Protein AF-0000000074027994 (afdb_homodimer)

Secondary structure (DSSP, 8-state):
-EEEEETTEEEEEEEEE-TTSBPSPEEETTEEEEEEEPTTHHHHHHHT-S--EEEETTTEEEEETTTTSEEEEE-SS-EEEEEEE--HHHHHHHHTT---EEEEEEEEEEEEEE--TTSPPEEEEEEEE--EEEEE-SS--EEEEEEEEEETTEEEEEEEEEEE---EEEE-SGGGTS---HHHHHHHHHHHHT-/-EEEEETTEEEEEEEEE-TTSBPSPEEETTEEEEEEEPTTHHHHHHHT-S--EEEETTTEEEEETTTTSEEEEE-SS-EEEEEEE--HHHHHHHHTT---EEEEEEEEEEEEEE--TTSPPEEEEEEEE--EEEEESSS--EEEEEEEEEETTEEEEEEEEEEE---EEEE-SSGGGS---HHHHHHHHHHHHT-

Sequence (390 aa):
MKAEIRADGLHIVGYVNVPGRESRPVITPRGKVIEVIEQRAFQRAIGKVDNIDLKVDHERKIASTKEGSLKVYEDEVGLRAEAAILDEEVIQGAKEGKLKGWSFNMMKVVDEIEERTGKLPLRRVKDFVMTEITLALRKMPVYSSTSIELRAEEEEEVEIRTSECDTAVIDLTEAKKDTINYSECENRILQLKERMKAEIRADGLHIVGYVNVPGRESRPVITPRGKVIEVIEQRAFQRAIGKVDNIDLKVDHERKIASTKEGSLKVYEDEVGLRAEAAILDEEVIQGAKEGKLKGWSFNMMKVVDEIEERTGKLPLRRVKDFVMTEITLALRKMPVYSSTSIELRAEEEEEVEIRTSECDTAVIDLTEAKKDTINYSECENRILQLKER

Radius of gyration: 27.21 Å; Cα contacts (8 Å, |Δi|>4): 923; chains: 2; bounding box: 67×86×91 Å

Nearest PDB structures (foldseek):
  5u2h-assembly2_B  TM=2.613E-01  e=2.684E+00  Ailuropoda melanoleuca
  8trk-assembly1_A  TM=2.960E-01  e=5.150E+00  Rattus
  8tr8-assembly1_A  TM=2.808E-01  e=4.878E+00  Rattus
  8trj-assembly1_A  TM=2.694E-01  e=6.757E+00  Rattus
  5u2h-assembly2_B  TM=2.617E-01  e=2.685E+00  Ailuropoda melanoleuca

InterPro domains:
  IPR054613 Prohead serine protease domain [PF04586] (8-158)

Solvent-accessible surface area (backbone atoms only — not comparable to full-atom values): 20120 Å² total; per-residue (Å²): 65,44,32,38,34,43,91,87,28,31,37,38,39,36,70,55,45,55,50,68,41,77,47,69,79,35,47,35,64,84,11,50,25,30,36,24,41,37,78,63,19,60,44,55,14,55,70,73,43,85,48,37,35,31,22,45,69,78,69,46,76,60,33,20,40,69,77,62,30,26,47,75,50,55,57,96,70,25,36,34,40,37,35,49,35,72,52,62,67,58,47,52,32,44,76,68,65,38,49,43,29,28,32,38,42,38,27,79,70,40,68,48,75,43,84,42,87,98,46,67,28,41,32,39,35,58,39,38,42,38,53,39,36,23,38,32,53,80,67,75,63,52,38,20,31,23,32,40,29,68,52,97,92,34,81,42,59,40,35,38,44,39,38,79,40,66,62,49,70,44,74,58,62,64,65,66,72,64,76,73,68,59,62,57,60,53,46,49,54,54,53,56,66,70,102,65,44,32,38,35,43,90,85,28,32,37,36,38,37,70,53,44,55,49,69,41,77,47,68,80,35,46,37,64,84,11,50,25,29,36,25,42,36,79,62,20,58,44,54,13,54,72,74,41,85,48,38,35,30,22,46,66,78,69,47,75,58,33,19,40,70,77,63,31,26,46,76,49,54,59,97,69,23,38,32,40,38,37,49,35,71,51,63,68,58,45,53,32,44,77,69,65,36,49,42,30,28,30,37,43,38,27,79,70,39,67,48,75,44,84,44,88,99,46,66,27,41,31,41,35,58,39,36,45,38,51,40,37,22,39,32,53,81,67,75,62,50,39,20,30,24,32,39,29,68,52,96,92,34,83,39,60,41,34,37,46,40,36,79,41,66,65,48,70,45,75,56,62,65,62,69,71,62,75,76,66,57,60,56,58,52,47,50,55,55,54,58,67,74,102

Foldseek 3Di:
DEWEQDPQAIKDKDAQDFAPDWDDWAQDPVGIAIEGEHPCQVVQQVVVDPKAFEAAPPPHTFDMVNVPQKDWDQDPGGIMIIGGGDDPVVRVLVVVQQWWGKKWKWWPWDWDWADDPPDGIYIYTRYTHTRYMYTYGPDDDPQKDWDWDQDPNDTIIMIMGIDTDGYDYHYPHPVPVPPPPCVVVVVVVVVVVVD/DEWEQDPQAIKDKDAQDFAPDWDDWAQDPVGIAIEGEHPCQVVQQVVVDPKAFEAAPPPHTFDMVNVPQKDWDQDPGGIMIIGGGDDPVVRVLVVVQQWWGKKWKWWPWDWDWADDPPDGIYIYTRYTHTRYMYTYGPDDDPQKDWDWDQDPNDTIIMIMGIDTDGYDYHYPHPVPVPPPCVVVVVVVVVVVVVD

Organism: NCBI:txid312168

Structure (mmCIF, N/CA/C/O backbone):
data_AF-0000000074027994-model_v1
#
loop_
_entity.id
_entity.type
_entity.pdbx_description
1 polymer 'Prohead serine protease domain-containing protein'
#
loop_
_atom_site.group_PDB
_atom_site.id
_atom_site.type_symbol
_atom_site.label_atom_id
_atom_site.label_alt_id
_atom_site.label_comp_id
_atom_site.label_asym_id
_atom_site.label_entity_id
_atom_site.label_seq_id
_atom_site.pdbx_PDB_ins_code
_atom_site.Cartn_x
_atom_site.Cartn_y
_atom_site.Cartn_z
_atom_site.occupancy
_atom_site.B_iso_or_equiv
_atom_site.auth_seq_id
_atom_site.auth_comp_id
_atom_site.auth_asym_id
_atom_site.auth_atom_id
_atom_site.pdbx_PDB_model_num
ATOM 1 N N . MET A 1 1 ? -8.375 -14.594 -16.297 1 90.88 1 MET A N 1
ATOM 2 C CA . MET A 1 1 ? -8.992 -15.531 -15.352 1 90.88 1 MET A CA 1
ATOM 3 C C . MET A 1 1 ? -10.445 -15.805 -15.727 1 90.88 1 MET A C 1
ATOM 5 O O . MET A 1 1 ? -11.062 -15.023 -16.453 1 90.88 1 MET A O 1
ATOM 9 N N . LYS A 1 2 ? -10.891 -17 -15.289 1 94.06 2 LYS A N 1
ATOM 10 C CA . LYS A 1 2 ? -12.266 -17.422 -15.516 1 94.06 2 LYS A CA 1
ATOM 11 C C . LYS A 1 2 ? -13.07 -17.375 -14.219 1 94.06 2 LYS A C 1
ATOM 13 O O . LYS A 1 2 ? -12.594 -17.828 -13.172 1 94.06 2 LYS A O 1
ATOM 18 N N . ALA A 1 3 ? -14.227 -16.797 -14.328 1 95.62 3 ALA A N 1
ATOM 19 C CA . ALA A 1 3 ? -15.133 -16.703 -13.18 1 95.62 3 ALA A CA 1
ATOM 20 C C . ALA A 1 3 ? -16.516 -17.234 -13.539 1 95.62 3 ALA A C 1
ATOM 22 O O . ALA A 1 3 ? -17.109 -16.812 -14.539 1 95.62 3 ALA A O 1
ATOM 23 N N . GLU A 1 4 ? -16.953 -18.125 -12.734 1 96 4 GLU A N 1
ATOM 24 C CA . GLU A 1 4 ? -18.281 -18.703 -12.914 1 96 4 GLU A CA 1
ATOM 25 C C . GLU A 1 4 ? -19.156 -18.469 -11.688 1 96 4 GLU A C 1
ATOM 27 O O . GLU A 1 4 ? -18.797 -18.859 -10.578 1 96 4 GLU A O 1
ATOM 32 N N . ILE A 1 5 ? -20.219 -17.859 -11.953 1 95.44 5 ILE A N 1
ATOM 33 C CA . ILE A 1 5 ? -21.188 -17.719 -10.875 1 95.44 5 ILE A CA 1
ATOM 34 C C . ILE A 1 5 ? -22.172 -18.891 -10.898 1 95.44 5 ILE A C 1
ATOM 36 O O . ILE A 1 5 ? -22.859 -19.109 -11.898 1 95.44 5 ILE A O 1
ATOM 40 N N . ARG A 1 6 ? -22.188 -19.562 -9.789 1 93.62 6 ARG A N 1
ATOM 41 C CA . ARG A 1 6 ? -23.047 -20.734 -9.633 1 93.62 6 ARG A CA 1
ATOM 42 C C . ARG A 1 6 ? -23.984 -20.562 -8.445 1 93.62 6 ARG A C 1
ATOM 44 O O . ARG A 1 6 ? -23.938 -19.547 -7.746 1 93.62 6 ARG A O 1
ATOM 51 N N . ALA A 1 7 ? -24.859 -21.562 -8.258 1 91.38 7 ALA A N 1
ATOM 52 C CA . ALA A 1 7 ? -25.797 -21.531 -7.129 1 91.38 7 ALA A CA 1
ATOM 53 C C . ALA A 1 7 ? -25.047 -21.531 -5.801 1 91.38 7 ALA A C 1
ATOM 55 O O . ALA A 1 7 ? -25.5 -20.938 -4.82 1 91.38 7 ALA A O 1
ATOM 56 N N . ASP A 1 8 ? -23.859 -22.094 -5.887 1 93.19 8 ASP A N 1
ATOM 57 C CA . ASP A 1 8 ? -23.141 -22.25 -4.629 1 93.19 8 ASP A CA 1
ATOM 58 C C . ASP A 1 8 ? -22.078 -21.156 -4.469 1 93.19 8 ASP A C 1
ATOM 60 O O . ASP A 1 8 ? -21.188 -21.266 -3.617 1 93.19 8 ASP A O 1
ATOM 64 N N . GLY A 1 9 ? -22.125 -20.188 -5.344 1 95.44 9 GLY A N 1
ATOM 65 C CA . GLY A 1 9 ? -21.219 -19.062 -5.18 1 95.44 9 GLY A CA 1
ATOM 66 C C . GLY A 1 9 ? -20.391 -18.781 -6.418 1 95.44 9 GLY A C 1
ATOM 67 O O . GLY A 1 9 ? -20.734 -19.219 -7.516 1 95.44 9 GLY A O 1
ATOM 68 N N . LEU A 1 10 ? -19.375 -18.047 -6.246 1 96.88 10 LEU A N 1
ATOM 69 C CA . LEU A 1 10 ? -18.469 -17.672 -7.332 1 96.88 10 LEU A CA 1
ATOM 70 C C . LEU A 1 10 ? -17.25 -18.578 -7.367 1 96.88 10 LEU A C 1
ATOM 72 O O . LEU A 1 10 ? -16.578 -18.766 -6.348 1 96.88 10 LEU A O 1
ATOM 76 N N . HIS A 1 11 ? -17.078 -19.203 -8.477 1 97.06 11 HIS A N 1
ATOM 77 C CA . HIS A 1 11 ? -15.875 -20 -8.695 1 97.06 11 HIS A CA 1
ATOM 78 C C . HIS A 1 11 ? -14.906 -19.297 -9.633 1 97.06 11 HIS A C 1
ATOM 80 O O . HIS A 1 11 ? -15.25 -18.984 -10.773 1 97.06 11 HIS A O 1
ATOM 86 N N . ILE A 1 12 ? -13.727 -19.094 -9.156 1 97 12 ILE A N 1
ATOM 87 C CA . ILE A 1 12 ? -12.742 -18.391 -9.961 1 97 12 ILE A CA 1
ATOM 88 C C . ILE A 1 12 ? -11.492 -19.25 -10.141 1 97 12 ILE A C 1
ATOM 90 O O . ILE A 1 12 ? -11.055 -19.922 -9.211 1 97 12 ILE A O 1
ATOM 94 N N . VAL A 1 13 ? -10.969 -19.25 -11.336 1 96.81 13 VAL A N 1
ATOM 95 C CA . VAL A 1 13 ? -9.734 -19.953 -11.656 1 96.81 13 VAL A CA 1
ATOM 96 C C . VAL A 1 13 ? -8.852 -19.094 -12.555 1 96.81 13 VAL A C 1
ATOM 98 O O . VAL A 1 13 ? -9.352 -18.422 -13.461 1 96.81 13 VAL A O 1
ATOM 101 N N . GLY A 1 14 ? -7.59 -19.125 -12.258 1 96 14 GLY A N 1
ATOM 102 C CA . GLY A 1 14 ? -6.68 -18.391 -13.117 1 96 14 GLY A CA 1
ATOM 103 C C . GLY A 1 14 ? -5.242 -18.422 -12.641 1 96 14 GLY A C 1
ATOM 104 O O . GLY A 1 14 ? -4.941 -19.016 -11.602 1 96 14 GLY A O 1
ATOM 105 N N . TYR A 1 15 ? -4.391 -17.891 -13.453 1 96.25 15 TYR A N 1
ATOM 106 C CA . TYR A 1 15 ? -2.984 -17.781 -13.094 1 96.25 15 TYR A CA 1
ATOM 107 C C . TYR A 1 15 ? -2.693 -16.453 -12.414 1 96.25 15 TYR A C 1
ATOM 109 O O . TYR A 1 15 ? -2.945 -15.391 -12.992 1 96.25 15 TYR A O 1
ATOM 117 N N . VAL A 1 16 ? -2.15 -16.516 -11.266 1 96.19 16 VAL A N 1
ATOM 118 C CA . VAL A 1 16 ? -1.828 -15.344 -10.461 1 96.19 16 VAL A CA 1
ATOM 119 C C . VAL A 1 16 ? -0.564 -14.68 -11.008 1 96.19 16 VAL A C 1
ATOM 121 O O . VAL A 1 16 ? -0.461 -13.453 -11.031 1 96.19 16 VAL A O 1
ATOM 124 N N . ASN A 1 17 ? 0.349 -15.531 -11.383 1 96.25 17 ASN A N 1
ATOM 125 C CA . ASN A 1 17 ? 1.633 -15.078 -11.914 1 96.25 17 ASN A CA 1
ATOM 126 C C . ASN A 1 17 ? 2.295 -16.156 -12.766 1 96.25 17 ASN A C 1
ATOM 128 O O . ASN A 1 17 ? 2.051 -17.359 -12.562 1 96.25 17 ASN A O 1
ATOM 132 N N . VAL A 1 18 ? 3.117 -15.719 -13.672 1 95.94 18 VAL A N 1
ATOM 133 C CA . VAL A 1 18 ? 3.902 -16.609 -14.508 1 95.94 18 VAL A CA 1
ATOM 134 C C . VAL A 1 18 ? 5.391 -16.406 -14.242 1 95.94 18 VAL A C 1
ATOM 136 O O . VAL A 1 18 ? 5.965 -15.398 -14.672 1 95.94 18 VAL A O 1
ATOM 139 N N . PRO A 1 19 ? 6.035 -17.328 -13.578 1 97.19 19 PRO A N 1
ATOM 140 C CA . PRO A 1 19 ? 7.469 -17.219 -13.305 1 97.19 19 PRO A CA 1
ATOM 141 C C . PRO A 1 19 ? 8.312 -17.25 -14.578 1 97.19 19 PRO A C 1
ATOM 143 O O . PRO A 1 19 ? 7.848 -17.719 -15.617 1 97.19 19 PRO A O 1
ATOM 146 N N . GLY A 1 20 ? 9.484 -16.75 -14.453 1 96.5 20 GLY A N 1
ATOM 147 C CA . GLY A 1 20 ? 10.422 -16.812 -15.555 1 96.5 20 GLY A CA 1
ATOM 148 C C . GLY A 1 20 ? 10.312 -15.617 -16.5 1 96.5 20 GLY A C 1
ATOM 149 O O . GLY A 1 20 ? 11.078 -15.5 -17.453 1 96.5 20 GLY A O 1
ATOM 150 N N . ARG A 1 21 ? 9.406 -14.797 -16.266 1 95.56 21 ARG A N 1
ATOM 151 C CA . ARG A 1 21 ? 9.219 -13.609 -17.094 1 95.56 21 ARG A CA 1
ATOM 152 C C . ARG A 1 21 ? 9.68 -12.352 -16.375 1 95.56 21 ARG A C 1
ATOM 154 O O . ARG A 1 21 ? 9.5 -12.227 -15.156 1 95.56 21 ARG A O 1
ATOM 161 N N . GLU A 1 22 ? 10.195 -11.414 -17.156 1 95.94 22 GLU A N 1
ATOM 162 C CA . GLU A 1 22 ? 10.586 -10.133 -16.562 1 95.94 22 GLU A CA 1
ATOM 163 C C . GLU A 1 22 ? 9.367 -9.305 -16.188 1 95.94 22 GLU A C 1
ATOM 165 O O . GLU A 1 22 ? 8.375 -9.266 -16.922 1 95.94 22 GLU A O 1
ATOM 170 N N . SER A 1 23 ? 9.461 -8.734 -15.078 1 94.19 23 SER A N 1
ATOM 171 C CA . SER A 1 23 ? 8.398 -7.848 -14.625 1 94.19 23 SER A CA 1
ATOM 172 C C . SER A 1 23 ? 8.578 -6.441 -15.188 1 94.19 23 SER A C 1
ATOM 174 O O . SER A 1 23 ? 9.602 -6.137 -15.805 1 94.19 23 SER A O 1
ATOM 176 N N . ARG A 1 24 ? 7.535 -5.668 -15.031 1 91.38 24 ARG A N 1
ATOM 177 C CA . ARG A 1 24 ? 7.762 -4.227 -15.047 1 91.38 24 ARG A CA 1
ATOM 178 C C . ARG A 1 24 ? 8.641 -3.795 -13.883 1 91.38 24 ARG A C 1
ATOM 180 O O . ARG A 1 24 ? 8.875 -4.574 -12.953 1 91.38 24 ARG A O 1
ATOM 187 N N . PRO A 1 25 ? 9.133 -2.562 -13.938 1 94.31 25 PRO A N 1
ATOM 188 C CA . PRO A 1 25 ? 9.922 -2.111 -12.789 1 94.31 25 PRO A CA 1
ATOM 189 C C . PRO A 1 25 ? 9.156 -2.219 -11.469 1 94.31 25 PRO A C 1
ATOM 191 O O . PRO A 1 25 ? 7.977 -1.867 -11.406 1 94.31 25 PRO A O 1
ATOM 194 N N . VAL A 1 26 ? 9.836 -2.723 -10.484 1 95.69 26 VAL A N 1
ATOM 195 C CA . VAL A 1 26 ? 9.258 -2.846 -9.156 1 95.69 26 VAL A CA 1
ATOM 196 C C . VAL A 1 26 ? 10.195 -2.234 -8.117 1 95.69 26 VAL A C 1
ATOM 198 O O . VAL A 1 26 ? 11.398 -2.121 -8.359 1 95.69 26 VAL A O 1
ATOM 201 N N . ILE A 1 27 ? 9.609 -1.875 -7.016 1 95.38 27 ILE A N 1
ATOM 202 C CA . ILE A 1 27 ? 10.406 -1.308 -5.938 1 95.38 27 ILE A CA 1
ATOM 203 C C . ILE A 1 27 ? 10.688 -2.379 -4.883 1 95.38 27 ILE A C 1
ATOM 205 O O . ILE A 1 27 ? 9.781 -3.096 -4.461 1 95.38 27 ILE A O 1
ATOM 209 N N . THR A 1 28 ? 11.977 -2.463 -4.5 1 96.81 28 THR A N 1
ATOM 210 C CA . THR A 1 28 ? 12.406 -3.416 -3.484 1 96.81 28 THR A CA 1
ATOM 211 C C . THR A 1 28 ? 13.242 -2.723 -2.412 1 96.81 28 THR A C 1
ATOM 213 O O . THR A 1 28 ? 13.609 -1.558 -2.562 1 96.81 28 THR A O 1
ATOM 216 N N . PRO A 1 29 ? 13.523 -3.432 -1.334 1 94.62 29 PRO A N 1
ATOM 217 C CA . PRO A 1 29 ? 14.398 -2.84 -0.317 1 94.62 29 PRO A CA 1
ATOM 218 C C . PRO A 1 29 ? 15.781 -2.496 -0.857 1 94.62 29 PRO A C 1
ATOM 220 O O . PRO A 1 29 ? 16.516 -1.722 -0.237 1 94.62 29 PRO A O 1
ATOM 223 N N . ARG A 1 30 ? 16.125 -3.016 -1.953 1 93.06 30 ARG A N 1
ATOM 224 C CA . ARG A 1 30 ? 17.438 -2.754 -2.531 1 93.06 30 ARG A CA 1
ATOM 225 C C . ARG A 1 30 ? 17.344 -1.807 -3.723 1 93.06 30 ARG A C 1
ATOM 227 O O . ARG A 1 30 ? 18.281 -1.681 -4.508 1 93.06 30 ARG A O 1
ATOM 234 N N . GLY A 1 31 ? 16.156 -1.209 -3.855 1 94.25 31 GLY A N 1
ATOM 235 C CA . GLY A 1 31 ? 15.961 -0.234 -4.918 1 94.25 31 GLY A CA 1
ATOM 236 C C . GLY A 1 31 ? 15.039 -0.727 -6.016 1 94.25 31 GLY A C 1
ATOM 237 O O . GLY A 1 31 ? 14.422 -1.786 -5.887 1 94.25 31 GLY A O 1
ATOM 238 N N . LYS A 1 32 ? 14.953 0.091 -7.086 1 95.75 32 LYS A N 1
ATOM 239 C CA . LYS A 1 32 ? 14.141 -0.232 -8.25 1 95.75 32 LYS A CA 1
ATOM 240 C C . LYS A 1 32 ? 14.836 -1.261 -9.141 1 95.75 32 LYS A C 1
ATOM 242 O O . LYS A 1 32 ? 16.016 -1.127 -9.445 1 95.75 32 LYS A O 1
ATOM 247 N N . VAL A 1 33 ? 14.047 -2.273 -9.609 1 97.38 33 VAL A N 1
ATOM 248 C CA . VAL A 1 33 ? 14.648 -3.359 -10.375 1 97.38 33 VAL A CA 1
ATOM 249 C C . VAL A 1 33 ? 13.633 -3.906 -11.375 1 97.38 33 VAL A C 1
ATOM 251 O O . VAL A 1 33 ? 12.445 -3.596 -11.297 1 97.38 33 VAL A O 1
ATOM 254 N N . ILE A 1 34 ? 14.18 -4.633 -12.328 1 97.38 34 ILE A N 1
ATOM 255 C CA . ILE A 1 34 ? 13.383 -5.602 -13.07 1 97.38 34 ILE A CA 1
ATOM 256 C C . ILE A 1 34 ? 13.453 -6.965 -12.391 1 97.38 34 ILE A C 1
ATOM 258 O O . ILE A 1 34 ? 14.523 -7.398 -11.961 1 97.38 34 ILE A O 1
ATOM 262 N N . GLU A 1 35 ? 12.367 -7.625 -12.281 1 97.81 35 GLU A N 1
ATOM 263 C CA . GLU A 1 35 ? 12.312 -8.836 -11.461 1 97.81 35 GLU A CA 1
ATOM 264 C C . GLU A 1 35 ? 11.883 -10.039 -12.289 1 97.81 35 GLU A C 1
ATOM 266 O O . GLU A 1 35 ? 11.031 -9.93 -13.172 1 97.81 35 GLU A O 1
ATOM 271 N N . VAL A 1 36 ? 12.484 -11.148 -11.984 1 98.25 36 VAL A N 1
ATOM 272 C CA . VAL A 1 36 ? 12.055 -12.453 -12.453 1 98.25 36 VAL A CA 1
ATOM 273 C C . VAL A 1 36 ? 11.867 -13.398 -11.266 1 98.25 36 VAL A C 1
ATOM 275 O O . VAL A 1 36 ? 12.797 -13.609 -10.484 1 98.25 36 VAL A O 1
ATOM 278 N N . ILE A 1 37 ? 10.695 -13.867 -11.078 1 98.25 37 ILE A N 1
ATOM 279 C CA . ILE A 1 37 ? 10.492 -14.938 -10.109 1 98.25 37 ILE A CA 1
ATOM 280 C C . ILE A 1 37 ? 10.883 -16.281 -10.734 1 98.25 37 ILE A C 1
ATOM 282 O O . ILE A 1 37 ? 10.367 -16.656 -11.789 1 98.25 37 ILE A O 1
ATOM 286 N N . GLU A 1 38 ? 11.703 -16.969 -10.109 1 98.25 38 GLU A N 1
ATOM 287 C CA . GLU A 1 38 ? 12.227 -18.203 -10.688 1 98.25 38 GLU A CA 1
ATOM 288 C C . GLU A 1 38 ? 11.172 -19.297 -10.68 1 98.25 38 GLU A C 1
ATOM 290 O O . GLU A 1 38 ? 10.289 -19.328 -9.812 1 98.25 38 GLU A O 1
ATOM 295 N N . GLN A 1 39 ? 11.391 -20.234 -11.633 1 97.12 39 GLN A N 1
ATOM 296 C CA . GLN A 1 39 ? 10.516 -21.406 -11.664 1 97.12 39 GLN A CA 1
ATOM 297 C C . GLN A 1 39 ? 10.57 -22.172 -10.352 1 97.12 39 GLN A C 1
ATOM 299 O O . GLN A 1 39 ? 11.641 -22.328 -9.758 1 97.12 39 GLN A O 1
ATOM 304 N N . ARG A 1 40 ? 9.406 -22.562 -9.867 1 97.62 40 ARG A N 1
ATOM 305 C CA . ARG A 1 40 ? 9.227 -23.406 -8.688 1 97.62 40 ARG A CA 1
ATOM 306 C C . ARG A 1 40 ? 9.375 -22.578 -7.406 1 97.62 40 ARG A C 1
ATOM 308 O O . ARG A 1 40 ? 9.258 -23.125 -6.301 1 97.62 40 ARG A O 1
ATOM 315 N N . ALA A 1 41 ? 9.656 -21.312 -7.543 1 98.5 41 ALA A N 1
ATOM 316 C CA . ALA A 1 41 ? 9.695 -20.453 -6.352 1 98.5 41 ALA A CA 1
ATOM 317 C C . ALA A 1 41 ? 8.344 -20.453 -5.641 1 98.5 41 ALA A C 1
ATOM 319 O O . ALA A 1 41 ? 8.289 -20.469 -4.406 1 98.5 41 ALA A O 1
ATOM 320 N N . PHE A 1 42 ? 7.312 -20.5 -6.375 1 98.62 42 PHE A N 1
ATOM 321 C CA . PHE A 1 42 ? 5.98 -20.5 -5.781 1 98.62 42 PHE A CA 1
ATOM 322 C C . PHE A 1 42 ? 5.695 -21.828 -5.082 1 98.62 42 PHE A C 1
ATOM 324 O O . PHE A 1 42 ? 5.066 -21.844 -4.023 1 98.62 42 PHE A O 1
ATOM 331 N N . GLN A 1 43 ? 6.105 -22.844 -5.742 1 98.31 43 GLN A N 1
ATOM 332 C CA . GLN A 1 43 ? 5.941 -24.141 -5.102 1 98.31 43 GLN A CA 1
ATOM 333 C C . GLN A 1 43 ? 6.613 -24.172 -3.732 1 98.31 43 GLN A C 1
ATOM 335 O O . GLN A 1 43 ? 6.027 -24.656 -2.758 1 98.31 43 GLN A O 1
ATOM 340 N N . ARG A 1 44 ? 7.836 -23.672 -3.672 1 98.44 44 ARG A N 1
ATOM 341 C CA . ARG A 1 44 ? 8.547 -23.594 -2.398 1 98.44 44 ARG A CA 1
ATOM 342 C C . ARG A 1 44 ? 7.805 -22.719 -1.403 1 98.44 44 ARG A C 1
ATOM 344 O O . ARG A 1 44 ? 7.68 -23.062 -0.228 1 98.44 44 ARG A O 1
ATOM 351 N N . ALA A 1 45 ? 7.293 -21.562 -1.854 1 98.62 45 ALA A N 1
ATOM 352 C CA . ALA A 1 45 ? 6.566 -20.625 -0.987 1 98.62 45 ALA A CA 1
ATOM 353 C C . ALA A 1 45 ? 5.32 -21.297 -0.401 1 98.62 45 ALA A C 1
ATOM 355 O O . ALA A 1 45 ? 5.035 -21.141 0.789 1 98.62 45 ALA A O 1
ATOM 356 N N . ILE A 1 46 ? 4.645 -22.016 -1.224 1 98.31 46 ILE A N 1
ATOM 357 C CA . ILE A 1 46 ? 3.422 -22.703 -0.809 1 98.31 46 ILE A CA 1
ATOM 358 C C . ILE A 1 46 ? 3.746 -23.734 0.27 1 98.31 46 ILE A C 1
ATOM 360 O O . ILE A 1 46 ? 2.996 -23.891 1.237 1 98.31 46 ILE A O 1
ATOM 364 N N . GLY A 1 47 ? 4.828 -24.375 0.097 1 97.75 47 GLY A N 1
ATOM 365 C CA . GLY A 1 47 ? 5.219 -25.422 1.014 1 97.75 47 GLY A CA 1
ATOM 366 C C . GLY A 1 47 ? 5.688 -24.906 2.359 1 97.75 47 GLY A C 1
ATOM 367 O O . GLY A 1 47 ? 5.773 -25.672 3.328 1 97.75 47 GLY A O 1
ATOM 368 N N . LYS A 1 48 ? 5.883 -23.641 2.537 1 97.81 48 LYS A N 1
ATOM 369 C CA . LYS A 1 48 ? 6.492 -23.062 3.736 1 97.81 48 LYS A CA 1
ATOM 370 C C . LYS A 1 48 ? 5.426 -22.641 4.746 1 97.81 48 LYS A C 1
ATOM 372 O O . LYS A 1 48 ? 5.742 -22.312 5.891 1 97.81 48 LYS A O 1
ATOM 377 N N . VAL A 1 49 ? 4.215 -22.609 4.289 1 97.81 49 VAL A N 1
ATOM 378 C CA . VAL A 1 49 ? 3.188 -22.078 5.172 1 97.81 49 VAL A CA 1
ATOM 379 C C . VAL A 1 49 ? 2.049 -23.078 5.32 1 97.81 49 VAL A C 1
ATOM 381 O O . VAL A 1 49 ? 1.833 -23.922 4.441 1 97.81 49 VAL A O 1
ATOM 384 N N . ASP A 1 50 ? 1.327 -22.891 6.355 1 97.25 50 ASP A N 1
ATOM 385 C CA . ASP A 1 50 ? 0.199 -23.781 6.621 1 97.25 50 ASP A CA 1
ATOM 386 C C . ASP A 1 50 ? -1.068 -23.281 5.934 1 97.25 50 ASP A C 1
ATOM 388 O O . ASP A 1 50 ? -2.021 -24.047 5.746 1 97.25 50 ASP A O 1
ATOM 392 N N . ASN A 1 51 ? -1.002 -22.094 5.645 1 98.44 51 ASN A N 1
ATOM 393 C CA . ASN A 1 51 ? -2.215 -21.484 5.102 1 98.44 51 ASN A CA 1
ATOM 394 C C . ASN A 1 51 ? -1.892 -20.297 4.188 1 98.44 51 ASN A C 1
ATOM 396 O O . ASN A 1 51 ? -0.97 -19.531 4.465 1 98.44 51 ASN A O 1
ATOM 400 N N . ILE A 1 52 ? -2.602 -20.219 3.164 1 98.62 52 ILE A N 1
ATOM 401 C CA . ILE A 1 52 ? -2.652 -19.031 2.312 1 98.62 52 ILE A CA 1
ATOM 402 C C . ILE A 1 52 ? -4.078 -18.484 2.264 1 98.62 52 ILE A C 1
ATOM 404 O O . ILE A 1 52 ? -5.02 -19.234 1.946 1 98.62 52 ILE A O 1
ATOM 408 N N . ASP A 1 53 ? -4.188 -17.234 2.549 1 98.38 53 ASP A N 1
ATOM 409 C CA . ASP A 1 53 ? -5.496 -16.594 2.5 1 98.38 53 ASP A CA 1
ATOM 410 C C . ASP A 1 53 ? -5.75 -15.961 1.13 1 98.38 53 ASP A C 1
ATOM 412 O O . ASP A 1 53 ? -4.832 -15.414 0.515 1 98.38 53 ASP A O 1
ATOM 416 N N . LEU A 1 54 ? -6.965 -16.078 0.709 1 98.19 54 LEU A N 1
ATOM 417 C CA . LEU A 1 54 ? -7.445 -15.242 -0.385 1 98.19 54 LEU A CA 1
ATOM 418 C C . LEU A 1 54 ? -8.18 -14.016 0.151 1 98.19 54 LEU A C 1
ATOM 420 O O . LEU A 1 54 ? -9.172 -14.148 0.869 1 98.19 54 LEU A O 1
ATOM 424 N N . LYS A 1 55 ? -7.66 -12.914 -0.204 1 95.88 55 LYS A N 1
ATOM 425 C CA . LYS A 1 55 ? -8.281 -11.664 0.238 1 95.88 55 LYS A CA 1
ATOM 426 C C . LYS A 1 55 ? -8.844 -10.883 -0.944 1 95.88 55 LYS A C 1
ATOM 428 O O . LYS A 1 55 ? -8.617 -11.242 -2.102 1 95.88 55 LYS A O 1
ATOM 433 N N . VAL A 1 56 ? -9.641 -9.875 -0.639 1 93.12 56 VAL A N 1
ATOM 434 C CA . VAL A 1 56 ? -10.07 -8.898 -1.629 1 93.12 56 VAL A CA 1
ATOM 435 C C . VAL A 1 56 ? -9.477 -7.527 -1.292 1 93.12 56 VAL A C 1
ATOM 437 O O . VAL A 1 56 ? -9.586 -7.062 -0.156 1 93.12 56 VAL A O 1
ATOM 440 N N . ASP A 1 57 ? -8.758 -6.98 -2.18 1 88.06 57 ASP A N 1
ATOM 441 C CA . ASP A 1 57 ? -8.125 -5.668 -2.074 1 88.06 57 ASP A CA 1
ATOM 442 C C . ASP A 1 57 ? -7.168 -5.613 -0.885 1 88.06 57 ASP A C 1
ATOM 444 O O . ASP A 1 57 ? -7.055 -4.586 -0.216 1 88.06 57 ASP A O 1
ATOM 448 N N . HIS A 1 58 ? -6.613 -6.711 -0.533 1 86.69 58 HIS A N 1
ATOM 449 C CA . HIS A 1 58 ? -5.625 -6.879 0.529 1 86.69 58 HIS A CA 1
ATOM 450 C C . HIS A 1 58 ? -6.234 -6.586 1.896 1 86.69 58 HIS A C 1
ATOM 452 O O . HIS A 1 58 ? -5.523 -6.203 2.826 1 86.69 58 HIS A O 1
ATOM 458 N N . GLU A 1 59 ? -7.469 -6.762 2.055 1 83.69 59 GLU A N 1
ATOM 459 C CA . GLU A 1 59 ? -8.117 -6.359 3.299 1 83.69 59 GLU A CA 1
ATOM 460 C C . GLU A 1 59 ? -8.898 -7.52 3.91 1 83.69 59 GLU A C 1
ATOM 462 O O . GLU A 1 59 ? -8.562 -7.996 4.996 1 83.69 59 GLU A O 1
ATOM 467 N N . ARG A 1 60 ? -9.797 -7.996 3.252 1 90.06 60 ARG A N 1
ATOM 468 C CA . ARG A 1 60 ? -10.742 -8.945 3.84 1 90.06 60 ARG A CA 1
ATOM 469 C C . ARG A 1 60 ? -10.5 -10.352 3.311 1 90.06 60 ARG A C 1
ATOM 471 O O . ARG A 1 60 ? -10.492 -10.578 2.096 1 90.06 60 ARG A O 1
ATOM 478 N N . LYS A 1 61 ? -10.375 -11.266 4.215 1 96.38 61 LYS A N 1
ATOM 479 C CA . LYS A 1 61 ? -10.242 -12.672 3.83 1 96.38 61 LYS A CA 1
ATOM 480 C C . LYS A 1 61 ? -11.562 -13.227 3.312 1 96.38 61 LYS A C 1
ATOM 482 O O . LYS A 1 61 ? -12.602 -13.055 3.945 1 96.38 61 LYS A O 1
ATOM 487 N N . ILE A 1 62 ? -11.492 -13.977 2.234 1 97.56 62 ILE A N 1
ATOM 488 C CA . ILE A 1 62 ? -12.734 -14.469 1.653 1 97.56 62 ILE A CA 1
ATOM 489 C C . ILE A 1 62 ? -12.625 -15.961 1.377 1 97.56 62 ILE A C 1
ATOM 491 O O . ILE A 1 62 ? -13.625 -16.641 1.141 1 97.56 62 ILE A O 1
ATOM 495 N N . ALA A 1 63 ? -11.516 -16.531 1.374 1 97.94 63 ALA A N 1
ATOM 496 C CA . ALA A 1 63 ? -11.219 -17.953 1.212 1 97.94 63 ALA A CA 1
ATOM 497 C C . ALA A 1 63 ? -9.836 -18.281 1.752 1 97.94 63 ALA A C 1
ATOM 499 O O . ALA A 1 63 ? -9.094 -17.391 2.178 1 97.94 63 ALA A O 1
ATOM 500 N N . SER A 1 64 ? -9.539 -19.562 1.831 1 98.5 64 SER A N 1
ATOM 501 C CA . SER A 1 64 ? -8.211 -19.953 2.295 1 98.5 64 SER A CA 1
ATOM 502 C C . SER A 1 64 ? -7.895 -21.406 1.9 1 98.5 64 SER A C 1
ATOM 504 O O . SER A 1 64 ? -8.797 -22.172 1.577 1 98.5 64 SER A O 1
ATOM 506 N N . THR A 1 65 ? -6.633 -21.719 1.883 1 98.5 65 THR A N 1
ATOM 507 C CA . THR A 1 65 ? -6.223 -23.094 1.604 1 98.5 65 THR A CA 1
ATOM 508 C C . THR A 1 65 ? -6.57 -24 2.773 1 98.5 65 THR A C 1
ATOM 510 O O . THR A 1 65 ? -6.969 -25.156 2.57 1 98.5 65 THR A O 1
ATOM 513 N N . LYS A 1 66 ? -6.488 -23.516 3.918 1 97.69 66 LYS A N 1
ATOM 514 C CA . LYS A 1 66 ? -6.773 -24.312 5.113 1 97.69 66 LYS A CA 1
ATOM 515 C C . LYS A 1 66 ? -8.242 -24.719 5.164 1 97.69 66 LYS A C 1
ATOM 517 O O . LYS A 1 66 ? -8.562 -25.844 5.547 1 97.69 66 LYS A O 1
ATOM 522 N N . GLU A 1 67 ? -9.016 -23.844 4.789 1 96.5 67 GLU A N 1
ATOM 523 C CA . GLU A 1 67 ? -10.453 -24.109 4.816 1 96.5 67 GLU A CA 1
ATOM 524 C C . GLU A 1 67 ? -10.891 -24.891 3.58 1 96.5 67 GLU A C 1
ATOM 526 O O . GLU A 1 67 ? -12.055 -25.297 3.471 1 96.5 67 GLU A O 1
ATOM 531 N N . GLY A 1 68 ? -10.055 -25.016 2.609 1 97.12 68 GLY A N 1
ATOM 532 C CA . GLY A 1 68 ? -10.336 -25.812 1.422 1 97.12 68 GLY A CA 1
ATOM 533 C C . GLY A 1 68 ? -11.016 -25.016 0.322 1 97.12 68 GLY A C 1
ATOM 534 O O . GLY A 1 68 ? -11.234 -25.531 -0.779 1 97.12 68 GLY A O 1
ATOM 535 N N . SER A 1 69 ? -11.336 -23.781 0.562 1 98.06 69 SER A N 1
ATOM 536 C CA . SER A 1 69 ? -12.047 -22.938 -0.4 1 98.06 69 SER A CA 1
ATOM 537 C C . SER A 1 69 ? -11.078 -22.281 -1.384 1 98.06 69 SER A C 1
ATOM 539 O O . SER A 1 69 ? -11.5 -21.609 -2.328 1 98.06 69 SER A O 1
ATOM 541 N N . LEU A 1 70 ? -9.789 -22.562 -1.189 1 98.56 70 LEU A N 1
ATOM 542 C CA . LEU A 1 70 ? -8.742 -22.078 -2.082 1 98.56 70 LEU A CA 1
ATOM 543 C C . LEU A 1 70 ? -7.723 -23.172 -2.371 1 98.56 70 LEU A C 1
ATOM 545 O O . LEU A 1 70 ? -7.234 -23.828 -1.448 1 98.56 70 LEU A O 1
ATOM 549 N N . LYS A 1 71 ? -7.516 -23.422 -3.59 1 98.56 71 LYS A N 1
ATOM 550 C CA . LYS A 1 71 ? -6.438 -24.297 -4.051 1 98.56 71 LYS A CA 1
ATOM 551 C C . LYS A 1 71 ? -5.367 -23.5 -4.797 1 98.56 71 LYS A C 1
ATOM 553 O O . LYS A 1 71 ? -5.684 -22.703 -5.684 1 98.56 71 LYS A O 1
ATOM 558 N N . VAL A 1 72 ? -4.129 -23.703 -4.398 1 98.56 72 VAL A N 1
ATOM 559 C CA . VAL A 1 72 ? -3.012 -22.969 -4.988 1 98.56 72 VAL A CA 1
ATOM 560 C C . VAL A 1 72 ? -1.874 -23.938 -5.309 1 98.56 72 VAL A C 1
ATOM 562 O O . VAL A 1 72 ? -1.504 -24.781 -4.473 1 98.56 72 VAL A O 1
ATOM 565 N N . TYR A 1 73 ? -1.378 -23.844 -6.484 1 98.19 73 TYR A N 1
ATOM 566 C CA . TYR A 1 73 ? -0.229 -24.656 -6.859 1 98.19 73 TYR A CA 1
ATOM 567 C C . TYR A 1 73 ? 0.523 -24.047 -8.031 1 98.19 73 TYR A C 1
ATOM 569 O O . TYR A 1 73 ? -0.016 -23.188 -8.742 1 98.19 73 TYR A O 1
ATOM 577 N N . GLU A 1 74 ? 1.718 -24.406 -8.148 1 98.31 74 GLU A N 1
ATOM 578 C CA . GLU A 1 74 ? 2.506 -24.016 -9.32 1 98.31 74 GLU A CA 1
ATOM 579 C C . GLU A 1 74 ? 2.586 -25.156 -10.328 1 98.31 74 GLU A C 1
ATOM 581 O O . GLU A 1 74 ? 3.045 -26.25 -10 1 98.31 74 GLU A O 1
ATOM 586 N N . ASP A 1 75 ? 2.156 -24.891 -11.523 1 97.5 75 ASP A N 1
ATOM 587 C CA . ASP A 1 75 ? 2.318 -25.875 -12.594 1 97.5 75 ASP A CA 1
ATOM 588 C C . ASP A 1 75 ? 3.326 -25.391 -13.633 1 97.5 75 ASP A C 1
ATOM 590 O O . ASP A 1 75 ? 4.172 -24.547 -13.344 1 97.5 75 ASP A O 1
ATOM 594 N N . GLU A 1 76 ? 3.324 -25.953 -14.812 1 96.56 76 GLU A N 1
ATOM 595 C CA . GLU A 1 76 ? 4.328 -25.656 -15.828 1 96.56 76 GLU A CA 1
ATOM 596 C C . GLU A 1 76 ? 4.184 -24.219 -16.344 1 96.56 76 GLU A C 1
ATOM 598 O O . GLU A 1 76 ? 5.141 -23.641 -16.859 1 96.56 76 GLU A O 1
ATOM 603 N N . VAL A 1 77 ? 2.988 -23.703 -16.219 1 96.12 77 VAL A N 1
ATOM 604 C CA . VAL A 1 77 ? 2.727 -22.359 -16.703 1 96.12 77 VAL A CA 1
ATOM 605 C C . VAL A 1 77 ? 3.066 -21.344 -15.625 1 96.12 77 VAL A C 1
ATOM 607 O O . VAL A 1 77 ? 3.732 -20.344 -15.891 1 96.12 77 VAL A O 1
ATOM 610 N N . GLY A 1 78 ? 2.607 -21.625 -14.328 1 97.62 78 GLY A N 1
ATOM 611 C CA . GLY A 1 78 ? 2.867 -20.672 -13.258 1 97.62 78 GLY A CA 1
ATOM 612 C C . GLY A 1 78 ? 2.059 -20.953 -12.008 1 97.62 78 GLY A C 1
ATOM 613 O O . GLY A 1 78 ? 1.712 -22.094 -11.727 1 97.62 78 GLY A O 1
ATOM 614 N N . LEU A 1 79 ? 1.882 -19.891 -11.227 1 98.06 79 LEU A N 1
ATOM 615 C CA . LEU A 1 79 ? 1.084 -19.969 -10.008 1 98.06 79 LEU A CA 1
ATOM 616 C C . LEU A 1 79 ? -0.406 -19.938 -10.336 1 98.06 79 LEU A C 1
ATOM 618 O O . LEU A 1 79 ? -0.933 -18.906 -10.75 1 98.06 79 LEU A O 1
ATOM 622 N N . ARG A 1 80 ? -1.03 -21.016 -10.133 1 97.62 80 ARG A N 1
ATOM 623 C CA . ARG A 1 80 ? -2.453 -21.156 -10.422 1 97.62 80 ARG A CA 1
ATOM 624 C C . ARG A 1 80 ? -3.277 -21.125 -9.133 1 97.62 80 ARG A C 1
ATOM 626 O O . ARG A 1 80 ? -2.879 -21.703 -8.125 1 97.62 80 ARG A O 1
ATOM 633 N N . ALA A 1 81 ? -4.414 -20.453 -9.188 1 98.19 81 ALA A N 1
ATOM 634 C CA . ALA A 1 81 ? -5.336 -20.422 -8.055 1 98.19 81 ALA A CA 1
ATOM 635 C C . ALA A 1 81 ? -6.754 -20.766 -8.492 1 98.19 81 ALA A C 1
ATOM 637 O O . ALA A 1 81 ? -7.199 -20.375 -9.562 1 98.19 81 ALA A O 1
ATOM 638 N N . GLU A 1 82 ? -7.34 -21.547 -7.699 1 98 82 GLU A N 1
ATOM 639 C CA . GLU A 1 82 ? -8.75 -21.891 -7.816 1 98 82 GLU A CA 1
ATOM 640 C C . GLU A 1 82 ? -9.5 -21.641 -6.512 1 98 82 GLU A C 1
ATOM 642 O O . GLU A 1 82 ? -9.094 -22.125 -5.453 1 98 82 GLU A O 1
ATOM 647 N N . ALA A 1 83 ? -10.602 -20.906 -6.605 1 98.19 83 ALA A N 1
ATOM 648 C CA . ALA A 1 83 ? -11.266 -20.547 -5.355 1 98.19 83 ALA A CA 1
ATOM 649 C C . ALA A 1 83 ? -12.781 -20.625 -5.496 1 98.19 83 ALA A C 1
ATOM 651 O O . ALA A 1 83 ? -13.328 -20.344 -6.562 1 98.19 83 ALA A O 1
ATOM 652 N N . ALA A 1 84 ? -13.383 -20.984 -4.449 1 97.94 84 ALA A N 1
ATOM 653 C CA . ALA A 1 84 ? -14.828 -20.875 -4.254 1 97.94 84 ALA A CA 1
ATOM 654 C C . ALA A 1 84 ? -15.164 -19.75 -3.268 1 97.94 84 ALA A C 1
ATOM 656 O O . ALA A 1 84 ? -14.781 -19.812 -2.098 1 97.94 84 ALA A O 1
ATOM 657 N N . ILE A 1 85 ? -15.93 -18.828 -3.74 1 97.38 85 ILE A N 1
ATOM 658 C CA . ILE A 1 85 ? -16.141 -17.609 -2.961 1 97.38 85 ILE A CA 1
ATOM 659 C C . ILE A 1 85 ? -17.625 -17.438 -2.67 1 97.38 85 ILE A C 1
ATOM 661 O O . ILE A 1 85 ? -18.453 -17.516 -3.576 1 97.38 85 ILE A O 1
ATOM 665 N N . LEU A 1 86 ? -17.891 -17.094 -1.419 1 96.81 86 LEU A N 1
ATOM 666 C CA . LEU A 1 86 ? -19.281 -16.875 -1.003 1 96.81 86 LEU A CA 1
ATOM 667 C C . LEU A 1 86 ? -19.516 -15.414 -0.657 1 96.81 86 LEU A C 1
ATOM 669 O O . LEU A 1 86 ? -20.656 -15.016 -0.39 1 96.81 86 LEU A O 1
ATOM 673 N N . ASP A 1 87 ? -18.578 -14.672 -0.714 1 96.06 87 ASP A N 1
ATOM 674 C CA . ASP A 1 87 ? -18.672 -13.266 -0.349 1 96.06 87 ASP A CA 1
ATOM 675 C C . ASP A 1 87 ? -19.547 -12.5 -1.342 1 96.06 87 ASP A C 1
ATOM 677 O O . ASP A 1 87 ? -19.203 -12.367 -2.516 1 96.06 87 ASP A O 1
ATOM 681 N N . GLU A 1 88 ? -20.5 -11.859 -0.897 1 94.94 88 GLU A N 1
ATOM 682 C CA . GLU A 1 88 ? -21.516 -11.242 -1.751 1 94.94 88 GLU A CA 1
ATOM 683 C C . GLU A 1 88 ? -20.938 -10.039 -2.494 1 94.94 88 GLU A C 1
ATOM 685 O O . GLU A 1 88 ? -21.312 -9.773 -3.641 1 94.94 88 GLU A O 1
ATOM 690 N N . GLU A 1 89 ? -20.156 -9.359 -1.915 1 93.62 89 GLU A N 1
ATOM 691 C CA . GLU A 1 89 ? -19.562 -8.188 -2.566 1 93.62 89 GLU A CA 1
ATOM 692 C C . GLU A 1 89 ? -18.719 -8.602 -3.766 1 93.62 89 GLU A C 1
ATOM 694 O O . GLU A 1 89 ? -18.766 -7.961 -4.82 1 93.62 89 GLU A O 1
ATOM 699 N N . VAL A 1 90 ? -17.969 -9.617 -3.574 1 95 90 VAL A N 1
ATOM 700 C CA . VAL A 1 90 ? -17.094 -10.086 -4.645 1 95 90 VAL A CA 1
ATOM 701 C C . VAL A 1 90 ? -17.938 -10.672 -5.781 1 95 90 VAL A C 1
ATOM 703 O O . VAL A 1 90 ? -17.656 -10.438 -6.957 1 95 90 VAL A O 1
ATOM 706 N N . ILE A 1 91 ? -18.922 -11.398 -5.41 1 95.56 91 ILE A N 1
ATOM 707 C CA . ILE A 1 91 ? -19.828 -11.969 -6.41 1 95.56 91 ILE A CA 1
ATOM 708 C C . ILE A 1 91 ? -20.469 -10.852 -7.223 1 95.56 91 ILE A C 1
ATOM 710 O O . ILE A 1 91 ? -20.484 -10.898 -8.453 1 95.56 91 ILE A O 1
ATOM 714 N N . GLN A 1 92 ? -20.969 -9.836 -6.547 1 94.75 92 GLN A N 1
ATOM 715 C CA . GLN A 1 92 ? -21.562 -8.695 -7.234 1 94.75 92 GLN A CA 1
ATOM 716 C C . GLN A 1 92 ? -20.547 -7.973 -8.109 1 94.75 92 GLN A C 1
ATOM 718 O O . GLN A 1 92 ? -20.859 -7.559 -9.227 1 94.75 92 GLN A O 1
ATOM 723 N N . GLY A 1 93 ? -19.406 -7.848 -7.586 1 92.94 93 GLY A N 1
ATOM 724 C CA . GLY A 1 93 ? -18.344 -7.238 -8.367 1 92.94 93 GLY A CA 1
ATOM 725 C C . GLY A 1 93 ? -18.016 -8.008 -9.633 1 92.94 93 GLY A C 1
ATOM 726 O O . GLY A 1 93 ? -17.781 -7.414 -10.688 1 92.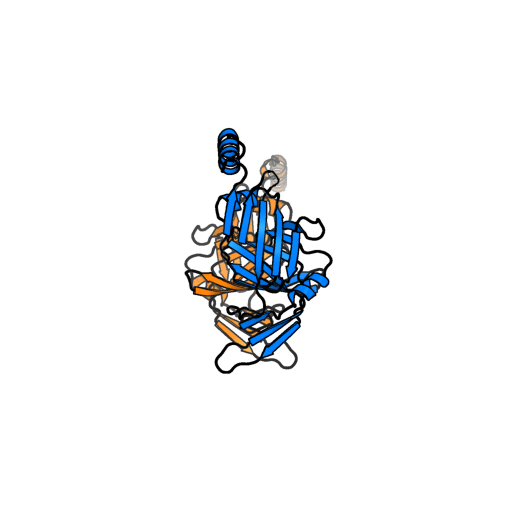94 93 GLY A O 1
ATOM 727 N N . ALA A 1 94 ? -17.969 -9.281 -9.484 1 92.75 94 ALA A N 1
ATOM 728 C CA . ALA A 1 94 ? -17.734 -10.125 -10.656 1 92.75 94 ALA A CA 1
ATOM 729 C C . ALA A 1 94 ? -18.828 -9.93 -11.695 1 92.75 94 ALA A C 1
ATOM 731 O O . ALA A 1 94 ? -18.547 -9.781 -12.891 1 92.75 94 ALA A O 1
ATOM 732 N N . LYS A 1 95 ? -20.047 -9.883 -11.234 1 91.94 95 LYS A N 1
ATOM 733 C CA . LYS A 1 95 ? -21.172 -9.68 -12.133 1 91.94 95 LYS A CA 1
ATOM 734 C C . LYS A 1 95 ? -21.047 -8.359 -12.883 1 91.94 95 LYS A C 1
ATOM 736 O O . LYS A 1 95 ? -21.438 -8.258 -14.055 1 91.94 95 LYS A O 1
ATOM 741 N N . GLU A 1 96 ? -20.453 -7.457 -12.266 1 92.38 96 GLU A N 1
ATOM 742 C CA . GLU A 1 96 ? -20.359 -6.109 -12.82 1 92.38 96 GLU A CA 1
ATOM 743 C C . GLU A 1 96 ? -19.062 -5.934 -13.602 1 92.38 96 GLU A C 1
ATOM 745 O O . GLU A 1 96 ? -18.766 -4.84 -14.086 1 92.38 96 GLU A O 1
ATOM 750 N N . GLY A 1 97 ? -18.297 -6.93 -13.633 1 89 97 GLY A N 1
ATOM 751 C CA . GLY A 1 97 ? -17.062 -6.871 -14.383 1 89 97 GLY A CA 1
ATOM 752 C C . GLY A 1 97 ? -15.984 -6.055 -13.688 1 89 97 GLY A C 1
ATOM 753 O O . GLY A 1 97 ? -15.133 -5.449 -14.352 1 89 97 GLY A O 1
ATOM 754 N N . LYS A 1 98 ? -15.961 -6.062 -12.367 1 89.88 98 LYS A N 1
ATOM 755 C CA . LYS A 1 98 ? -15.062 -5.191 -11.617 1 89.88 98 LYS A CA 1
ATOM 756 C C . LYS A 1 98 ? -13.797 -5.938 -11.195 1 89.88 98 LYS A C 1
ATOM 758 O O . LYS A 1 98 ? -12.875 -5.336 -10.641 1 89.88 98 LYS A O 1
ATOM 763 N N . LEU A 1 99 ? -13.742 -7.164 -11.398 1 89.69 99 LEU A N 1
ATOM 764 C CA . LEU A 1 99 ? -12.539 -7.906 -11.055 1 89.69 99 LEU A CA 1
ATOM 765 C C . LEU A 1 99 ? -11.383 -7.539 -11.984 1 89.69 99 LEU A C 1
ATOM 767 O O . LEU A 1 99 ? -11.477 -7.738 -13.195 1 89.69 99 LEU A O 1
ATOM 771 N N . LYS A 1 100 ? -10.266 -7.117 -11.406 1 86.19 100 LYS A N 1
ATOM 772 C CA . LYS A 1 100 ? -9.219 -6.52 -12.234 1 86.19 100 LYS A CA 1
ATOM 773 C C . LYS A 1 100 ? -7.988 -7.422 -12.305 1 86.19 100 LYS A C 1
ATOM 775 O O . LYS A 1 100 ? -7.137 -7.254 -13.18 1 86.19 100 LYS A O 1
ATOM 780 N N . GLY A 1 101 ? -7.863 -8.336 -11.32 1 90.19 101 GLY A N 1
ATOM 781 C CA . GLY A 1 101 ? -6.691 -9.195 -11.344 1 90.19 101 GLY A CA 1
ATOM 782 C C . GLY A 1 101 ? -6.355 -9.789 -9.992 1 90.19 101 GLY A C 1
ATOM 783 O O . GLY A 1 101 ? -7.219 -9.867 -9.109 1 90.19 101 GLY A O 1
ATOM 784 N N . TRP A 1 102 ? -5.039 -10.289 -10 1 91.75 102 TRP A N 1
ATOM 785 C CA . TRP A 1 102 ? -4.547 -10.977 -8.805 1 91.75 102 TRP A CA 1
ATOM 786 C C . TRP A 1 102 ? -3.344 -10.242 -8.219 1 91.75 102 TRP A C 1
ATOM 788 O O . TRP A 1 102 ? -2.684 -9.469 -8.914 1 91.75 102 TRP A O 1
ATOM 798 N N . SER A 1 103 ? -3.16 -10.5 -6.98 1 94.25 103 SER A N 1
ATOM 799 C CA . SER A 1 103 ? -1.963 -10.031 -6.293 1 94.25 103 SER A CA 1
ATOM 800 C C . SER A 1 103 ? -1.485 -11.047 -5.262 1 94.25 103 SER A C 1
ATOM 802 O O . SER A 1 103 ? -2.234 -11.945 -4.875 1 94.25 103 SER A O 1
ATOM 804 N N . PHE A 1 104 ? -0.24 -10.914 -4.918 1 96.62 104 PHE A N 1
ATOM 805 C CA . PHE A 1 104 ? 0.319 -11.758 -3.863 1 96.62 104 PHE A CA 1
ATOM 806 C C . PHE A 1 104 ? 1.396 -11.008 -3.088 1 96.62 104 PHE A C 1
ATOM 808 O O . PHE A 1 104 ? 1.946 -10.016 -3.578 1 96.62 104 PHE A O 1
ATOM 815 N N . ASN A 1 105 ? 1.628 -11.5 -1.937 1 96.94 105 ASN A N 1
ATOM 816 C CA . ASN A 1 105 ? 2.662 -10.867 -1.129 1 96.94 105 ASN A CA 1
ATOM 817 C C . ASN A 1 105 ? 3.918 -11.727 -1.044 1 96.94 105 ASN A C 1
ATOM 819 O O . ASN A 1 105 ? 3.859 -12.938 -1.258 1 96.94 105 ASN A O 1
ATOM 823 N N . MET A 1 106 ? 4.984 -11.141 -0.82 1 98.12 106 MET A N 1
ATOM 824 C CA . MET A 1 106 ? 6.266 -11.797 -0.565 1 98.12 106 MET A CA 1
ATOM 825 C C . MET A 1 106 ? 6.918 -11.234 0.697 1 98.12 106 MET A C 1
ATOM 827 O O . MET A 1 106 ? 7.023 -10.023 0.861 1 98.12 106 MET A O 1
ATOM 831 N N . MET A 1 107 ? 7.32 -12.148 1.556 1 97.12 107 MET A N 1
ATOM 832 C CA . MET A 1 107 ? 8.094 -11.812 2.746 1 97.12 107 MET A CA 1
ATOM 833 C C . MET A 1 107 ? 9.359 -12.664 2.828 1 97.12 107 MET A C 1
ATOM 835 O O . MET A 1 107 ? 9.422 -13.758 2.258 1 97.12 107 MET A O 1
ATOM 839 N N . LYS A 1 108 ? 10.398 -12.156 3.545 1 97.06 108 LYS A N 1
ATOM 840 C CA . LYS A 1 108 ? 11.648 -12.883 3.727 1 97.06 108 LYS A CA 1
ATOM 841 C C . LYS A 1 108 ? 12.203 -13.375 2.391 1 97.06 108 LYS A C 1
ATOM 843 O O . LYS A 1 108 ? 12.539 -14.547 2.246 1 97.06 108 LYS A O 1
ATOM 848 N N . VAL A 1 109 ? 12.352 -12.492 1.483 1 98.12 109 VAL A N 1
ATOM 849 C CA . VAL A 1 109 ? 12.695 -12.82 0.105 1 98.12 109 VAL A CA 1
ATOM 850 C C . VAL A 1 109 ? 14.18 -13.18 0.014 1 98.12 109 VAL A C 1
ATOM 852 O O . VAL A 1 109 ? 15.023 -12.492 0.592 1 98.12 109 VAL A O 1
ATOM 855 N N . VAL A 1 110 ? 14.453 -14.258 -0.642 1 98.31 110 VAL A N 1
ATOM 856 C CA . VAL A 1 110 ? 15.805 -14.633 -1.043 1 98.31 110 VAL A CA 1
ATOM 857 C C . VAL A 1 110 ? 15.992 -14.375 -2.535 1 98.31 110 VAL A C 1
ATOM 859 O O . VAL A 1 110 ? 15.273 -14.922 -3.367 1 98.31 110 VAL A O 1
ATOM 862 N N . ASP A 1 111 ? 16.922 -13.508 -2.805 1 98.06 111 ASP A N 1
ATOM 863 C CA . ASP A 1 111 ? 17.078 -13.109 -4.199 1 98.06 111 ASP A CA 1
ATOM 864 C C . ASP A 1 111 ? 18.547 -12.883 -4.543 1 98.06 111 ASP A C 1
ATOM 866 O O . ASP A 1 111 ? 19.422 -13.031 -3.682 1 98.06 111 ASP A O 1
ATOM 870 N N . GLU A 1 112 ? 18.781 -12.742 -5.805 1 97.75 112 GLU A N 1
ATOM 871 C CA . GLU A 1 112 ? 20.047 -12.305 -6.387 1 97.75 112 GLU A CA 1
ATOM 872 C C . GLU A 1 112 ? 19.844 -11.133 -7.344 1 97.75 112 GLU A C 1
ATOM 874 O O . GLU A 1 112 ? 18.891 -11.133 -8.133 1 97.75 112 GLU A O 1
ATOM 879 N N . ILE A 1 113 ? 20.719 -10.172 -7.223 1 96.88 113 ILE A N 1
ATOM 880 C CA . ILE A 1 113 ? 20.594 -9.016 -8.102 1 96.88 113 ILE A CA 1
ATOM 881 C C . ILE A 1 113 ? 21.828 -8.914 -8.992 1 96.88 113 ILE A C 1
ATOM 883 O O . ILE A 1 113 ? 22.953 -8.992 -8.508 1 96.88 113 ILE A O 1
ATOM 887 N N . GLU A 1 114 ? 21.562 -8.789 -10.234 1 97.06 114 GLU A N 1
ATOM 888 C CA . GLU A 1 114 ? 22.594 -8.57 -11.234 1 97.06 114 GLU A CA 1
ATOM 889 C C . GLU A 1 114 ? 22.578 -7.129 -11.742 1 97.06 114 GLU A C 1
ATOM 891 O O . GLU A 1 114 ? 21.594 -6.688 -12.328 1 97.06 114 GLU A O 1
ATOM 896 N N . GLU A 1 115 ? 23.672 -6.516 -11.539 1 95.81 115 GLU A N 1
ATOM 897 C CA . GLU A 1 115 ? 23.781 -5.152 -12.055 1 95.81 115 GLU A CA 1
ATOM 898 C C . GLU A 1 115 ? 23.906 -5.145 -13.57 1 95.81 115 GLU A C 1
ATOM 900 O O . GLU A 1 115 ? 24.578 -5.988 -14.148 1 95.81 115 GLU A O 1
ATOM 905 N N . ARG A 1 116 ? 23.203 -4.176 -14.18 1 95.19 116 ARG A N 1
ATOM 906 C CA . ARG A 1 116 ? 23.25 -4.008 -15.625 1 95.19 116 ARG A CA 1
ATOM 907 C C . ARG A 1 116 ? 23.641 -2.582 -16 1 95.19 116 ARG A C 1
ATOM 909 O O . ARG A 1 116 ? 23.156 -1.621 -15.398 1 95.19 116 ARG A O 1
ATOM 916 N N . THR A 1 117 ? 24.438 -2.426 -16.922 1 93.12 117 THR A N 1
ATOM 917 C CA . THR A 1 117 ? 24.875 -1.099 -17.344 1 93.12 117 THR A CA 1
ATOM 918 C C . THR A 1 117 ? 23.766 -0.376 -18.094 1 93.12 117 THR A C 1
ATOM 920 O O . THR A 1 117 ? 23.25 -0.884 -19.094 1 93.12 117 THR A O 1
ATOM 923 N N . GLY A 1 118 ? 23.438 0.791 -17.672 1 92.81 118 GLY A N 1
ATOM 924 C CA . GLY A 1 118 ? 22.469 1.65 -18.344 1 92.81 118 GLY A CA 1
ATOM 925 C C . GLY A 1 118 ? 21.031 1.16 -18.188 1 92.81 118 GLY A C 1
ATOM 926 O O . GLY A 1 118 ? 20.125 1.672 -18.859 1 92.81 118 GLY A O 1
ATOM 927 N N . LYS A 1 119 ? 20.859 0.054 -17.516 1 94.69 119 LYS A N 1
ATOM 928 C CA . LYS A 1 119 ? 19.531 -0.513 -17.297 1 94.69 119 LYS A CA 1
ATOM 929 C C . LYS A 1 119 ? 19.297 -0.792 -15.82 1 94.69 119 LYS A 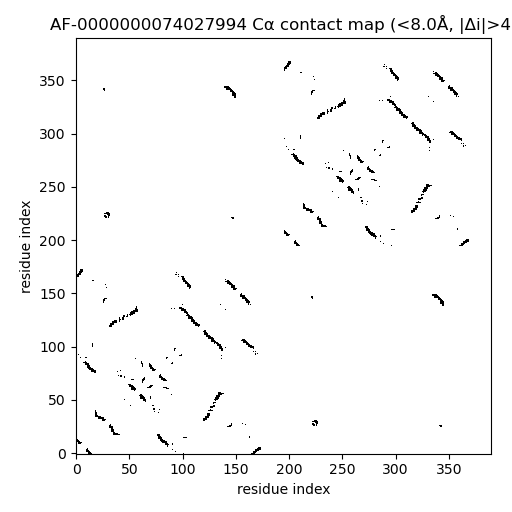C 1
ATOM 931 O O . LYS A 1 119 ? 20.234 -0.815 -15.023 1 94.69 119 LYS A O 1
ATOM 936 N N . LEU A 1 120 ? 18.094 -0.893 -15.484 1 96.38 120 LEU A N 1
ATOM 937 C CA . LEU A 1 120 ? 17.797 -1.338 -14.125 1 96.38 120 LEU A CA 1
ATOM 938 C C . LEU A 1 120 ? 18.391 -2.715 -13.859 1 96.38 120 LEU A C 1
ATOM 940 O O . LEU A 1 120 ? 18.391 -3.578 -14.742 1 96.38 120 LEU A O 1
ATOM 944 N N . PRO A 1 121 ? 18.859 -2.898 -12.68 1 97.5 121 PRO A N 1
ATOM 945 C CA . PRO A 1 121 ? 19.359 -4.238 -12.344 1 97.5 121 PRO A CA 1
ATOM 946 C C . PRO A 1 121 ? 18.281 -5.312 -12.484 1 97.5 121 PRO A C 1
ATOM 948 O O . PRO A 1 121 ? 17.078 -5.008 -12.445 1 97.5 121 PRO A O 1
ATOM 951 N N . LEU A 1 122 ? 18.75 -6.508 -12.695 1 98.19 122 LEU A N 1
ATOM 952 C CA . LEU A 1 122 ? 17.859 -7.66 -12.758 1 98.19 122 LEU A CA 1
ATOM 953 C C . LEU A 1 122 ? 17.875 -8.438 -11.445 1 98.19 122 LEU A C 1
ATOM 955 O O . LEU A 1 122 ? 18.938 -8.852 -10.977 1 98.19 122 LEU A O 1
ATOM 959 N N . ARG A 1 123 ? 16.734 -8.523 -10.836 1 98.25 123 ARG A N 1
ATOM 960 C CA . ARG A 1 123 ? 16.562 -9.281 -9.602 1 98.25 123 ARG A CA 1
ATOM 961 C C . ARG A 1 123 ? 15.953 -10.656 -9.883 1 98.25 123 ARG A C 1
ATOM 963 O O . ARG A 1 123 ? 14.898 -10.758 -10.516 1 98.25 123 ARG A O 1
ATOM 970 N N . ARG A 1 124 ? 16.547 -11.672 -9.453 1 98.62 124 ARG A N 1
ATOM 971 C CA . ARG A 1 124 ? 16 -13.023 -9.516 1 98.62 124 ARG A CA 1
ATOM 972 C C . ARG A 1 124 ? 15.539 -13.484 -8.141 1 98.62 124 ARG A C 1
ATOM 974 O O . ARG A 1 124 ? 16.344 -13.625 -7.219 1 98.62 124 ARG A O 1
ATOM 981 N N . VAL A 1 125 ? 14.273 -13.695 -7.996 1 98.62 125 VAL A N 1
ATOM 982 C CA . VAL A 1 125 ? 13.695 -14.133 -6.734 1 98.62 125 VAL A CA 1
ATOM 983 C C . VAL A 1 125 ? 13.688 -15.664 -6.672 1 98.62 125 VAL A C 1
ATOM 985 O O . VAL A 1 125 ? 13.039 -16.312 -7.496 1 98.62 125 VAL A O 1
ATOM 988 N N . LYS A 1 126 ? 14.266 -16.203 -5.652 1 98.44 126 LYS A N 1
ATOM 989 C CA . LYS A 1 126 ? 14.461 -17.641 -5.57 1 98.44 126 LYS A CA 1
ATOM 990 C C . LYS A 1 126 ? 13.523 -18.266 -4.543 1 98.44 126 LYS A C 1
ATOM 992 O O . LYS A 1 126 ? 13.164 -19.438 -4.66 1 98.44 126 LYS A O 1
ATOM 997 N N . ASP A 1 127 ? 13.312 -17.5 -3.525 1 98.38 127 ASP A N 1
ATOM 998 C CA . ASP A 1 127 ? 12.531 -18 -2.402 1 98.38 127 ASP A CA 1
ATOM 999 C C . ASP A 1 127 ? 11.852 -16.859 -1.648 1 98.38 127 ASP A C 1
ATOM 1001 O O . ASP A 1 127 ? 12.32 -15.719 -1.685 1 98.38 127 ASP A O 1
ATOM 1005 N N . PHE A 1 128 ? 10.719 -17.219 -1.012 1 98.62 128 PHE A N 1
ATOM 1006 C CA . PHE A 1 128 ? 10 -16.25 -0.192 1 98.62 128 PHE A CA 1
ATOM 1007 C C . PHE A 1 128 ? 8.875 -16.922 0.584 1 98.62 128 PHE A C 1
ATOM 1009 O O . PHE A 1 128 ? 8.594 -18.109 0.377 1 98.62 128 PHE A O 1
ATOM 1016 N N . VAL A 1 129 ? 8.328 -16.203 1.475 1 98.5 129 VAL A N 1
ATOM 1017 C CA . VAL A 1 129 ? 7.133 -16.625 2.201 1 98.5 129 VAL A CA 1
ATOM 1018 C C . VAL A 1 129 ? 5.906 -15.914 1.636 1 98.5 129 VAL A C 1
ATOM 1020 O O . VAL A 1 129 ? 5.93 -14.695 1.435 1 98.5 129 VAL A O 1
ATOM 1023 N N . MET A 1 130 ? 4.93 -16.656 1.332 1 98.5 130 MET A N 1
ATOM 1024 C CA . MET A 1 130 ? 3.68 -16.125 0.796 1 98.5 130 MET A CA 1
ATOM 1025 C C . MET A 1 130 ? 2.494 -16.562 1.653 1 98.5 130 MET A C 1
ATOM 1027 O O . MET A 1 130 ? 2.238 -17.75 1.812 1 98.5 130 MET A O 1
ATOM 1031 N N . THR A 1 131 ? 1.769 -15.594 2.125 1 97.81 131 THR A N 1
ATOM 1032 C CA . THR A 1 131 ? 0.667 -15.93 3.021 1 97.81 131 THR A CA 1
ATOM 1033 C C . THR A 1 131 ? -0.661 -15.43 2.453 1 97.81 131 THR A C 1
ATOM 1035 O O . THR A 1 131 ? -1.723 -15.703 3.016 1 97.81 131 THR A O 1
ATOM 1038 N N . GLU A 1 132 ? -0.503 -14.75 1.322 1 97.38 132 GLU A N 1
ATOM 1039 C CA . GLU A 1 132 ? -1.715 -14.117 0.814 1 97.38 132 GLU A CA 1
ATOM 1040 C C . GLU A 1 132 ? -1.716 -14.07 -0.711 1 97.38 132 GLU A C 1
ATOM 1042 O O . GLU A 1 132 ? -0.688 -13.781 -1.329 1 97.38 132 GLU A O 1
ATOM 1047 N N . ILE A 1 133 ? -2.836 -14.383 -1.279 1 97.62 133 ILE A N 1
ATOM 1048 C CA . ILE A 1 133 ? -3.256 -14.008 -2.623 1 97.62 133 ILE A CA 1
ATOM 1049 C C . ILE A 1 133 ? -4.488 -13.109 -2.547 1 97.62 133 ILE A C 1
ATOM 1051 O O . ILE A 1 133 ? -5.344 -13.289 -1.676 1 97.62 133 ILE A O 1
ATOM 1055 N N . THR A 1 134 ? -4.527 -12.164 -3.406 1 95.44 134 THR A N 1
ATOM 1056 C CA . THR A 1 134 ? -5.648 -11.234 -3.309 1 95.44 134 THR A CA 1
ATOM 1057 C C . THR A 1 134 ? -6.266 -10.984 -4.684 1 95.44 134 THR A C 1
ATOM 1059 O O . THR A 1 134 ? -5.551 -10.891 -5.684 1 95.44 134 THR A O 1
ATOM 1062 N N . LEU A 1 135 ? -7.609 -10.914 -4.703 1 93.44 135 LEU A N 1
ATOM 1063 C CA . LEU A 1 135 ? -8.328 -10.422 -5.867 1 93.44 135 LEU A CA 1
ATOM 1064 C C . LEU A 1 135 ? -8.461 -8.898 -5.82 1 93.44 135 LEU A C 1
ATOM 1066 O O . LEU A 1 135 ? -8.828 -8.336 -4.789 1 93.44 135 LEU A O 1
ATOM 1070 N N . ALA A 1 136 ? -8.102 -8.328 -6.879 1 89.69 136 ALA A N 1
ATOM 1071 C CA . ALA A 1 136 ? -8.266 -6.879 -6.98 1 89.69 136 ALA A CA 1
ATOM 1072 C C . ALA A 1 136 ? -9.648 -6.516 -7.508 1 89.69 136 ALA A C 1
ATOM 1074 O O . ALA A 1 136 ? -10.016 -6.891 -8.625 1 89.69 136 ALA A O 1
ATOM 1075 N N . LEU A 1 137 ? -10.445 -5.738 -6.781 1 86.38 137 LEU A N 1
ATOM 1076 C CA . LEU A 1 137 ? -11.805 -5.371 -7.141 1 86.38 137 LEU A CA 1
ATOM 1077 C C . LEU A 1 137 ? -11.93 -3.869 -7.359 1 86.38 137 LEU A C 1
ATOM 1079 O O . LEU A 1 137 ? -12.539 -3.426 -8.336 1 86.38 137 LEU A O 1
ATOM 1083 N N . ARG A 1 138 ? -11.602 -2.941 -6.496 1 67.31 138 ARG A N 1
ATOM 1084 C CA . ARG A 1 138 ? -11.867 -1.507 -6.539 1 67.31 138 ARG A CA 1
ATOM 1085 C C . ARG A 1 138 ? -10.602 -0.729 -6.898 1 67.31 138 ARG A C 1
ATOM 1087 O O . ARG A 1 138 ? -10.68 0.333 -7.52 1 67.31 138 ARG A O 1
ATOM 1094 N N . LYS A 1 139 ? -9.617 -1.059 -6.355 1 61.03 139 LYS A N 1
ATOM 1095 C CA . LYS A 1 139 ? -8.453 -0.18 -6.277 1 61.03 139 LYS A CA 1
ATOM 1096 C C . LYS A 1 139 ? -7.633 -0.236 -7.562 1 61.03 139 LYS A C 1
ATOM 1098 O O . LYS A 1 139 ? -7.512 -1.295 -8.18 1 61.03 139 LYS A O 1
ATOM 1103 N N . MET A 1 140 ? -7.523 1.005 -8.164 1 59.47 140 MET A N 1
ATOM 1104 C CA . MET A 1 140 ? -6.59 1.117 -9.281 1 59.47 140 MET A CA 1
ATOM 1105 C C . MET A 1 140 ? -5.289 0.377 -8.984 1 59.47 140 MET A C 1
ATOM 1107 O O . MET A 1 140 ? -4.797 0.412 -7.855 1 59.47 140 MET A O 1
ATOM 1111 N N . PRO A 1 141 ? -4.84 -0.281 -10.016 1 63.16 141 PRO A N 1
ATOM 1112 C CA . PRO A 1 141 ? -3.844 -1.322 -9.75 1 63.16 141 PRO A CA 1
ATOM 1113 C C . PRO A 1 141 ? -2.496 -0.752 -9.312 1 63.16 141 PRO A C 1
ATOM 1115 O O . PRO A 1 141 ? -2.006 0.212 -9.906 1 63.16 141 PRO A O 1
ATOM 1118 N N . VAL A 1 142 ? -2.211 -0.623 -8.055 1 73.69 142 VAL A N 1
ATOM 1119 C CA . VAL A 1 142 ? -0.836 -0.631 -7.566 1 73.69 142 VAL A CA 1
ATOM 1120 C C . VAL A 1 142 ? -0.109 -1.868 -8.086 1 73.69 142 VAL A C 1
ATOM 1122 O O . VAL A 1 142 ? -0.467 -2.998 -7.746 1 73.69 142 VAL A O 1
ATOM 1125 N N . TYR A 1 143 ? 0.82 -1.591 -8.992 1 82.81 143 TYR A N 1
ATOM 1126 C CA . TYR A 1 143 ? 1.523 -2.711 -9.602 1 82.81 143 TYR A CA 1
ATOM 1127 C C . TYR A 1 143 ? 2.42 -3.414 -8.594 1 82.81 143 TYR A C 1
ATOM 1129 O O . TYR A 1 143 ? 2.473 -4.645 -8.547 1 82.81 143 TYR A O 1
ATOM 1137 N N . SER A 1 144 ? 3.061 -2.539 -7.988 1 91.31 144 SER A N 1
ATOM 1138 C CA . SER A 1 144 ? 3.941 -3.096 -6.969 1 91.31 144 SER A CA 1
ATOM 1139 C C . SER A 1 144 ? 4.051 -2.162 -5.766 1 91.31 144 SER A C 1
ATOM 1141 O O . SER A 1 144 ? 3.92 -0.943 -5.906 1 91.31 144 SER A O 1
ATOM 1143 N N . SER A 1 145 ? 4.277 -2.799 -4.707 1 94.19 145 SER A N 1
ATOM 1144 C CA . SER A 1 145 ? 4.508 -2.031 -3.488 1 94.19 145 SER A CA 1
ATOM 1145 C C . SER A 1 145 ? 5.441 -2.77 -2.537 1 94.19 145 SER A C 1
ATOM 1147 O O . SER A 1 145 ? 5.406 -3.998 -2.451 1 94.19 145 SER A O 1
ATOM 1149 N N . THR A 1 146 ? 6.238 -2.027 -1.887 1 96.62 146 THR A N 1
ATOM 1150 C CA . THR A 1 146 ? 7.074 -2.533 -0.802 1 96.62 146 THR A CA 1
ATOM 1151 C C . THR A 1 146 ? 6.867 -1.712 0.468 1 96.62 146 THR A C 1
ATOM 1153 O O . THR A 1 146 ? 6.879 -0.48 0.425 1 96.62 146 THR A O 1
ATOM 1156 N N . SER A 1 147 ? 6.66 -2.428 1.56 1 93.94 147 SER A N 1
ATOM 1157 C CA . SER A 1 147 ? 6.348 -1.738 2.807 1 93.94 147 SER A CA 1
ATOM 1158 C C . SER A 1 147 ? 7.148 -2.312 3.971 1 93.94 147 SER A C 1
ATOM 1160 O O . SER A 1 147 ? 7.672 -3.426 3.883 1 93.94 147 SER A O 1
ATOM 1162 N N . ILE A 1 148 ? 7.332 -1.499 4.969 1 92.69 148 ILE A N 1
ATOM 1163 C CA . ILE A 1 148 ? 7.789 -1.948 6.281 1 92.69 148 ILE A CA 1
ATOM 1164 C C . ILE A 1 148 ? 6.625 -1.935 7.266 1 92.69 148 ILE A C 1
ATOM 1166 O O . ILE A 1 148 ? 6.027 -0.884 7.52 1 92.69 148 ILE A O 1
ATOM 1170 N N . GLU A 1 149 ? 6.348 -3.084 7.742 1 86 149 GLU A N 1
ATOM 1171 C CA . GLU A 1 149 ? 5.215 -3.262 8.648 1 86 149 GLU A CA 1
ATOM 1172 C C . GLU A 1 149 ? 5.672 -3.76 10.016 1 86 149 GLU A C 1
ATOM 1174 O O . GLU A 1 149 ? 6.672 -4.477 10.117 1 86 149 GLU A O 1
ATOM 1179 N N . LEU A 1 150 ? 4.977 -3.211 11.047 1 76.94 150 LEU A N 1
ATOM 1180 C CA . LEU A 1 150 ? 5.254 -3.719 12.391 1 76.94 150 LEU A CA 1
ATOM 1181 C C . LEU A 1 150 ? 4.41 -4.953 12.688 1 76.94 150 LEU A C 1
ATOM 1183 O O . LEU A 1 150 ? 3.18 -4.902 12.625 1 76.94 150 LEU A O 1
ATOM 1187 N N . ARG A 1 151 ? 4.98 -6.043 12.734 1 64.06 151 ARG A N 1
ATOM 1188 C CA . ARG A 1 151 ? 4.316 -7.285 13.109 1 64.06 151 ARG A CA 1
ATOM 1189 C C . ARG A 1 151 ? 4.98 -7.918 14.328 1 64.06 151 ARG A C 1
ATOM 1191 O O . ARG A 1 151 ? 6.168 -8.258 14.289 1 64.06 151 ARG A O 1
ATOM 1198 N N . ALA A 1 152 ? 4.219 -8.211 15.312 1 63.5 152 ALA A N 1
ATOM 1199 C CA . ALA A 1 152 ? 4.703 -8.82 16.547 1 63.5 152 ALA A CA 1
ATOM 1200 C C . ALA A 1 152 ? 5.953 -8.109 17.062 1 63.5 152 ALA A C 1
ATOM 1202 O O . ALA A 1 152 ? 6.953 -8.758 17.391 1 63.5 152 ALA A O 1
ATOM 1203 N N . GLU A 1 153 ? 6.004 -6.746 16.953 1 68 153 GLU A N 1
ATOM 1204 C CA . GLU A 1 153 ? 7.047 -5.898 17.516 1 68 153 GLU A CA 1
ATOM 1205 C C . GLU A 1 153 ? 8.32 -5.941 16.672 1 68 153 GLU A C 1
ATOM 1207 O O . GLU A 1 153 ? 9.391 -5.539 17.125 1 68 153 GLU A O 1
ATOM 1212 N N . GLU A 1 154 ? 8.18 -6.637 15.594 1 80.19 154 GLU A N 1
ATOM 1213 C CA . GLU A 1 154 ? 9.32 -6.645 14.672 1 80.19 154 GLU A CA 1
ATOM 1214 C C . GLU A 1 154 ? 8.953 -5.996 13.344 1 80.19 154 GLU A C 1
ATOM 1216 O O . GLU A 1 154 ? 7.809 -6.082 12.898 1 80.19 154 GLU A O 1
ATOM 1221 N N . GLU A 1 155 ? 9.914 -5.379 12.82 1 85.88 155 GLU A N 1
ATOM 1222 C CA . GLU A 1 155 ? 9.727 -4.812 11.484 1 85.88 155 GLU A CA 1
ATOM 1223 C C . GLU A 1 155 ? 9.883 -5.879 10.406 1 85.88 155 GLU A C 1
ATOM 1225 O O . GLU A 1 155 ? 10.836 -6.66 10.43 1 85.88 155 GLU A O 1
ATOM 1230 N N . GLU A 1 156 ? 8.891 -5.957 9.602 1 91.06 156 GLU A N 1
ATOM 1231 C CA . GLU A 1 156 ? 8.914 -6.914 8.5 1 91.06 156 GLU A CA 1
ATOM 1232 C C . GLU A 1 156 ? 8.742 -6.219 7.156 1 91.06 156 GLU A C 1
ATOM 1234 O O . GLU A 1 156 ? 7.879 -5.344 7.012 1 91.06 156 GLU A O 1
ATOM 1239 N N . GLU A 1 157 ? 9.594 -6.602 6.262 1 94.69 157 GLU A N 1
ATOM 1240 C CA . GLU A 1 157 ? 9.445 -6.105 4.898 1 94.69 157 GLU A CA 1
ATOM 1241 C C . GLU A 1 157 ? 8.445 -6.945 4.109 1 94.69 157 GLU A C 1
ATOM 1243 O O . GLU A 1 157 ? 8.555 -8.172 4.066 1 94.69 157 GLU A O 1
ATOM 1248 N N . VAL A 1 158 ? 7.508 -6.258 3.496 1 95.25 158 VAL A N 1
ATOM 1249 C CA . VAL A 1 158 ? 6.488 -6.945 2.711 1 95.25 158 VAL A CA 1
ATOM 1250 C C . VAL A 1 158 ? 6.449 -6.371 1.297 1 95.25 158 VAL A C 1
ATOM 1252 O O . VAL A 1 158 ? 6.359 -5.156 1.116 1 95.25 158 VAL A O 1
ATOM 1255 N N . GLU A 1 159 ? 6.52 -7.262 0.315 1 97 159 GLU A N 1
ATOM 1256 C CA . GLU A 1 159 ? 6.426 -6.867 -1.087 1 97 159 GLU A CA 1
ATOM 1257 C C . GLU A 1 159 ? 5.156 -7.414 -1.73 1 97 159 GLU A C 1
ATOM 1259 O O . GLU A 1 159 ? 4.793 -8.57 -1.516 1 97 159 GLU A O 1
ATOM 1264 N N . ILE A 1 160 ? 4.535 -6.59 -2.465 1 95.19 160 ILE A N 1
ATOM 1265 C CA . ILE A 1 160 ? 3.307 -6.988 -3.143 1 95.19 160 ILE A CA 1
ATOM 1266 C C . ILE A 1 160 ? 3.475 -6.828 -4.652 1 95.19 160 ILE A C 1
ATOM 1268 O O . ILE A 1 160 ? 4.031 -5.828 -5.117 1 95.19 160 ILE A O 1
ATOM 1272 N N . ARG A 1 161 ? 2.943 -7.801 -5.379 1 95 161 ARG A N 1
ATOM 1273 C CA . ARG A 1 161 ? 2.904 -7.758 -6.836 1 95 161 ARG A CA 1
ATOM 1274 C C . ARG A 1 161 ? 1.482 -7.945 -7.355 1 95 161 ARG A C 1
ATOM 1276 O O . ARG A 1 161 ? 0.791 -8.883 -6.949 1 95 161 ARG A O 1
ATOM 1283 N N . THR A 1 162 ? 1.155 -7.074 -8.211 1 90.62 162 THR A N 1
ATOM 1284 C CA . THR A 1 162 ? -0.184 -7.148 -8.781 1 90.62 162 THR A CA 1
ATOM 1285 C C . THR A 1 162 ? -0.117 -7.328 -10.297 1 90.62 162 THR A C 1
ATOM 1287 O O . THR A 1 162 ? 0.686 -6.676 -10.969 1 90.62 162 THR A O 1
ATOM 1290 N N . SER A 1 163 ? -0.899 -8.211 -10.75 1 86.38 163 SER A N 1
ATOM 1291 C CA . SER A 1 163 ? -1.028 -8.438 -12.188 1 86.38 163 SER A CA 1
ATOM 1292 C C . SER A 1 163 ? -2.465 -8.219 -12.648 1 86.38 163 SER A C 1
ATOM 1294 O O . SER A 1 163 ? -3.404 -8.734 -12.039 1 86.38 163 SER A O 1
ATOM 1296 N N . GLU A 1 164 ? -2.471 -7.461 -13.633 1 84.31 164 GLU A N 1
ATOM 1297 C CA . GLU A 1 164 ? -3.785 -7.281 -14.25 1 84.31 164 GLU A CA 1
ATOM 1298 C C . GLU A 1 164 ? -4.117 -8.43 -15.195 1 84.31 164 GLU A C 1
ATOM 1300 O O . GLU A 1 164 ? -3.232 -8.961 -15.867 1 84.31 164 GLU A O 1
ATOM 1305 N N . CYS A 1 165 ? -5.371 -8.797 -15.062 1 83.5 165 CYS A N 1
ATOM 1306 C CA . CYS A 1 165 ? -5.793 -9.836 -15.992 1 83.5 165 CYS A CA 1
ATOM 1307 C C . CYS A 1 165 ? -7.234 -9.625 -16.438 1 83.5 165 CYS A C 1
ATOM 1309 O O . CYS A 1 165 ? -8.016 -8.984 -15.727 1 83.5 165 CYS A O 1
ATOM 1311 N N . ASP A 1 166 ? -7.484 -10.031 -17.625 1 83.94 166 ASP A N 1
ATOM 1312 C CA . ASP A 1 166 ? -8.867 -10.023 -18.094 1 83.94 166 ASP A CA 1
ATOM 1313 C C . ASP A 1 166 ? -9.68 -11.133 -17.438 1 83.94 166 ASP A C 1
ATOM 1315 O O . ASP A 1 166 ? -9.18 -12.242 -17.234 1 83.94 166 ASP A O 1
ATOM 1319 N N . THR A 1 167 ? -10.891 -10.703 -17.062 1 87.12 167 THR A N 1
ATOM 1320 C CA . THR A 1 167 ? -11.75 -11.688 -16.422 1 87.12 167 THR A CA 1
ATOM 1321 C C . THR A 1 167 ? -12.953 -12.016 -17.297 1 87.12 167 THR A C 1
ATOM 1323 O O . THR A 1 167 ? -13.703 -11.125 -17.688 1 87.12 167 THR A O 1
ATOM 1326 N N . ALA A 1 168 ? -13.109 -13.25 -17.594 1 90.38 168 ALA A N 1
ATOM 1327 C CA . ALA A 1 168 ? -14.312 -13.75 -18.234 1 90.38 168 ALA A CA 1
ATOM 1328 C C . ALA A 1 168 ? -15.32 -14.266 -17.219 1 90.38 168 ALA A C 1
ATOM 1330 O O . ALA A 1 168 ? -15.039 -15.227 -16.5 1 90.38 168 ALA A O 1
ATOM 1331 N N . VAL A 1 169 ? -16.469 -13.578 -17.141 1 91 169 VAL A N 1
ATOM 1332 C CA . VAL A 1 169 ? -17.453 -13.953 -16.141 1 91 169 VAL A CA 1
ATOM 1333 C C . VAL A 1 169 ? -18.641 -14.641 -16.812 1 91 169 VAL A C 1
ATOM 1335 O O . VAL A 1 169 ? -19.203 -14.117 -17.781 1 91 169 VAL A O 1
ATOM 1338 N N . ILE A 1 170 ? -18.984 -15.789 -16.344 1 91.44 170 ILE A N 1
ATOM 1339 C CA . ILE A 1 170 ? -20.156 -16.531 -16.812 1 91.44 170 ILE A CA 1
ATOM 1340 C C . ILE A 1 170 ? -21.141 -16.719 -15.656 1 91.44 170 ILE A C 1
ATOM 1342 O O . ILE A 1 170 ? -20.781 -17.203 -14.594 1 91.44 170 ILE A O 1
ATOM 1346 N N . ASP A 1 171 ? -22.406 -16.234 -15.789 1 90.69 171 ASP A N 1
ATOM 1347 C CA . ASP A 1 171 ? -23.438 -16.406 -14.766 1 90.69 171 ASP A CA 1
ATOM 1348 C C . ASP A 1 171 ? -24.297 -17.641 -15.062 1 90.69 171 ASP A C 1
ATOM 1350 O O . ASP A 1 171 ? -25.125 -17.609 -15.977 1 90.69 171 ASP A O 1
ATOM 1354 N N . LEU A 1 172 ? -24.141 -18.609 -14.406 1 88.12 172 LEU A N 1
ATOM 1355 C CA . LEU A 1 172 ? -24.812 -19.891 -14.641 1 88.12 172 LEU A CA 1
ATOM 1356 C C . LEU A 1 172 ? -26.062 -20.016 -13.766 1 88.12 172 LEU A C 1
ATOM 1358 O O . LEU A 1 172 ? -26.703 -21.062 -13.734 1 88.12 172 LEU A O 1
ATOM 1362 N N . THR A 1 173 ? -26.453 -18.953 -13.078 1 77.88 173 THR A N 1
ATOM 1363 C CA . THR A 1 173 ? -27.625 -19.031 -12.203 1 77.88 173 THR A CA 1
ATOM 1364 C C . THR A 1 173 ? -28.906 -18.969 -13.023 1 77.88 173 THR A C 1
ATOM 1366 O O . THR A 1 173 ? -29.953 -19.453 -12.586 1 77.88 173 THR A O 1
ATOM 1369 N N . GLU A 1 174 ? -29.156 -18.25 -14.148 1 59.75 174 GLU A N 1
ATOM 1370 C CA . GLU A 1 174 ? -30.406 -18.188 -14.906 1 59.75 174 GLU A CA 1
ATOM 1371 C C . GLU A 1 174 ? -30.609 -19.453 -15.734 1 59.75 174 GLU A C 1
ATOM 1373 O O . GLU A 1 174 ? -31.734 -19.75 -16.141 1 59.75 174 GLU A O 1
ATOM 1378 N N . ALA A 1 175 ? -29.719 -20.281 -16.266 1 47.34 175 ALA A N 1
ATOM 1379 C CA . ALA A 1 175 ? -30.094 -21.391 -17.141 1 47.34 175 ALA A CA 1
ATOM 1380 C C . ALA A 1 175 ? -31.109 -22.297 -16.469 1 47.34 175 ALA A C 1
ATOM 1382 O O . ALA A 1 175 ? -31.703 -23.172 -17.109 1 47.34 175 ALA A O 1
ATOM 1383 N N . LYS A 1 176 ? -31.281 -22.281 -15.164 1 41.66 176 LYS A N 1
ATOM 1384 C CA . LYS A 1 176 ? -32.312 -23.266 -14.812 1 41.66 176 LYS A CA 1
ATOM 1385 C C . LYS A 1 176 ? -33.688 -22.797 -15.266 1 41.66 176 LYS A C 1
ATOM 1387 O O . LYS A 1 176 ? -34.688 -23.516 -15.094 1 41.66 176 LYS A O 1
ATOM 1392 N N . LYS A 1 177 ? -33.969 -21.609 -15.305 1 39.34 177 LYS A N 1
ATOM 1393 C CA . LYS A 1 177 ? -35.438 -21.594 -15.5 1 39.34 177 LYS A CA 1
ATOM 1394 C C . LYS A 1 177 ? -35.812 -22.141 -16.875 1 39.34 177 LYS A C 1
ATOM 1396 O O . LYS A 1 177 ? -37 -22.281 -17.188 1 39.34 177 LYS A O 1
ATOM 1401 N N . ASP A 1 178 ? -35.031 -21.859 -17.875 1 36.12 178 ASP A N 1
ATOM 1402 C CA . ASP A 1 178 ? -35.531 -22.375 -19.141 1 36.12 178 ASP A CA 1
ATOM 1403 C C . ASP A 1 178 ? -35.438 -23.906 -19.203 1 36.12 178 ASP A C 1
ATOM 1405 O O . ASP A 1 178 ? -34.375 -24.469 -18.938 1 36.12 178 ASP A O 1
ATOM 1409 N N . THR A 1 179 ? -36.531 -24.688 -18.875 1 37.25 179 THR A N 1
ATOM 1410 C CA . THR A 1 179 ? -36.938 -26.062 -19.188 1 37.25 179 THR A CA 1
ATOM 1411 C C . THR A 1 179 ? -36.406 -26.484 -20.547 1 37.25 179 THR A C 1
ATOM 1413 O O . THR A 1 179 ? -36.812 -25.938 -21.578 1 37.25 179 THR A O 1
ATOM 1416 N N . ILE A 1 180 ? -35.219 -26.672 -20.641 1 34.25 180 ILE A N 1
ATOM 1417 C CA . ILE A 1 180 ? -34.625 -27.438 -21.734 1 34.25 180 ILE A CA 1
ATOM 1418 C C . ILE A 1 180 ? -35.531 -28.609 -22.078 1 34.25 180 ILE A C 1
ATOM 1420 O O . ILE A 1 180 ? -35.844 -29.453 -21.219 1 34.25 180 ILE A O 1
ATOM 1424 N N . ASN A 1 181 ? -36.562 -28.328 -22.859 1 38.28 181 ASN A N 1
ATOM 1425 C CA . ASN A 1 181 ? -37.344 -29.328 -23.594 1 38.28 181 ASN A CA 1
ATOM 1426 C C . ASN A 1 181 ? -36.438 -30.375 -24.234 1 38.28 181 ASN A C 1
ATOM 1428 O O . ASN A 1 181 ? -35.75 -30.109 -25.234 1 38.28 181 ASN A O 1
ATOM 1432 N N . TYR A 1 182 ? -35.844 -31.203 -23.5 1 35.28 182 TYR A N 1
ATOM 1433 C CA . TYR A 1 182 ? -35.062 -32.406 -23.828 1 35.28 182 TYR A CA 1
ATOM 1434 C C . TYR A 1 182 ? -35.719 -33.156 -24.969 1 35.28 182 TYR A C 1
ATOM 1436 O O . TYR A 1 182 ? -35.219 -34.219 -25.359 1 35.28 182 TYR A O 1
ATOM 1444 N N . SER A 1 183 ? -36.906 -32.719 -25.281 1 40.53 183 SER A N 1
ATOM 1445 C CA . SER A 1 183 ? -37.625 -33.406 -26.344 1 40.53 183 SER A CA 1
ATOM 1446 C C . SER A 1 183 ? -36.844 -33.344 -27.656 1 40.53 183 SER A C 1
ATOM 1448 O O . SER A 1 183 ? -36.844 -34.344 -28.406 1 40.53 183 SER A O 1
ATOM 1450 N N . GLU A 1 184 ? -36.281 -32.188 -27.875 1 39.69 184 GLU A N 1
ATOM 1451 C CA . GLU A 1 184 ? -35.75 -32.094 -29.234 1 39.69 184 GLU A CA 1
ATOM 1452 C C . GLU A 1 184 ? -34.438 -32.875 -29.359 1 39.69 184 GLU A C 1
ATOM 1454 O O . GLU A 1 184 ? -34.188 -33.5 -30.391 1 39.69 184 GLU A O 1
ATOM 1459 N N . CYS A 1 185 ? -33.562 -32.75 -28.328 1 33.94 185 CYS A N 1
ATOM 1460 C CA . CYS A 1 185 ? -32.281 -33.438 -28.484 1 33.94 185 CYS A CA 1
ATOM 1461 C C . CYS A 1 185 ? -32.469 -34.938 -28.375 1 33.94 185 CYS A C 1
ATOM 1463 O O . CYS A 1 185 ? -31.719 -35.719 -29.016 1 33.94 185 CYS A O 1
ATOM 1465 N N . GLU A 1 186 ? -33.406 -35.375 -27.547 1 37.88 186 GLU A N 1
ATOM 1466 C CA . GLU A 1 186 ? -33.812 -36.781 -27.625 1 37.88 186 GLU A CA 1
ATOM 1467 C C . GLU A 1 186 ? -34.188 -37.125 -29.062 1 37.88 186 GLU A C 1
ATOM 1469 O O . GLU A 1 186 ? -33.875 -38.219 -29.531 1 37.88 186 GLU A O 1
ATOM 1474 N N . ASN A 1 187 ? -34.844 -36.219 -29.688 1 41.19 187 ASN A N 1
ATOM 1475 C CA . ASN A 1 187 ? -35.281 -36.469 -31.062 1 41.19 187 ASN A CA 1
ATOM 1476 C C . ASN A 1 187 ? -34.094 -36.594 -32 1 41.19 187 ASN A C 1
ATOM 1478 O O . ASN A 1 187 ? -34.062 -37.438 -32.875 1 41.19 187 ASN A O 1
ATOM 1482 N N . ARG A 1 188 ? -33.125 -35.719 -31.734 1 38.78 188 ARG A N 1
ATOM 1483 C CA . ARG A 1 188 ? -32 -35.75 -32.688 1 38.78 188 ARG A CA 1
ATOM 1484 C C . ARG A 1 188 ? -31.156 -37 -32.531 1 38.78 188 ARG A C 1
ATOM 1486 O O . ARG A 1 188 ? -30.719 -37.594 -33.5 1 38.78 188 ARG A O 1
ATOM 1493 N N . ILE A 1 189 ? -30.906 -37.375 -31.297 1 36.53 189 ILE A N 1
ATOM 1494 C CA . ILE A 1 189 ? -30.172 -38.625 -31.062 1 36.53 189 ILE A CA 1
ATOM 1495 C C . ILE A 1 189 ? -30.953 -39.812 -31.625 1 36.53 189 ILE A C 1
ATOM 1497 O O . ILE A 1 189 ? -30.359 -40.719 -32.219 1 36.53 189 ILE A O 1
ATOM 1501 N N . LEU A 1 190 ? -32.25 -39.719 -31.438 1 42.19 190 LEU A N 1
ATOM 1502 C CA . LEU A 1 190 ? -33.094 -40.75 -32.062 1 42.19 190 LEU A CA 1
ATOM 1503 C C . LEU A 1 190 ? -32.906 -40.781 -33.562 1 42.19 190 LEU A C 1
ATOM 1505 O O . LEU A 1 190 ? -32.844 -41.875 -34.156 1 42.19 190 LEU A O 1
ATOM 1509 N N . GLN A 1 191 ? -32.75 -39.625 -34.094 1 46.22 191 GLN A N 1
ATOM 1510 C CA . GLN A 1 191 ? -32.625 -39.594 -35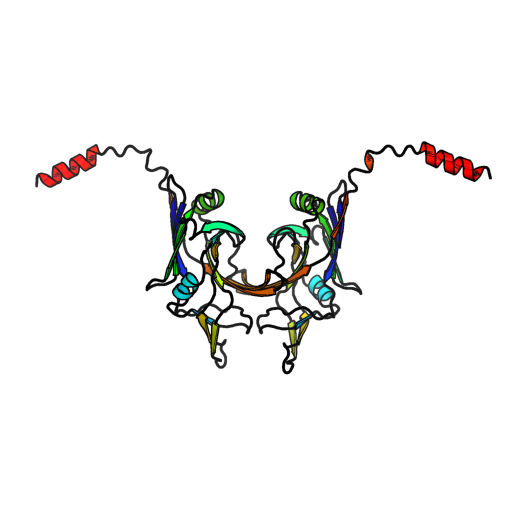.562 1 46.22 191 GLN A CA 1
ATOM 1511 C C . GLN A 1 191 ? -31.266 -40.156 -36 1 46.22 191 GLN A C 1
ATOM 1513 O O . GLN A 1 191 ? -31.156 -40.75 -37.062 1 46.22 191 GLN A O 1
ATOM 1518 N N . LEU A 1 192 ? -30.234 -39.812 -35.156 1 43.75 192 LEU A N 1
ATOM 1519 C CA . LEU A 1 192 ? -28.906 -40.188 -35.625 1 43.75 192 LEU A CA 1
ATOM 1520 C C . LEU A 1 192 ? -28.688 -41.688 -35.469 1 43.75 192 LEU A C 1
ATOM 1522 O O . LEU A 1 192 ? -27.828 -42.281 -36.125 1 43.75 192 LEU A O 1
ATOM 1526 N N . LYS A 1 193 ? -29.281 -42.344 -34.531 1 43.22 193 LYS A N 1
ATOM 1527 C CA . LYS A 1 193 ? -29.219 -43.781 -34.406 1 43.22 193 LYS A CA 1
ATOM 1528 C C . LYS A 1 193 ? -29.844 -44.438 -35.625 1 43.22 193 LYS A C 1
ATOM 1530 O O . LYS A 1 193 ? -29.609 -45.625 -35.906 1 43.22 193 LYS A O 1
ATOM 1535 N N . GLU A 1 194 ? -30.797 -43.875 -36.156 1 42.28 194 GLU A N 1
ATOM 1536 C CA . GLU A 1 194 ? -31.453 -44.531 -37.281 1 42.28 194 GLU A CA 1
ATOM 1537 C C . GLU A 1 194 ? -30.578 -44.531 -38.531 1 42.28 194 GLU A C 1
ATOM 1539 O O . GLU A 1 194 ? -30.844 -45.219 -39.5 1 42.28 194 GLU A O 1
ATOM 1544 N N . ARG A 1 195 ? -29.547 -43.719 -38.531 1 33.94 195 ARG A N 1
ATOM 1545 C CA . ARG A 1 195 ? -28.766 -43.938 -39.75 1 33.94 195 ARG A CA 1
ATOM 1546 C C . ARG A 1 195 ? -27.672 -44.969 -39.5 1 33.94 195 ARG A C 1
ATOM 1548 O O . ARG A 1 195 ? -27.031 -44.969 -38.469 1 33.94 195 ARG A O 1
ATOM 1555 N N . MET B 1 1 ? -2.125 13.797 18.891 1 91.12 1 MET B N 1
ATOM 1556 C CA . MET B 1 1 ? -3.145 14.656 18.297 1 91.12 1 MET B CA 1
ATOM 1557 C C . MET B 1 1 ? -4.34 14.812 19.234 1 91.12 1 MET B C 1
ATOM 1559 O O . MET B 1 1 ? -4.543 13.992 20.125 1 91.12 1 MET B O 1
ATOM 1563 N N . LYS B 1 2 ? -5 15.945 19.031 1 94.12 2 LYS B N 1
ATOM 1564 C CA . LYS B 1 2 ? -6.199 16.266 19.812 1 94.12 2 LYS B CA 1
ATOM 1565 C C . LYS B 1 2 ? -7.453 16.141 18.953 1 94.12 2 LYS B C 1
ATOM 1567 O O . LYS B 1 2 ? -7.48 16.609 17.812 1 94.12 2 LYS B O 1
ATOM 1572 N N . ALA B 1 3 ? -8.422 15.469 19.5 1 95.62 3 ALA B N 1
ATOM 1573 C CA . ALA B 1 3 ? -9.703 15.281 18.812 1 95.62 3 ALA B CA 1
ATOM 1574 C C . ALA B 1 3 ? -10.867 15.695 19.719 1 95.62 3 ALA B C 1
ATOM 1576 O O . ALA B 1 3 ? -10.969 15.242 20.859 1 95.62 3 ALA B O 1
ATOM 1577 N N . GLU B 1 4 ? -11.664 16.547 19.188 1 96.06 4 GLU B N 1
ATOM 1578 C CA . GLU B 1 4 ? -12.852 17 19.891 1 96.06 4 GLU B CA 1
ATOM 1579 C C . GLU B 1 4 ? -14.125 16.672 19.125 1 96.06 4 GLU B C 1
ATOM 1581 O O . GLU B 1 4 ? -14.273 17.094 17.969 1 96.06 4 GLU B O 1
ATOM 1586 N N . ILE B 1 5 ? -14.922 16.016 19.781 1 95.44 5 ILE B N 1
ATOM 1587 C CA . ILE B 1 5 ? -16.234 15.758 19.188 1 95.44 5 ILE B CA 1
ATOM 1588 C C . ILE B 1 5 ? -17.219 16.844 19.609 1 95.44 5 ILE B C 1
ATOM 1590 O O . ILE B 1 5 ? -17.469 17.016 20.812 1 95.44 5 ILE B O 1
ATOM 1594 N N . ARG B 1 6 ? -17.734 17.5 18.625 1 93.69 6 ARG B N 1
ATOM 1595 C CA . ARG B 1 6 ? -18.672 18.594 18.844 1 93.69 6 ARG B CA 1
ATOM 1596 C C . ARG B 1 6 ? -20 18.328 18.141 1 93.69 6 ARG B C 1
ATOM 1598 O O . ARG B 1 6 ? -20.156 17.297 17.469 1 93.69 6 ARG B O 1
ATOM 1605 N N . ALA B 1 7 ? -20.938 19.234 18.344 1 91.5 7 ALA B N 1
ATOM 1606 C CA . ALA B 1 7 ? -22.234 19.109 17.688 1 91.5 7 ALA B CA 1
ATOM 1607 C C . ALA B 1 7 ? -22.094 19.156 16.172 1 91.5 7 ALA B C 1
ATOM 1609 O O . ALA B 1 7 ? -22.859 18.516 15.453 1 91.5 7 ALA B O 1
ATOM 1610 N N . ASP B 1 8 ? -21.016 19.812 15.789 1 93.12 8 ASP B N 1
ATOM 1611 C CA . ASP B 1 8 ? -20.875 20.016 14.352 1 93.12 8 ASP B CA 1
ATOM 1612 C C . ASP B 1 8 ? -19.891 19.016 13.758 1 93.12 8 ASP B C 1
ATOM 1614 O O . ASP B 1 8 ? -19.438 19.188 12.625 1 93.12 8 ASP B O 1
ATOM 1618 N N . GLY B 1 9 ? -19.516 18.047 14.57 1 95.56 9 GLY B N 1
ATOM 1619 C CA . GLY B 1 9 ? -18.641 17 14.023 1 95.56 9 GLY B CA 1
ATOM 1620 C C . GLY B 1 9 ? -17.375 16.812 14.82 1 95.56 9 GLY B C 1
ATOM 1621 O O . GLY B 1 9 ? -17.281 17.234 15.977 1 95.56 9 GLY B O 1
ATOM 1622 N N . LEU B 1 10 ? -16.453 16.172 14.234 1 96.94 10 LEU B N 1
ATOM 1623 C CA . LEU B 1 10 ? -15.164 15.883 14.859 1 96.94 10 LEU B CA 1
ATOM 1624 C C . LEU B 1 10 ? -14.109 16.891 14.414 1 96.94 10 LEU B C 1
ATOM 1626 O O . LEU B 1 10 ? -13.922 17.109 13.211 1 96.94 10 LEU B O 1
ATOM 1630 N N . HIS B 1 11 ? -13.562 17.547 15.359 1 97.12 11 HIS B N 1
ATOM 1631 C CA . HIS B 1 11 ? -12.445 18.438 15.094 1 97.12 11 HIS B CA 1
ATOM 1632 C C . HIS B 1 11 ? -11.125 17.828 15.547 1 97.12 11 HIS B C 1
ATOM 1634 O O . HIS B 1 11 ? -10.953 17.5 16.719 1 97.12 11 HIS B O 1
ATOM 1640 N N . ILE B 1 12 ? -10.219 17.734 14.633 1 97.06 12 ILE B N 1
ATOM 1641 C CA . ILE B 1 12 ? -8.945 17.109 14.961 1 97.06 12 ILE B CA 1
ATOM 1642 C C . ILE B 1 12 ? -7.805 18.078 14.641 1 97.06 12 ILE B C 1
ATOM 1644 O O . ILE B 1 12 ? -7.836 18.766 13.617 1 97.06 12 ILE B O 1
ATOM 1648 N N . VAL B 1 13 ? -6.844 18.125 15.516 1 96.88 13 VAL B N 1
ATOM 1649 C CA . VAL B 1 13 ? -5.645 18.922 15.32 1 96.88 13 VAL B CA 1
ATOM 1650 C C . VAL B 1 13 ? -4.414 18.141 15.766 1 96.88 13 VAL B C 1
ATOM 1652 O O . VAL B 1 13 ? -4.445 17.453 16.781 1 96.88 13 VAL B O 1
ATOM 1655 N N . GLY B 1 14 ? -3.381 18.281 14.977 1 96.12 14 GLY B N 1
ATOM 1656 C CA . GLY B 1 14 ? -2.146 17.625 15.375 1 96.12 14 GLY B CA 1
ATOM 1657 C C . GLY B 1 14 ? -1.033 17.766 14.359 1 96.12 14 GLY B C 1
ATOM 1658 O O . GLY B 1 14 ? -1.228 18.375 13.305 1 96.12 14 GLY B O 1
ATOM 1659 N N . TYR B 1 15 ? 0.106 17.328 14.758 1 96.25 15 TYR B N 1
ATOM 1660 C CA . TYR B 1 15 ? 1.252 17.344 13.852 1 96.25 15 TYR B CA 1
ATOM 1661 C C . TYR B 1 15 ? 1.353 16.016 13.094 1 96.25 15 TYR B C 1
ATOM 1663 O O . TYR B 1 15 ? 1.443 14.953 13.703 1 96.25 15 TYR B O 1
ATOM 1671 N N . VAL B 1 16 ? 1.374 16.109 11.812 1 96.25 16 VAL B N 1
ATOM 1672 C CA . VAL B 1 16 ? 1.443 14.953 10.93 1 96.25 16 VAL B CA 1
ATOM 1673 C C . VAL B 1 16 ? 2.869 14.406 10.906 1 96.25 16 VAL B C 1
ATOM 1675 O O . VAL B 1 16 ? 3.074 13.195 10.859 1 96.25 16 VAL B O 1
ATOM 1678 N N . ASN B 1 17 ? 3.789 15.328 10.898 1 96.25 17 ASN B N 1
ATOM 1679 C CA . ASN B 1 17 ? 5.211 14.992 10.859 1 96.25 17 ASN B CA 1
ATOM 1680 C C . ASN B 1 17 ? 6.07 16.141 11.391 1 96.25 17 ASN B C 1
ATOM 1682 O O . ASN B 1 17 ? 5.668 17.297 11.328 1 96.25 17 ASN B O 1
ATOM 1686 N N . VAL B 1 18 ? 7.219 15.781 11.883 1 96 18 VAL B N 1
ATOM 1687 C CA . VAL B 1 18 ? 8.203 16.75 12.344 1 96 18 VAL B CA 1
ATOM 1688 C C . VAL B 1 18 ? 9.469 16.656 11.492 1 96 18 VAL B C 1
ATOM 1690 O O . VAL B 1 18 ? 10.242 15.711 11.641 1 96 18 VAL B O 1
ATOM 1693 N N . PRO B 1 19 ? 9.719 17.625 10.641 1 97.19 19 PRO B N 1
ATOM 1694 C CA . PRO B 1 19 ? 10.93 17.609 9.812 1 97.19 19 PRO B CA 1
ATOM 1695 C C . PRO B 1 19 ? 12.211 17.734 10.633 1 97.19 19 PRO B C 1
ATOM 1697 O O . PRO B 1 19 ? 12.172 18.172 11.789 1 97.19 19 PRO B O 1
ATOM 1700 N N . GLY B 1 20 ? 13.258 17.344 10.039 1 96.5 20 GLY B N 1
ATOM 1701 C CA . GLY B 1 20 ? 14.555 17.5 10.672 1 96.5 20 GLY B CA 1
ATOM 1702 C C . GLY B 1 20 ? 14.93 16.312 11.555 1 96.5 20 GLY B C 1
ATOM 1703 O O . GLY B 1 20 ? 16.031 16.281 12.109 1 96.5 20 GLY B O 1
ATOM 1704 N N . ARG B 1 21 ? 14.07 15.414 11.688 1 95.62 21 ARG B N 1
ATOM 1705 C CA . ARG B 1 21 ? 14.336 14.234 12.508 1 95.62 21 ARG B CA 1
ATOM 1706 C C . ARG B 1 21 ? 14.562 13 11.633 1 95.62 21 ARG B C 1
ATOM 1708 O O . ARG B 1 21 ? 13.914 12.844 10.594 1 95.62 21 ARG B O 1
ATOM 1715 N N . GLU B 1 22 ? 15.422 12.117 12.133 1 96 22 GLU B N 1
ATOM 1716 C CA . GLU B 1 22 ? 15.648 10.875 11.414 1 96 22 GLU B CA 1
ATOM 1717 C C . GLU B 1 22 ? 14.445 9.938 11.539 1 96 22 GLU B C 1
ATOM 1719 O O . GLU B 1 22 ? 13.852 9.82 12.617 1 96 22 GLU B O 1
ATOM 1724 N N . SER B 1 23 ? 14.141 9.359 10.477 1 94.19 23 SER B N 1
ATOM 1725 C CA . SER B 1 23 ? 13.062 8.375 10.469 1 94.19 23 SER B CA 1
ATOM 1726 C C . SER B 1 23 ? 13.57 7 10.883 1 94.19 23 SER B C 1
ATOM 1728 O O . SER B 1 23 ? 14.773 6.793 11.031 1 94.19 23 SER B O 1
ATOM 1730 N N . ARG B 1 24 ? 12.625 6.16 11.148 1 91.44 24 ARG B N 1
ATOM 1731 C CA . ARG B 1 24 ? 12.953 4.742 11.055 1 91.44 24 ARG B CA 1
ATOM 1732 C C . ARG B 1 24 ? 13.32 4.363 9.625 1 91.44 24 ARG B C 1
ATOM 1734 O O . ARG B 1 24 ? 13.094 5.141 8.695 1 91.44 24 ARG B O 1
ATOM 1741 N N . PRO B 1 25 ? 13.875 3.158 9.453 1 94.38 25 PRO B N 1
ATOM 1742 C CA . PRO B 1 25 ? 14.164 2.75 8.078 1 94.38 25 PRO B CA 1
ATOM 1743 C C . PRO B 1 25 ? 12.93 2.773 7.184 1 94.38 25 PRO B C 1
ATOM 1745 O O . PRO B 1 25 ? 11.852 2.33 7.598 1 94.38 25 PRO B O 1
ATOM 1748 N N . VAL B 1 26 ? 13.102 3.32 6.02 1 95.81 26 VAL B N 1
ATOM 1749 C CA . VAL B 1 26 ? 12.023 3.371 5.035 1 95.81 26 VAL B CA 1
ATOM 1750 C C . VAL B 1 26 ? 12.516 2.822 3.699 1 95.81 26 VAL B C 1
ATOM 1752 O O . VAL B 1 26 ? 13.719 2.82 3.426 1 95.81 26 VAL B O 1
ATOM 1755 N N . ILE B 1 27 ? 11.562 2.395 2.92 1 95.44 27 ILE B N 1
ATOM 1756 C CA . ILE B 1 27 ? 11.906 1.875 1.6 1 95.44 27 ILE B CA 1
ATOM 1757 C C . ILE B 1 27 ? 11.641 2.943 0.542 1 95.44 27 ILE B C 1
ATOM 1759 O O . ILE B 1 27 ? 10.578 3.57 0.535 1 95.44 27 ILE B O 1
ATOM 1763 N N . THR B 1 28 ? 12.641 3.131 -0.324 1 96.81 28 THR B N 1
ATOM 1764 C CA . THR B 1 28 ? 12.539 4.098 -1.411 1 96.81 28 THR B CA 1
ATOM 1765 C C . THR B 1 28 ? 12.922 3.457 -2.742 1 96.81 28 THR B C 1
ATOM 1767 O O . THR B 1 28 ? 13.414 2.328 -2.775 1 96.81 28 THR B O 1
ATOM 1770 N N . PRO B 1 29 ? 12.688 4.164 -3.832 1 94.62 29 PRO B N 1
ATOM 1771 C CA . PRO B 1 29 ? 13.109 3.631 -5.125 1 94.62 29 PRO B CA 1
ATOM 1772 C C . PRO B 1 29 ? 14.625 3.406 -5.203 1 94.62 29 PRO B C 1
ATOM 1774 O O . PRO B 1 29 ? 15.102 2.68 -6.078 1 94.62 29 PRO B O 1
ATOM 1777 N N . ARG B 1 30 ? 15.352 3.979 -4.328 1 93.12 30 ARG B N 1
ATOM 1778 C CA . ARG B 1 30 ? 16.797 3.834 -4.34 1 93.12 30 ARG B CA 1
ATOM 1779 C C . ARG B 1 30 ? 17.266 2.898 -3.225 1 93.12 30 ARG B C 1
ATOM 1781 O O . ARG B 1 30 ? 18.453 2.861 -2.895 1 93.12 30 ARG B O 1
ATOM 1788 N N . GLY B 1 31 ? 16.297 2.205 -2.641 1 94.38 31 GLY B N 1
ATOM 1789 C CA . GLY B 1 31 ? 16.625 1.237 -1.606 1 94.38 31 GLY B CA 1
ATOM 1790 C C . GLY B 1 31 ? 16.188 1.673 -0.221 1 94.38 31 GLY B C 1
ATOM 1791 O O . GLY B 1 31 ? 15.492 2.678 -0.071 1 94.38 31 GLY B O 1
ATOM 1792 N N . LYS B 1 32 ? 16.609 0.873 0.78 1 95.81 32 LYS B N 1
ATOM 1793 C CA . LYS B 1 32 ? 16.312 1.15 2.182 1 95.81 32 LYS B CA 1
ATOM 1794 C C . LYS B 1 32 ? 17.219 2.246 2.73 1 95.81 32 LYS B C 1
ATOM 1796 O O . LYS B 1 32 ? 18.438 2.215 2.525 1 95.81 32 LYS B O 1
ATOM 1801 N N . VAL B 1 33 ? 16.609 3.203 3.504 1 97.31 33 VAL B N 1
ATOM 1802 C CA . VAL B 1 33 ? 17.391 4.348 3.982 1 97.31 33 VAL B CA 1
ATOM 1803 C C . VAL B 1 33 ? 16.828 4.824 5.32 1 97.31 33 VAL B C 1
ATOM 1805 O O . VAL B 1 33 ? 15.734 4.418 5.723 1 97.31 33 VAL B O 1
ATOM 1808 N N . ILE B 1 34 ? 17.641 5.613 5.973 1 97.38 34 ILE B N 1
ATOM 1809 C CA . ILE B 1 34 ? 17.141 6.527 6.996 1 97.38 34 ILE B CA 1
ATOM 1810 C C . ILE B 1 34 ? 16.812 7.883 6.367 1 97.38 34 ILE B C 1
ATOM 1812 O O . ILE B 1 34 ? 17.594 8.391 5.547 1 97.38 34 ILE B O 1
ATOM 1816 N N . GLU B 1 35 ? 15.727 8.445 6.734 1 97.88 35 GLU B N 1
ATOM 1817 C CA . GLU B 1 35 ? 15.258 9.633 6.027 1 97.88 35 GLU B CA 1
ATOM 1818 C C . GLU B 1 35 ? 15.109 10.82 6.977 1 97.88 35 GLU B C 1
ATOM 1820 O O . GLU B 1 35 ? 14.695 10.648 8.125 1 97.88 35 GLU B O 1
ATOM 1825 N N . VAL B 1 36 ? 15.438 11.969 6.469 1 98.25 36 VAL B N 1
ATOM 1826 C CA . VAL B 1 36 ? 15.133 13.25 7.102 1 98.25 36 VAL B CA 1
ATOM 1827 C C . VAL B 1 36 ? 14.406 14.156 6.105 1 98.25 36 VAL B C 1
ATOM 1829 O O . VAL B 1 36 ? 14.914 14.422 5.016 1 98.25 36 VAL B O 1
ATOM 1832 N N . ILE B 1 37 ? 13.219 14.523 6.406 1 98.31 37 ILE B N 1
ATOM 1833 C CA . ILE B 1 37 ? 12.555 15.562 5.625 1 98.31 37 ILE B CA 1
ATOM 1834 C C . ILE B 1 37 ? 13.055 16.938 6.059 1 98.31 37 ILE B C 1
ATOM 1836 O O . ILE B 1 37 ? 12.984 17.281 7.238 1 98.31 37 ILE B O 1
ATOM 1840 N N . GLU B 1 38 ? 13.492 17.672 5.184 1 98.25 38 GLU B N 1
ATOM 1841 C CA . GLU B 1 38 ? 14.102 18.953 5.52 1 98.25 38 GLU B CA 1
ATOM 1842 C C . GLU B 1 38 ? 13.055 19.969 5.953 1 98.25 38 GLU B C 1
ATOM 1844 O O . GLU B 1 38 ? 11.898 19.906 5.52 1 98.25 38 GLU B O 1
ATOM 1849 N N . GLN B 1 39 ? 13.562 20.922 6.754 1 97.12 39 GLN B N 1
ATOM 1850 C CA . GLN B 1 39 ? 12.695 22.016 7.16 1 97.12 39 GLN B CA 1
ATOM 1851 C C . GLN B 1 39 ? 12.148 22.766 5.949 1 97.12 39 GLN B C 1
ATOM 1853 O O . GLN B 1 39 ? 12.875 23 4.977 1 97.12 39 GLN B O 1
ATOM 1858 N N . ARG B 1 40 ? 10.867 23.062 5.969 1 97.62 40 ARG B N 1
ATOM 1859 C CA . ARG B 1 40 ? 10.156 23.859 4.977 1 97.62 40 ARG B CA 1
ATOM 1860 C C . ARG B 1 40 ? 9.828 23.047 3.738 1 97.62 40 ARG B C 1
ATOM 1862 O O . ARG B 1 40 ? 9.234 23.547 2.787 1 97.62 40 ARG B O 1
ATOM 1869 N N . ALA B 1 41 ? 10.25 21.781 3.719 1 98.5 41 ALA B N 1
ATOM 1870 C CA . ALA B 1 41 ? 9.867 20.922 2.602 1 98.5 41 ALA B CA 1
ATOM 1871 C C . ALA B 1 41 ? 8.352 20.797 2.498 1 98.5 41 ALA B C 1
ATOM 1873 O O . ALA B 1 41 ? 7.797 20.797 1.396 1 98.5 41 ALA B O 1
ATOM 1874 N N . PHE B 1 42 ? 7.699 20.766 3.6 1 98.62 42 PHE B N 1
ATOM 1875 C CA . PHE B 1 42 ? 6.246 20.641 3.602 1 98.62 42 PHE B CA 1
ATOM 1876 C C . PHE B 1 42 ? 5.598 21.938 3.104 1 98.62 42 PHE B C 1
ATOM 1878 O O . PHE B 1 42 ? 4.594 21.891 2.391 1 98.62 42 PHE B O 1
ATOM 1885 N N . GLN B 1 43 ? 6.16 23.016 3.551 1 98.31 43 GLN B N 1
ATOM 1886 C CA . GLN B 1 43 ? 5.645 24.281 3.057 1 98.31 43 GLN B CA 1
ATOM 1887 C C . GLN B 1 43 ? 5.699 24.344 1.533 1 98.31 43 GLN B C 1
ATOM 1889 O O . GLN B 1 43 ? 4.734 24.766 0.889 1 98.31 43 GLN B O 1
ATOM 1894 N N . ARG B 1 44 ? 6.832 23.938 0.966 1 98.5 44 ARG B N 1
ATOM 1895 C CA . ARG B 1 44 ? 6.973 23.906 -0.486 1 98.5 44 ARG B CA 1
ATOM 1896 C C . ARG B 1 44 ? 5.965 22.938 -1.114 1 98.5 44 ARG B C 1
ATOM 1898 O O . ARG B 1 44 ? 5.344 23.266 -2.131 1 98.5 44 ARG B O 1
ATOM 1905 N N . ALA B 1 45 ? 5.766 21.766 -0.516 1 98.62 45 ALA B N 1
ATOM 1906 C CA . ALA B 1 45 ? 4.832 20.766 -1.031 1 98.62 45 ALA B CA 1
ATOM 1907 C C . ALA B 1 45 ? 3.406 21.312 -1.054 1 98.62 45 ALA B C 1
ATOM 1909 O O . ALA B 1 45 ? 2.676 21.125 -2.029 1 98.62 45 ALA B O 1
ATOM 1910 N N . ILE B 1 46 ? 3.059 22 -0.013 1 98.31 46 ILE B N 1
ATOM 1911 C CA . ILE B 1 46 ? 1.723 22.562 0.113 1 98.31 46 ILE B CA 1
ATOM 1912 C C . ILE B 1 46 ? 1.5 23.594 -0.987 1 98.31 46 ILE B C 1
ATOM 1914 O O . ILE B 1 46 ? 0.413 23.672 -1.565 1 98.31 46 ILE B O 1
ATOM 1918 N N . GLY B 1 47 ? 2.51 24.344 -1.254 1 97.75 47 GLY B N 1
ATOM 1919 C CA . GLY B 1 47 ? 2.406 25.406 -2.23 1 97.75 47 GLY B CA 1
ATOM 1920 C C . GLY B 1 47 ? 2.332 24.906 -3.66 1 97.75 47 GLY B C 1
ATOM 1921 O O . GLY B 1 47 ? 1.961 25.656 -4.566 1 97.75 47 GLY B O 1
ATOM 1922 N N . LYS B 1 48 ? 2.543 23.641 -3.926 1 97.88 48 LYS B N 1
ATOM 1923 C CA . LYS B 1 48 ? 2.66 23.109 -5.277 1 97.88 48 LYS B CA 1
ATOM 1924 C C . LYS B 1 48 ? 1.317 22.578 -5.777 1 97.88 48 LYS B C 1
ATOM 1926 O O . LYS B 1 48 ? 1.172 22.266 -6.961 1 97.88 48 LYS B O 1
ATOM 1931 N N . VAL B 1 49 ? 0.402 22.469 -4.867 1 97.81 49 VAL B N 1
ATOM 1932 C CA . VAL B 1 49 ? -0.846 21.828 -5.273 1 97.81 49 VAL B CA 1
ATOM 1933 C C . VAL B 1 49 ? -2.025 22.734 -4.934 1 97.81 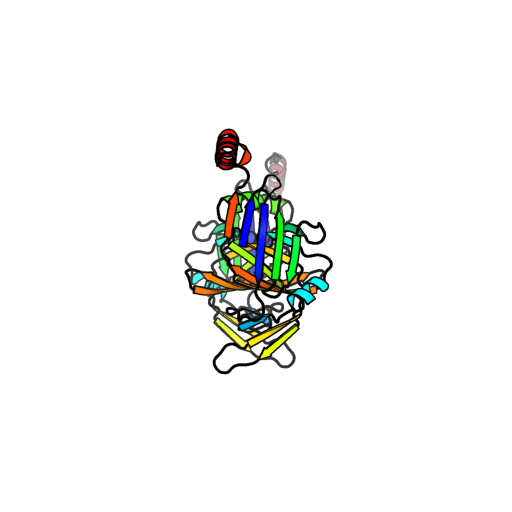49 VAL B C 1
ATOM 1935 O O . VAL B 1 49 ? -1.935 23.578 -4.031 1 97.81 49 VAL B O 1
ATOM 1938 N N . ASP B 1 50 ? -3.094 22.469 -5.594 1 97.31 50 ASP B N 1
ATOM 1939 C CA . ASP B 1 50 ? -4.301 23.266 -5.367 1 97.31 50 ASP B CA 1
ATOM 1940 C C . ASP B 1 50 ? -5.137 22.672 -4.234 1 97.31 50 ASP B C 1
ATOM 1942 O O . ASP B 1 50 ? -5.988 23.359 -3.662 1 97.31 50 ASP B O 1
ATOM 1946 N N . ASN B 1 51 ? -4.852 21.484 -4.012 1 98.44 51 ASN B N 1
ATOM 1947 C CA . ASN B 1 51 ? -5.688 20.797 -3.033 1 98.44 51 ASN B CA 1
ATOM 1948 C C . ASN B 1 51 ? -4.93 19.656 -2.35 1 98.44 51 ASN B C 1
ATOM 1950 O O . ASN B 1 51 ? -4.141 18.953 -2.99 1 98.44 51 ASN B O 1
ATOM 1954 N N . ILE B 1 52 ? -5.156 19.531 -1.115 1 98.62 52 ILE B N 1
ATOM 1955 C CA . ILE B 1 52 ? -4.766 18.359 -0.339 1 98.62 52 ILE B CA 1
ATOM 1956 C C . ILE B 1 52 ? -6 17.703 0.272 1 98.62 52 ILE B C 1
ATOM 1958 O O . ILE B 1 52 ? -6.785 18.375 0.957 1 98.62 52 ILE B O 1
ATOM 1962 N N . ASP B 1 53 ? -6.121 16.438 0.019 1 98.38 53 ASP B N 1
ATOM 1963 C CA . ASP B 1 53 ? -7.242 15.695 0.582 1 98.38 53 ASP B CA 1
ATOM 1964 C C . ASP B 1 53 ? -6.867 15.078 1.926 1 98.38 53 ASP B C 1
ATOM 1966 O O . ASP B 1 53 ? -5.742 14.609 2.107 1 98.38 53 ASP B O 1
ATOM 1970 N N . LEU B 1 54 ? -7.809 15.102 2.801 1 98.25 54 LEU B N 1
ATOM 1971 C CA . LEU B 1 54 ? -7.738 14.25 3.979 1 98.25 54 LEU B CA 1
ATOM 1972 C C . LEU B 1 54 ? -8.523 12.961 3.762 1 98.25 54 LEU B C 1
ATOM 1974 O O . LEU B 1 54 ? -9.734 13 3.502 1 98.25 54 LEU B O 1
ATOM 1978 N N . LYS B 1 55 ? -7.828 11.906 3.867 1 96 55 LYS B N 1
ATOM 1979 C CA . LYS B 1 55 ? -8.469 10.609 3.689 1 96 55 LYS B CA 1
ATOM 1980 C C . LYS B 1 55 ? -8.445 9.805 4.988 1 96 55 LYS B C 1
ATOM 1982 O O . LYS B 1 55 ? -7.801 10.203 5.957 1 96 55 LYS B O 1
ATOM 1987 N N . VAL B 1 56 ? -9.219 8.734 5.016 1 93.25 56 VAL B N 1
ATOM 1988 C CA . VAL B 1 56 ? -9.133 7.73 6.074 1 93.25 56 VAL B CA 1
ATOM 1989 C C . VAL B 1 56 ? -8.617 6.414 5.496 1 93.25 56 VAL B C 1
ATOM 1991 O O . VAL B 1 56 ? -9.133 5.926 4.488 1 93.25 56 VAL B O 1
ATOM 1994 N N . ASP B 1 57 ? -7.551 5.945 5.996 1 88.19 57 ASP B N 1
ATOM 1995 C CA . ASP B 1 57 ? -6.91 4.691 5.617 1 88.19 57 ASP B CA 1
ATOM 1996 C C . ASP B 1 57 ? -6.512 4.703 4.141 1 88.19 57 ASP B C 1
ATOM 1998 O O . ASP B 1 57 ? -6.602 3.678 3.461 1 88.19 57 ASP B O 1
ATOM 2002 N N . HIS B 1 58 ? -6.242 5.82 3.627 1 87 58 HIS B N 1
ATOM 2003 C CA . HIS B 1 58 ? -5.785 6.055 2.26 1 87 58 HIS B CA 1
ATOM 2004 C C . HIS B 1 58 ? -6.867 5.691 1.249 1 87 58 HIS B C 1
ATOM 2006 O O . HIS B 1 58 ? -6.566 5.363 0.101 1 87 58 HIS B O 1
ATOM 2012 N N . GLU B 1 59 ? -8.062 5.754 1.603 1 83.81 59 GLU B N 1
ATOM 2013 C CA . GLU B 1 59 ? -9.125 5.273 0.722 1 83.81 59 GLU B CA 1
ATOM 2014 C C . GLU B 1 59 ? -10.188 6.352 0.494 1 83.81 59 GLU B C 1
ATOM 2016 O O . GLU B 1 59 ? -10.383 6.801 -0.635 1 83.81 59 GLU B O 1
ATOM 2021 N N . ARG B 1 60 ? -10.75 6.805 1.479 1 90.38 60 ARG B N 1
ATOM 2022 C CA . ARG B 1 60 ? -11.93 7.656 1.338 1 90.38 60 ARG B CA 1
ATOM 2023 C C . ARG B 1 60 ? -11.617 9.094 1.751 1 90.38 60 ARG B C 1
ATOM 2025 O O . ARG B 1 60 ? -11.141 9.336 2.865 1 90.38 60 ARG B O 1
ATOM 2032 N N . LYS B 1 61 ? -11.945 9.984 0.896 1 96.44 61 LYS B N 1
ATOM 2033 C CA . LYS B 1 61 ? -11.789 11.398 1.219 1 96.44 61 LYS B CA 1
ATOM 2034 C C . LYS B 1 61 ? -12.828 11.852 2.236 1 96.44 61 LYS B C 1
ATOM 2036 O O . LYS B 1 61 ? -14.023 11.586 2.072 1 96.44 61 LYS B O 1
ATOM 2041 N N . ILE B 1 62 ? -12.391 12.633 3.209 1 97.62 62 ILE B N 1
ATOM 2042 C CA . ILE B 1 62 ? -13.336 13.023 4.25 1 97.62 62 ILE B CA 1
ATOM 2043 C C . ILE B 1 62 ? -13.234 14.531 4.488 1 97.62 62 ILE B C 1
ATOM 2045 O O . ILE B 1 62 ? -14.109 15.117 5.125 1 97.62 62 ILE B O 1
ATOM 2049 N N . ALA B 1 63 ? -12.266 15.164 4.051 1 98 63 ALA B N 1
ATOM 2050 C CA . ALA B 1 63 ? -12.047 16.609 4.109 1 98 63 ALA B CA 1
ATOM 2051 C C . ALA B 1 63 ? -11.031 17.062 3.066 1 98 63 ALA B C 1
ATOM 2053 O O . ALA B 1 63 ? -10.445 16.219 2.361 1 98 63 ALA B O 1
ATOM 2054 N N . SER B 1 64 ? -10.883 18.344 2.9 1 98.5 64 SER B N 1
ATOM 2055 C CA . SER B 1 64 ? -9.891 18.844 1.951 1 98.5 64 SER B CA 1
ATOM 2056 C C . SER B 1 64 ? -9.562 20.297 2.215 1 98.5 64 SER B C 1
ATOM 2058 O O . SER B 1 64 ? -10.312 21 2.889 1 98.5 64 SER B O 1
ATOM 2060 N N . THR B 1 65 ? -8.438 20.719 1.705 1 98.5 65 THR B N 1
ATOM 2061 C CA . THR B 1 65 ? -8.055 22.125 1.822 1 98.5 65 THR B CA 1
ATOM 2062 C C . THR B 1 65 ? -8.922 23 0.91 1 98.5 65 THR B C 1
ATOM 2064 O O . THR B 1 65 ? -9.289 24.109 1.276 1 98.5 65 THR B O 1
ATOM 2067 N N . LYS B 1 66 ? -9.266 22.5 -0.179 1 97.69 66 LYS B N 1
ATOM 2068 C CA . LYS B 1 66 ? -10.07 23.25 -1.144 1 97.69 66 LYS B CA 1
ATOM 2069 C C . LYS B 1 66 ? -11.461 23.547 -0.588 1 97.69 66 LYS B C 1
ATOM 2071 O O . LYS B 1 66 ? -11.992 24.641 -0.788 1 97.69 66 LYS B O 1
ATOM 2076 N N . GLU B 1 67 ? -11.945 22.609 0.059 1 96.56 67 GLU B N 1
ATOM 2077 C CA . GLU B 1 67 ? -13.289 22.766 0.617 1 96.56 67 GLU B CA 1
ATOM 2078 C C . GLU B 1 67 ? -13.25 23.531 1.941 1 96.56 67 GLU B C 1
ATOM 2080 O O . GLU B 1 67 ? -14.289 23.844 2.516 1 96.56 67 GLU B O 1
ATOM 2085 N N . GLY B 1 68 ? -12.102 23.734 2.488 1 97.12 68 GLY B N 1
ATOM 2086 C CA . GLY B 1 68 ? -11.938 24.516 3.707 1 97.12 68 GLY B CA 1
ATOM 2087 C C . GLY B 1 68 ? -12.047 23.672 4.969 1 97.12 68 GLY B C 1
ATOM 2088 O O . GLY B 1 68 ? -11.836 24.188 6.074 1 97.12 68 GLY B O 1
ATOM 2089 N N . SER B 1 69 ? -12.344 22.406 4.855 1 98.12 69 SER B N 1
ATOM 2090 C CA . SER B 1 69 ? -12.531 21.531 6.004 1 98.12 69 SER B CA 1
ATOM 2091 C C . SER B 1 69 ? -11.203 20.984 6.504 1 98.12 69 SER B C 1
ATOM 2093 O O . SER B 1 69 ? -11.156 20.297 7.527 1 98.12 69 SER B O 1
ATOM 2095 N N . LEU B 1 70 ? -10.125 21.344 5.82 1 98.56 70 LEU B N 1
ATOM 2096 C CA . LEU B 1 70 ? -8.766 20.969 6.207 1 98.56 70 LEU B CA 1
ATOM 2097 C C . LEU B 1 70 ? -7.816 22.156 6.082 1 98.56 70 LEU B C 1
ATOM 2099 O O . LEU B 1 70 ? -7.801 22.828 5.055 1 98.56 70 LEU B O 1
ATOM 2103 N N . LYS B 1 71 ? -7.16 22.438 7.113 1 98.56 71 LYS B N 1
ATOM 2104 C CA . LYS B 1 71 ? -6.062 23.391 7.113 1 98.56 71 LYS B CA 1
ATOM 2105 C C . LYS B 1 71 ? -4.723 22.703 7.344 1 98.56 71 LYS B C 1
ATOM 2107 O O . LYS B 1 71 ? -4.59 21.891 8.266 1 98.56 71 LYS B O 1
ATOM 2112 N N . VAL B 1 72 ? -3.756 23 6.477 1 98.56 72 VAL B N 1
ATOM 2113 C CA . VAL B 1 72 ? -2.439 22.375 6.551 1 98.56 72 VAL B CA 1
ATOM 2114 C C . VAL B 1 72 ? -1.354 23.438 6.406 1 98.56 72 VAL B C 1
ATOM 2116 O O . VAL B 1 72 ? -1.421 24.281 5.512 1 98.56 72 VAL B O 1
ATOM 2119 N N . TYR B 1 73 ? -0.427 23.406 7.277 1 98.25 73 TYR B N 1
ATOM 2120 C CA . TYR B 1 73 ? 0.705 24.312 7.172 1 98.25 73 TYR B CA 1
ATOM 2121 C C . TYR B 1 73 ? 1.914 23.781 7.926 1 98.25 73 TYR B C 1
ATOM 2123 O O . TYR B 1 73 ? 1.778 22.906 8.781 1 98.25 73 TYR B O 1
ATOM 2131 N N . GLU B 1 74 ? 3.027 24.219 7.559 1 98.31 74 GLU B N 1
ATOM 2132 C CA . GLU B 1 74 ? 4.246 23.922 8.305 1 98.31 74 GLU B CA 1
ATOM 2133 C C . GLU B 1 74 ? 4.633 25.078 9.219 1 98.31 74 GLU B C 1
ATOM 2135 O O . GLU B 1 74 ? 4.836 26.203 8.75 1 98.31 74 GLU B O 1
ATOM 2140 N N . ASP B 1 75 ? 4.746 24.797 10.484 1 97.5 75 ASP B N 1
ATOM 2141 C CA . ASP B 1 75 ? 5.242 25.812 11.414 1 97.5 75 ASP B CA 1
ATOM 2142 C C . ASP B 1 75 ? 6.621 25.438 11.945 1 97.5 75 ASP B C 1
ATOM 2144 O O . ASP B 1 75 ? 7.344 24.656 11.328 1 97.5 75 ASP B O 1
ATOM 2148 N N . GLU B 1 76 ? 7.043 26.016 13.031 1 96.56 76 GLU B N 1
ATOM 2149 C CA . GLU B 1 76 ? 8.391 25.812 13.547 1 96.56 76 GLU B CA 1
ATOM 2150 C C . GLU B 1 76 ? 8.586 24.391 14.055 1 96.56 76 GLU B C 1
ATOM 2152 O O . GLU B 1 76 ? 9.711 23.891 14.125 1 96.56 76 GLU B O 1
ATOM 2157 N N . VAL B 1 77 ? 7.492 23.766 14.406 1 96.12 77 VAL B N 1
ATOM 2158 C CA . VAL B 1 77 ? 7.559 22.406 14.938 1 96.12 77 VAL B CA 1
ATOM 2159 C C . VAL B 1 77 ? 7.508 21.406 13.789 1 96.12 77 VAL B C 1
ATOM 2161 O O . VAL B 1 77 ? 8.297 20.453 13.75 1 96.12 77 VAL B O 1
ATOM 2164 N N . GLY B 1 78 ? 6.551 21.625 12.797 1 97.69 78 GLY B N 1
ATOM 2165 C CA . GLY B 1 78 ? 6.43 20.672 11.703 1 97.69 78 GLY B CA 1
ATOM 2166 C C . GLY B 1 78 ? 5.164 20.875 10.883 1 97.69 78 GLY B C 1
ATOM 2167 O O . GLY B 1 78 ? 4.648 21.984 10.781 1 97.69 78 GLY B O 1
ATOM 2168 N N . LEU B 1 79 ? 4.758 19.797 10.227 1 98.12 79 LEU B N 1
ATOM 2169 C CA . LEU B 1 79 ? 3.533 19.797 9.438 1 98.12 79 LEU B CA 1
ATOM 2170 C C . LEU B 1 79 ? 2.307 19.641 10.328 1 98.12 79 LEU B C 1
ATOM 2172 O O . LEU B 1 79 ? 2.078 18.578 10.906 1 98.12 79 LEU B O 1
ATOM 2176 N N . ARG B 1 80 ? 1.578 20.656 10.422 1 97.62 80 ARG B N 1
ATOM 2177 C CA . ARG B 1 80 ? 0.386 20.688 11.266 1 97.62 80 ARG B CA 1
ATOM 2178 C C . ARG B 1 80 ? -0.881 20.578 10.422 1 97.62 80 ARG B C 1
ATOM 2180 O O . ARG B 1 80 ? -0.97 21.172 9.344 1 97.62 80 ARG B O 1
ATOM 2187 N N . ALA B 1 81 ? -1.855 19.828 10.93 1 98.19 81 ALA B N 1
ATOM 2188 C CA . ALA B 1 81 ? -3.146 19.703 10.258 1 98.19 81 ALA B CA 1
ATOM 2189 C C . ALA B 1 81 ? -4.297 19.938 11.234 1 98.19 81 ALA B C 1
ATOM 2191 O O . ALA B 1 81 ? -4.238 19.516 12.391 1 98.19 81 ALA B O 1
ATOM 2192 N N . GLU B 1 82 ? -5.207 20.656 10.758 1 98.06 82 GLU B N 1
ATOM 2193 C CA . GLU B 1 82 ? -6.473 20.891 11.445 1 98.06 82 GLU B CA 1
ATOM 2194 C C . GLU B 1 82 ? -7.66 20.547 10.547 1 98.06 82 GLU B C 1
ATOM 2196 O O . GLU B 1 82 ? -7.754 21.047 9.422 1 98.06 82 GLU B O 1
ATOM 2201 N N . ALA B 1 83 ? -8.57 19.734 11.07 1 98.19 83 ALA B N 1
ATOM 2202 C CA . ALA B 1 83 ? -9.648 19.297 10.188 1 98.19 83 ALA B CA 1
ATOM 2203 C C . ALA B 1 83 ? -10.977 19.25 10.93 1 98.19 83 ALA B C 1
ATOM 2205 O O . ALA B 1 83 ? -11.023 18.938 12.117 1 98.19 83 ALA B O 1
ATOM 2206 N N . ALA B 1 84 ? -11.984 19.547 10.219 1 98 84 ALA B N 1
ATOM 2207 C CA . ALA B 1 84 ? -13.367 19.312 10.625 1 98 84 ALA B CA 1
ATOM 2208 C C . ALA B 1 84 ? -13.977 18.172 9.836 1 98 84 ALA B C 1
ATOM 2210 O O . ALA B 1 84 ? -14.102 18.234 8.609 1 98 84 ALA B O 1
ATOM 2211 N N . ILE B 1 85 ? -14.406 17.188 10.562 1 97.44 85 ILE B N 1
ATOM 2212 C CA . ILE B 1 85 ? -14.812 15.938 9.906 1 97.44 85 ILE B CA 1
ATOM 2213 C C . ILE B 1 85 ? -16.266 15.633 10.234 1 97.44 85 ILE B C 1
ATOM 2215 O O . ILE B 1 85 ? -16.672 15.656 11.406 1 97.44 85 ILE B O 1
ATOM 2219 N N . LEU B 1 86 ? -16.984 15.258 9.195 1 96.81 86 LEU B N 1
ATOM 2220 C CA . LEU B 1 86 ? -18.406 14.93 9.359 1 96.81 86 LEU B CA 1
ATOM 2221 C C . LEU B 1 86 ? -18.641 13.445 9.117 1 96.81 86 LEU B C 1
ATOM 2223 O O . LEU B 1 86 ? -19.766 12.953 9.32 1 96.81 86 LEU B O 1
ATOM 2227 N N . ASP B 1 87 ? -17.703 12.773 8.797 1 96.12 87 ASP B N 1
ATOM 2228 C CA . ASP B 1 87 ? -17.828 11.359 8.477 1 96.12 87 ASP B CA 1
ATOM 2229 C C . ASP B 1 87 ? -18.172 10.547 9.727 1 96.12 87 ASP B C 1
ATOM 2231 O O . ASP B 1 87 ? -17.359 10.461 10.656 1 96.12 87 ASP B O 1
ATOM 2235 N N . GLU B 1 88 ? -19.172 9.82 9.688 1 94.94 88 GLU B N 1
ATOM 2236 C CA . GLU B 1 88 ? -19.688 9.133 10.867 1 94.94 88 GLU B CA 1
ATOM 2237 C C . GLU B 1 88 ? -18.766 7.992 11.297 1 94.94 88 GLU B C 1
ATOM 2239 O O . GLU B 1 88 ? -18.625 7.727 12.492 1 94.94 88 GLU B O 1
ATOM 2244 N N . GLU B 1 89 ? -18.234 7.363 10.438 1 93.81 89 GLU B N 1
ATOM 2245 C CA . GLU B 1 89 ? -17.344 6.262 10.773 1 93.81 89 GLU B CA 1
ATOM 2246 C C . GLU B 1 89 ? -16.109 6.758 11.531 1 93.81 89 GLU B C 1
ATOM 2248 O O . GLU B 1 89 ? -15.688 6.133 12.508 1 93.81 89 GLU B O 1
ATOM 2253 N N . VAL B 1 90 ? -15.594 7.828 11.07 1 95.06 90 VAL B N 1
ATOM 2254 C CA . VAL B 1 90 ? -14.406 8.383 11.703 1 95.06 90 VAL B CA 1
ATOM 2255 C C . VAL B 1 90 ? -14.758 8.914 13.094 1 95.06 90 VAL B C 1
ATOM 2257 O O . VAL B 1 90 ? -14 8.719 14.047 1 95.06 90 VAL B O 1
ATOM 2260 N N . ILE B 1 91 ? -15.867 9.555 13.148 1 95.62 91 ILE B N 1
ATOM 2261 C CA . ILE B 1 91 ? -16.328 10.07 14.438 1 95.62 91 ILE B CA 1
ATOM 2262 C C . ILE B 1 91 ? -16.484 8.914 15.422 1 95.62 91 ILE B C 1
ATOM 2264 O O . ILE B 1 91 ? -16.016 8.984 16.562 1 95.62 91 ILE B O 1
ATOM 2268 N N . GLN B 1 92 ? -17.141 7.848 14.992 1 94.81 92 GLN B N 1
ATOM 2269 C CA . GLN B 1 92 ? -17.312 6.68 15.844 1 94.81 92 GLN B CA 1
ATOM 2270 C C . GLN B 1 92 ? -15.977 6.055 16.219 1 94.81 92 GLN B C 1
ATOM 2272 O O . GLN B 1 92 ? -15.773 5.637 17.359 1 94.81 92 GLN B O 1
ATOM 2277 N N . GLY B 1 93 ? -15.148 6.004 15.273 1 93.06 93 GLY B N 1
ATOM 2278 C CA . GLY B 1 93 ? -13.812 5.5 15.547 1 93.06 93 GLY B CA 1
ATOM 2279 C C . GLY B 1 93 ? -13.07 6.312 16.594 1 93.06 93 GLY B C 1
ATOM 2280 O O . GLY B 1 93 ? -12.383 5.754 17.453 1 93.06 93 GLY B O 1
ATOM 2281 N N . ALA B 1 94 ? -13.18 7.582 16.453 1 92.81 94 ALA B N 1
ATOM 2282 C CA . ALA B 1 94 ? -12.562 8.461 17.438 1 92.81 94 ALA B CA 1
ATOM 2283 C C . ALA B 1 94 ? -13.125 8.195 18.844 1 92.81 94 ALA B C 1
ATOM 2285 O O . ALA B 1 94 ? -12.367 8.086 19.812 1 92.81 94 ALA B O 1
ATOM 2286 N N . LYS B 1 95 ? -14.414 8.047 18.906 1 91.94 95 LYS B N 1
ATOM 2287 C CA . LYS B 1 95 ? -15.07 7.762 20.188 1 91.94 95 LYS B CA 1
ATOM 2288 C C . LYS B 1 95 ? -14.547 6.465 20.797 1 91.94 95 LYS B C 1
ATOM 2290 O O . LYS B 1 95 ? -14.414 6.359 22.016 1 91.94 95 LYS B O 1
ATOM 2295 N N . GLU B 1 96 ? -14.18 5.617 19.969 1 92.56 96 GLU B N 1
ATOM 2296 C CA . GLU B 1 96 ? -13.75 4.293 20.406 1 92.56 96 GLU B CA 1
ATOM 2297 C C . GLU B 1 96 ? -12.234 4.23 20.594 1 92.56 96 GLU B C 1
ATOM 2299 O O . GLU B 1 96 ? -11.688 3.17 20.891 1 92.56 96 GLU B O 1
ATOM 2304 N N . GLY B 1 97 ? -11.617 5.285 20.328 1 89.12 97 GLY B N 1
ATOM 2305 C CA . GLY B 1 97 ? -10.172 5.332 20.5 1 89.12 97 GLY B CA 1
ATOM 2306 C C . GLY B 1 97 ? -9.406 4.598 19.422 1 89.12 97 GLY B C 1
ATOM 2307 O O . GLY B 1 97 ? -8.32 4.07 19.672 1 89.12 97 GLY B O 1
ATOM 2308 N N . LYS B 1 98 ? -9.922 4.586 18.219 1 89.94 98 LYS B N 1
ATOM 2309 C CA . LYS B 1 98 ? -9.336 3.775 17.156 1 89.94 98 LYS B CA 1
ATOM 2310 C C . LYS B 1 98 ? -8.422 4.613 16.266 1 89.94 98 LYS B C 1
ATOM 2312 O O . LYS B 1 98 ? -7.75 4.082 15.383 1 89.94 98 LYS B O 1
ATOM 2317 N N . LEU B 1 99 ? -8.383 5.84 16.453 1 89.81 99 LEU B N 1
ATOM 2318 C CA . LEU B 1 99 ? -7.488 6.676 15.664 1 89.81 99 LEU B CA 1
ATOM 2319 C C . LEU B 1 99 ? -6.035 6.422 16.047 1 89.81 99 LEU B C 1
ATOM 2321 O O . LEU B 1 99 ? -5.645 6.629 17.188 1 89.81 99 LEU B O 1
ATOM 2325 N N . LYS B 1 100 ? -5.199 6.102 15.062 1 86.25 100 LYS B N 1
ATOM 2326 C CA . LYS B 1 100 ? -3.865 5.609 15.383 1 86.25 100 LYS B CA 1
ATOM 2327 C C . LYS B 1 100 ? -2.793 6.609 14.969 1 86.25 100 LYS B C 1
ATOM 2329 O O . LYS B 1 100 ? -1.649 6.531 15.414 1 86.25 100 LYS B O 1
ATOM 2334 N N . GLY B 1 101 ? -3.154 7.492 14.031 1 90.19 101 GLY B N 1
ATOM 2335 C CA . GLY B 1 101 ? -2.146 8.445 13.602 1 90.19 101 GLY B CA 1
ATOM 2336 C C . GLY B 1 101 ? -2.434 9.039 12.234 1 90.19 101 GLY B C 1
ATOM 2337 O O . GLY B 1 101 ? -3.58 9.039 11.781 1 90.19 101 GLY B O 1
ATOM 2338 N N . TRP B 1 102 ? -1.283 9.641 11.727 1 91.88 102 TRP B N 1
ATOM 2339 C CA . TRP B 1 102 ? -1.371 10.344 10.445 1 91.88 102 TRP B CA 1
ATOM 2340 C C . TRP B 1 102 ? -0.45 9.703 9.414 1 91.88 102 TRP B C 1
ATOM 2342 O O . TRP B 1 102 ? 0.496 9 9.766 1 91.88 102 TRP B O 1
ATOM 2352 N N . SER B 1 103 ? -0.792 9.953 8.195 1 94.31 103 SER B N 1
ATOM 2353 C CA . SER B 1 103 ? 0.06 9.57 7.078 1 94.31 103 SER B CA 1
ATOM 2354 C C . SER B 1 103 ? -0.005 10.609 5.957 1 94.31 103 SER B C 1
ATOM 2356 O O . SER B 1 103 ? -0.919 11.43 5.922 1 94.31 103 SER B O 1
ATOM 2358 N N . PHE B 1 104 ? 0.996 10.578 5.141 1 96.75 104 PHE B N 1
ATOM 2359 C CA . PHE B 1 104 ? 1.009 11.445 3.969 1 96.75 104 PHE B CA 1
ATOM 2360 C C . PHE B 1 104 ? 1.736 10.781 2.809 1 96.75 104 PHE B C 1
ATOM 2362 O O . PHE B 1 104 ? 2.521 9.852 3.016 1 96.75 104 PHE B O 1
ATOM 2369 N N . ASN B 1 105 ? 1.453 11.281 1.668 1 97 105 ASN B N 1
ATOM 2370 C CA . ASN B 1 105 ? 2.119 10.719 0.498 1 97 105 ASN B CA 1
ATOM 2371 C C . ASN B 1 105 ? 3.16 11.68 -0.069 1 97 105 ASN B C 1
ATOM 2373 O O . ASN B 1 105 ? 3.1 12.883 0.179 1 97 105 ASN B O 1
ATOM 2377 N N . MET B 1 106 ? 4.09 11.172 -0.723 1 98.12 106 MET B N 1
ATOM 2378 C CA . MET B 1 106 ? 5.102 11.93 -1.46 1 98.12 106 MET B CA 1
ATOM 2379 C C . MET B 1 106 ? 5.234 11.406 -2.887 1 98.12 106 MET B C 1
ATOM 2381 O O . MET B 1 106 ? 5.363 10.203 -3.104 1 98.12 106 MET B O 1
ATOM 2385 N N . MET B 1 107 ? 5.176 12.32 -3.814 1 97.12 107 MET B N 1
ATOM 2386 C CA . MET B 1 107 ? 5.434 12.031 -5.223 1 97.12 107 MET B CA 1
ATOM 2387 C C . MET B 1 107 ? 6.484 12.984 -5.789 1 97.12 107 MET B C 1
ATOM 2389 O O . MET B 1 107 ? 6.676 14.086 -5.273 1 97.12 107 MET B O 1
ATOM 2393 N N . LYS B 1 108 ? 7.164 12.547 -6.871 1 97.06 108 LYS B N 1
ATOM 2394 C CA . LYS B 1 108 ? 8.172 13.375 -7.531 1 97.06 108 LYS B CA 1
ATOM 2395 C C . LYS B 1 108 ? 9.18 13.922 -6.527 1 97.06 108 LYS B C 1
ATOM 2397 O O . LYS B 1 108 ? 9.453 15.125 -6.508 1 97.06 108 LYS B O 1
ATOM 2402 N N . VAL B 1 109 ? 9.766 13.07 -5.777 1 98.12 109 VAL B N 1
ATOM 2403 C CA . VAL B 1 109 ? 10.609 13.445 -4.648 1 98.12 109 VAL B CA 1
ATOM 2404 C C . VAL B 1 109 ? 11.969 13.922 -5.16 1 98.12 109 VAL B C 1
ATOM 2406 O O . VAL B 1 109 ? 12.562 13.297 -6.039 1 98.12 109 VAL B O 1
ATOM 2409 N N . VAL B 1 110 ? 12.391 15.031 -4.648 1 98.31 110 VAL B N 1
ATOM 2410 C CA . VAL B 1 110 ? 13.75 15.531 -4.824 1 98.31 110 VAL B CA 1
ATOM 2411 C C . VAL B 1 110 ? 14.547 15.305 -3.541 1 98.31 110 VAL B C 1
ATOM 2413 O O . VAL B 1 110 ? 14.18 15.805 -2.475 1 98.31 110 VAL B O 1
ATOM 2416 N N . ASP B 1 111 ? 15.57 14.516 -3.68 1 98.06 111 ASP B N 1
ATOM 2417 C CA . ASP B 1 111 ? 16.312 14.148 -2.477 1 98.06 111 ASP B CA 1
ATOM 2418 C C . ASP B 1 111 ? 17.812 14.055 -2.762 1 98.06 111 ASP B C 1
ATOM 2420 O O . ASP B 1 111 ? 18.25 14.25 -3.898 1 98.06 111 ASP B O 1
ATOM 2424 N N . GLU B 1 112 ? 18.547 13.969 -1.706 1 97.75 112 GLU B N 1
ATOM 2425 C CA . GLU B 1 112 ? 19.969 13.633 -1.694 1 97.75 112 GLU B CA 1
ATOM 2426 C C . GLU B 1 112 ? 20.25 12.469 -0.752 1 97.75 112 GLU B C 1
ATOM 2428 O O . GLU B 1 112 ? 19.703 12.406 0.348 1 97.75 112 GLU B O 1
ATOM 2433 N N . ILE B 1 113 ? 21.094 11.57 -1.241 1 96.88 113 ILE B N 1
ATOM 2434 C CA . ILE B 1 113 ? 21.422 10.422 -0.413 1 96.88 113 ILE B CA 1
ATOM 2435 C C . ILE B 1 113 ? 22.922 10.438 -0.095 1 96.88 113 ILE B C 1
ATOM 2437 O O . ILE B 1 113 ? 23.75 10.609 -0.99 1 96.88 113 ILE B O 1
ATOM 2441 N N . GLU B 1 114 ? 23.188 10.305 1.15 1 97.06 114 GLU B N 1
ATOM 2442 C CA . GLU B 1 114 ? 24.562 10.188 1.645 1 97.06 114 GLU B CA 1
ATOM 2443 C C . GLU B 1 114 ? 24.859 8.758 2.094 1 97.06 114 GLU B C 1
ATOM 2445 O O . GLU B 1 114 ? 24.234 8.25 3.023 1 97.06 114 GLU B O 1
ATOM 2450 N N . GLU B 1 115 ? 25.828 8.234 1.444 1 95.88 115 GLU B N 1
ATOM 2451 C CA . GLU B 1 115 ? 26.25 6.891 1.847 1 95.88 115 GLU B CA 1
ATOM 2452 C C . GLU B 1 115 ? 26.969 6.918 3.188 1 95.88 115 GLU B C 1
ATOM 2454 O O . GLU B 1 115 ? 27.766 7.824 3.455 1 95.88 115 GLU B O 1
ATOM 2459 N N . ARG B 1 116 ? 26.656 5.898 4.012 1 95.12 116 ARG B N 1
ATOM 2460 C CA . ARG B 1 116 ? 27.297 5.758 5.316 1 95.12 116 ARG B CA 1
ATOM 2461 C C . ARG B 1 116 ? 27.922 4.375 5.469 1 95.12 116 ARG B C 1
ATOM 2463 O O . ARG B 1 116 ? 27.312 3.365 5.117 1 95.12 116 ARG B O 1
ATOM 2470 N N . THR B 1 117 ? 29.031 4.289 5.98 1 93.19 117 THR B N 1
ATOM 2471 C CA . THR B 1 117 ? 29.703 3.008 6.164 1 93.19 117 THR B CA 1
ATOM 2472 C C . THR B 1 117 ? 29.062 2.211 7.289 1 93.19 117 THR B C 1
ATOM 2474 O O . THR B 1 117 ? 28.953 2.691 8.422 1 93.19 117 THR B O 1
ATOM 2477 N N . GLY B 1 118 ? 28.672 1.024 7.023 1 92.88 118 GLY B N 1
ATOM 2478 C CA . GLY B 1 118 ? 28.125 0.099 8.008 1 92.88 118 GLY B CA 1
ATOM 2479 C C . GLY B 1 118 ? 26.734 0.469 8.461 1 92.88 118 GLY B C 1
ATOM 2480 O O . GLY B 1 118 ? 26.219 -0.106 9.422 1 92.88 118 GLY B O 1
ATOM 2481 N N . LYS B 1 119 ? 26.203 1.543 7.941 1 94.69 119 LYS B N 1
ATOM 2482 C CA . LYS B 1 119 ? 24.859 1.997 8.289 1 94.69 119 LYS B CA 1
ATOM 2483 C C . LYS B 1 119 ? 24.031 2.234 7.039 1 94.69 119 LYS B C 1
ATOM 2485 O O . LYS B 1 119 ? 24.562 2.324 5.934 1 94.69 119 LYS B O 1
ATOM 2490 N N . LEU B 1 120 ? 22.781 2.25 7.207 1 96.38 120 LEU B N 1
ATOM 2491 C CA . LEU B 1 120 ? 21.922 2.646 6.098 1 96.38 120 LEU B CA 1
ATOM 2492 C C . LEU B 1 120 ? 22.25 4.062 5.637 1 96.38 120 LEU B C 1
ATOM 2494 O O . LEU B 1 120 ? 22.531 4.938 6.453 1 96.38 120 LEU B O 1
ATOM 2498 N N . PRO B 1 121 ? 22.188 4.266 4.375 1 97.5 121 PRO B N 1
ATOM 2499 C CA . PRO B 1 121 ? 22.391 5.633 3.889 1 97.5 121 PRO B CA 1
ATOM 2500 C C . PRO B 1 121 ? 21.391 6.621 4.477 1 97.5 121 PRO B C 1
ATOM 2502 O O . PRO B 1 121 ? 20.312 6.223 4.918 1 97.5 121 PRO B O 1
ATOM 2505 N N . LEU B 1 122 ? 21.797 7.848 4.504 1 98.19 122 LEU B N 1
ATOM 2506 C CA . LEU B 1 122 ? 20.922 8.93 4.945 1 98.19 122 LEU B CA 1
ATOM 2507 C C . LEU B 1 122 ? 20.344 9.68 3.75 1 98.19 122 LEU B C 1
ATOM 2509 O O . LEU B 1 122 ? 21.094 10.172 2.898 1 98.19 122 LEU B O 1
ATOM 2513 N N . ARG B 1 123 ? 19.062 9.68 3.65 1 98.25 123 ARG B N 1
ATOM 2514 C CA . ARG B 1 123 ? 18.344 10.398 2.605 1 98.25 123 ARG B CA 1
ATOM 2515 C C . ARG B 1 123 ? 17.781 11.719 3.127 1 98.25 123 ARG B C 1
ATOM 2517 O O . ARG B 1 123 ? 17.078 11.75 4.133 1 98.25 123 ARG B O 1
ATOM 2524 N N . ARG B 1 124 ? 18.078 12.773 2.525 1 98.62 124 ARG B N 1
ATOM 2525 C CA . ARG B 1 124 ? 17.5 14.078 2.824 1 98.62 124 ARG B CA 1
ATOM 2526 C C . ARG B 1 124 ? 16.484 14.477 1.764 1 98.62 124 ARG B C 1
ATOM 2528 O O . ARG B 1 124 ? 16.828 14.672 0.598 1 98.62 124 ARG B O 1
ATOM 2535 N N . VAL B 1 125 ? 15.258 14.578 2.146 1 98.69 125 VAL B N 1
ATOM 2536 C CA . VAL B 1 125 ? 14.18 14.953 1.234 1 98.69 125 VAL B CA 1
ATOM 2537 C C . VAL B 1 125 ? 14.016 16.469 1.209 1 98.69 125 VAL B C 1
ATOM 2539 O O . VAL B 1 125 ? 13.719 17.094 2.234 1 98.69 125 VAL B O 1
ATOM 2542 N N . LYS B 1 126 ? 14.078 17.016 0.045 1 98.44 126 LYS B N 1
ATOM 2543 C CA . LYS B 1 126 ? 14.109 18.484 -0.086 1 98.44 126 LYS B CA 1
ATOM 2544 C C . LYS B 1 126 ? 12.789 19.016 -0.633 1 98.44 126 LYS B C 1
ATOM 2546 O O . LYS B 1 126 ? 12.414 20.156 -0.358 1 98.44 126 LYS B O 1
ATOM 2551 N N . ASP B 1 127 ? 12.258 18.203 -1.494 1 98.44 127 ASP B N 1
ATOM 2552 C CA . ASP B 1 127 ? 11.047 18.625 -2.193 1 98.44 127 ASP B CA 1
ATOM 2553 C C . ASP B 1 127 ? 10.219 17.422 -2.633 1 98.44 127 ASP B C 1
ATOM 2555 O O . ASP B 1 127 ? 10.75 16.328 -2.816 1 98.44 127 ASP B O 1
ATOM 2559 N N . PHE B 1 128 ? 8.898 17.688 -2.752 1 98.69 128 PHE B N 1
ATOM 2560 C CA . PHE B 1 128 ? 7.992 16.656 -3.23 1 98.69 128 PHE B CA 1
ATOM 2561 C C . PHE B 1 128 ? 6.602 17.219 -3.473 1 98.69 128 PHE B C 1
ATOM 2563 O O . PHE B 1 128 ? 6.332 18.391 -3.145 1 98.69 128 PHE B O 1
ATOM 2570 N N . VAL B 1 129 ? 5.789 16.453 -4.074 1 98.5 129 VAL B N 1
ATOM 2571 C CA . VAL B 1 129 ? 4.375 16.766 -4.246 1 98.5 129 VAL B CA 1
ATOM 2572 C C . VAL B 1 129 ? 3.545 15.961 -3.242 1 98.5 129 VAL B C 1
ATOM 2574 O O . VAL B 1 129 ? 3.746 14.758 -3.084 1 98.5 129 VAL B O 1
ATOM 2577 N N . MET B 1 130 ? 2.723 16.641 -2.559 1 98.5 130 MET B N 1
ATOM 2578 C CA . MET B 1 130 ? 1.845 16.016 -1.57 1 98.5 130 MET B CA 1
ATOM 2579 C C . MET B 1 130 ? 0.383 16.328 -1.866 1 98.5 130 MET B C 1
ATOM 2581 O O . MET B 1 130 ? -0.013 17.5 -1.887 1 98.5 130 MET B O 1
ATOM 2585 N N . THR B 1 131 ? -0.395 15.305 -2.02 1 97.81 131 THR B N 1
ATOM 2586 C CA . THR B 1 131 ? -1.789 15.531 -2.387 1 97.81 131 THR B CA 1
ATOM 2587 C C . THR B 1 131 ? -2.727 14.938 -1.338 1 97.81 131 THR B C 1
ATOM 2589 O O . THR B 1 131 ? -3.943 15.117 -1.414 1 97.81 131 THR B O 1
ATOM 2592 N N . GLU B 1 132 ? -2.074 14.281 -0.38 1 97.44 132 GLU B N 1
ATOM 2593 C CA . GLU B 1 132 ? -2.92 13.555 0.564 1 97.44 132 GLU B CA 1
ATOM 2594 C C . GLU B 1 132 ? -2.297 13.531 1.957 1 97.44 132 GLU B C 1
ATOM 2596 O O . GLU B 1 132 ? -1.088 13.336 2.1 1 97.44 132 GLU B O 1
ATOM 2601 N N . ILE B 1 133 ? -3.111 13.781 2.936 1 97.75 133 ILE B N 1
ATOM 2602 C CA . ILE B 1 133 ? -2.92 13.383 4.328 1 97.75 133 ILE B CA 1
ATOM 2603 C C . ILE B 1 133 ? -4.004 12.391 4.738 1 97.75 133 ILE B C 1
ATOM 2605 O O . ILE B 1 133 ? -5.148 12.492 4.293 1 97.75 133 ILE B O 1
ATOM 2609 N N . THR B 1 134 ? -3.619 11.453 5.516 1 95.5 134 THR B N 1
ATOM 2610 C CA . THR B 1 134 ? -4.605 10.438 5.859 1 95.5 134 THR B CA 1
ATOM 2611 C C . THR B 1 134 ? -4.59 10.148 7.359 1 95.5 134 THR B C 1
ATOM 2613 O O . THR B 1 134 ? -3.527 10.125 7.98 1 95.5 134 THR B O 1
ATOM 2616 N N . LEU B 1 135 ? -5.809 9.984 7.926 1 93.5 135 LEU B N 1
ATOM 2617 C CA . LEU B 1 135 ? -5.953 9.445 9.273 1 93.5 135 LEU B CA 1
ATOM 2618 C C . LEU B 1 135 ? -5.973 7.922 9.242 1 93.5 135 LEU B C 1
ATOM 2620 O O . LEU B 1 135 ? -6.676 7.316 8.43 1 93.5 135 LEU B O 1
ATOM 2624 N N . ALA B 1 136 ? -5.18 7.383 10.062 1 89.81 136 ALA B N 1
ATOM 2625 C CA . ALA B 1 136 ? -5.172 5.93 10.195 1 89.81 136 ALA B CA 1
ATOM 2626 C C . ALA B 1 136 ? -6.195 5.465 11.227 1 89.81 136 ALA B C 1
ATOM 2628 O O . ALA B 1 136 ? -6.102 5.82 12.406 1 89.81 136 ALA B O 1
ATOM 2629 N N . LEU B 1 137 ? -7.152 4.629 10.867 1 86.5 137 LEU B N 1
ATOM 2630 C CA . LEU B 1 137 ? -8.219 4.156 11.742 1 86.5 137 LEU B CA 1
ATOM 26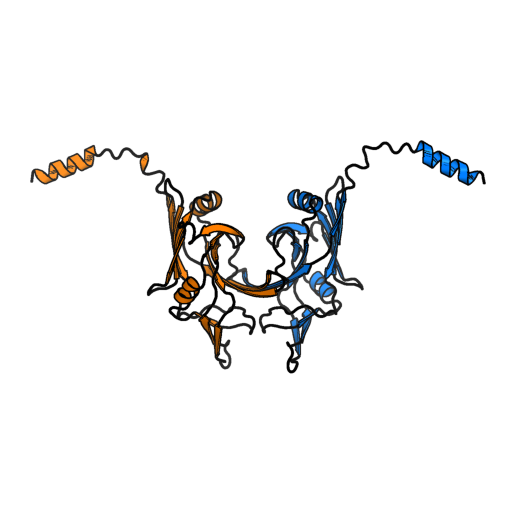31 C C . LEU B 1 137 ? -8.125 2.648 11.945 1 86.5 137 LEU B C 1
ATOM 2633 O O . LEU B 1 137 ? -8.242 2.162 13.07 1 86.5 137 LEU B O 1
ATOM 2637 N N . ARG B 1 138 ? -8.102 1.755 10.992 1 67.5 138 ARG B N 1
ATOM 2638 C CA . ARG B 1 138 ? -8.227 0.304 11.094 1 67.5 138 ARG B CA 1
ATOM 2639 C C . ARG B 1 138 ? -6.879 -0.376 10.875 1 67.5 138 ARG B C 1
ATOM 2641 O O . ARG B 1 138 ? -6.652 -1.489 11.359 1 67.5 138 ARG B O 1
ATOM 2648 N N . LYS B 1 139 ? -6.16 0.066 10.062 1 61.66 139 LYS B N 1
ATOM 2649 C CA . LYS B 1 139 ? -5.07 -0.712 9.484 1 61.66 139 LYS B CA 1
ATOM 2650 C C . LYS B 1 139 ? -3.807 -0.598 10.336 1 61.66 139 LYS B C 1
ATOM 2652 O O . LYS B 1 139 ? -3.516 0.466 10.883 1 61.66 139 LYS B O 1
ATOM 2657 N N . MET B 1 140 ? -3.369 -1.833 10.742 1 59.72 140 MET B N 1
ATOM 2658 C CA . MET B 1 140 ? -2.059 -1.879 11.383 1 59.72 140 MET B CA 1
ATOM 2659 C C . MET B 1 140 ? -1.058 -1.001 10.641 1 59.72 140 MET B C 1
ATOM 2661 O O . MET B 1 140 ? -1.068 -0.944 9.406 1 59.72 140 MET B O 1
ATOM 2665 N N . PRO B 1 141 ? -0.301 -0.33 11.461 1 63.62 141 PRO B N 1
ATOM 2666 C CA . PRO B 1 141 ? 0.429 0.788 10.859 1 63.62 141 PRO B CA 1
ATOM 2667 C C . PRO B 1 141 ? 1.527 0.327 9.906 1 63.62 141 PRO B C 1
ATOM 2669 O O . PRO B 1 141 ? 2.291 -0.586 10.227 1 63.62 141 PRO B O 1
ATOM 2672 N N . VAL B 1 142 ? 1.308 0.228 8.641 1 74.19 142 VAL B N 1
ATOM 2673 C CA . VAL B 1 142 ? 2.361 0.341 7.641 1 74.19 142 VAL B CA 1
ATOM 2674 C C . VAL B 1 142 ? 3.133 1.644 7.844 1 74.19 142 VAL B C 1
ATOM 2676 O O . VAL B 1 142 ? 2.568 2.732 7.703 1 74.19 142 VAL B O 1
ATOM 2679 N N . TYR B 1 143 ? 4.363 1.468 8.266 1 83 143 TYR B N 1
ATOM 2680 C CA . TYR B 1 143 ? 5.156 2.656 8.562 1 83 143 TYR B CA 1
ATOM 2681 C C . TYR B 1 143 ? 5.512 3.408 7.281 1 83 143 TYR B C 1
ATOM 2683 O O . TYR B 1 143 ? 5.449 4.641 7.242 1 83 143 TYR B O 1
ATOM 2691 N N . SER B 1 144 ? 5.926 2.57 6.477 1 91.44 144 SER B N 1
ATOM 2692 C CA . SER B 1 144 ? 6.273 3.174 5.195 1 91.44 144 SER B CA 1
ATOM 2693 C C . SER B 1 144 ? 5.965 2.232 4.035 1 91.44 144 SER B C 1
ATOM 2695 O O . SER B 1 144 ? 5.996 1.011 4.195 1 91.44 144 SER B O 1
ATOM 2697 N N . SER B 1 145 ? 5.688 2.869 2.984 1 94.12 145 SER B N 1
ATOM 2698 C CA . SER B 1 145 ? 5.461 2.102 1.765 1 94.12 145 SER B CA 1
ATOM 2699 C C . SER B 1 145 ? 5.871 2.895 0.529 1 94.12 145 SER B C 1
ATOM 2701 O O . SER B 1 145 ? 5.711 4.117 0.488 1 94.12 145 SER B O 1
ATOM 2703 N N . THR B 1 146 ? 6.379 2.207 -0.399 1 96.56 146 THR B N 1
ATOM 2704 C CA . THR B 1 146 ? 6.66 2.758 -1.72 1 96.56 146 THR B CA 1
ATOM 2705 C C . THR B 1 146 ? 6.023 1.901 -2.811 1 96.56 146 THR B C 1
ATOM 2707 O O . THR B 1 146 ? 6.145 0.674 -2.795 1 96.56 146 THR B O 1
ATOM 2710 N N . SER B 1 147 ? 5.348 2.586 -3.711 1 93.94 147 SER B N 1
ATOM 2711 C CA . SER B 1 147 ? 4.609 1.854 -4.734 1 93.94 147 SER B CA 1
ATOM 2712 C C . SER B 1 147 ? 4.816 2.471 -6.113 1 93.94 147 SER B C 1
ATOM 2714 O O . SER B 1 147 ? 5.242 3.623 -6.227 1 93.94 147 SER B O 1
ATOM 2716 N N . ILE B 1 148 ? 4.633 1.66 -7.113 1 92.56 148 ILE B N 1
ATOM 2717 C CA . ILE B 1 148 ? 4.484 2.121 -8.484 1 92.56 148 ILE B CA 1
ATOM 2718 C C . ILE B 1 148 ? 3.023 2.002 -8.922 1 92.56 148 ILE B C 1
ATOM 2720 O O . ILE B 1 148 ? 2.459 0.907 -8.93 1 92.56 148 ILE B O 1
ATOM 2724 N N . GLU B 1 149 ? 2.49 3.111 -9.234 1 86.19 149 GLU B N 1
ATOM 2725 C CA . GLU B 1 149 ? 1.08 3.189 -9.602 1 86.19 149 GLU B CA 1
ATOM 2726 C C . GLU B 1 149 ? 0.912 3.697 -11.031 1 86.19 149 GLU B C 1
ATOM 2728 O O . GLU B 1 149 ? 1.723 4.492 -11.516 1 86.19 149 GLU B O 1
ATOM 2733 N N . LEU B 1 150 ? -0.085 3.082 -11.703 1 76.94 150 LEU B N 1
ATOM 2734 C CA . LEU B 1 150 ? -0.407 3.582 -13.039 1 76.94 150 LEU B CA 1
ATOM 2735 C C . LEU B 1 150 ? -1.396 4.742 -12.961 1 76.94 150 LEU B C 1
ATOM 2737 O O . LEU B 1 150 ? -2.49 4.594 -12.414 1 76.94 150 LEU B O 1
ATOM 2741 N N . ARG B 1 151 ? -0.978 5.883 -13.188 1 63.88 151 ARG B N 1
ATOM 2742 C CA . ARG B 1 151 ? -1.837 7.059 -13.25 1 63.88 151 ARG B CA 1
ATOM 2743 C C . ARG B 1 151 ? -1.771 7.719 -14.617 1 63.88 151 ARG B C 1
ATOM 2745 O O . ARG B 1 151 ? -0.701 8.141 -15.062 1 63.88 151 ARG B O 1
ATOM 2752 N N . ALA B 1 152 ? -2.922 7.887 -15.219 1 64.38 152 ALA B N 1
ATOM 2753 C CA . ALA B 1 152 ? -3.027 8.508 -16.531 1 64.38 152 ALA B CA 1
ATOM 2754 C C . ALA B 1 152 ? -2.031 7.887 -17.516 1 64.38 152 ALA B C 1
ATOM 2756 O O . ALA B 1 152 ? -1.307 8.602 -18.203 1 64.38 152 ALA B O 1
ATOM 2757 N N . GLU B 1 153 ? -1.795 6.527 -17.469 1 68.25 153 GLU B N 1
ATOM 2758 C CA . GLU B 1 153 ? -1.005 5.738 -18.406 1 68.25 153 GLU B CA 1
ATOM 2759 C C . GLU B 1 153 ? 0.49 5.898 -18.141 1 68.25 153 GLU B C 1
ATOM 2761 O O . GLU B 1 153 ? 1.315 5.562 -19 1 68.25 153 GLU B O 1
ATOM 2766 N N . GLU B 1 154 ? 0.733 6.629 -17.109 1 80.25 154 GLU B N 1
ATOM 2767 C CA . GLU B 1 154 ? 2.137 6.75 -16.719 1 80.25 154 GLU B CA 1
ATOM 2768 C C . GLU B 1 154 ? 2.396 6.102 -15.367 1 80.25 154 GLU B C 1
ATOM 2770 O O . GLU B 1 154 ? 1.526 6.105 -14.492 1 80.25 154 GLU B O 1
ATOM 2775 N N . GLU B 1 155 ? 3.543 5.574 -15.273 1 86 155 GLU B N 1
ATOM 2776 C CA . GLU B 1 155 ? 3.955 5.023 -13.992 1 86 155 GLU B CA 1
ATOM 2777 C C . GLU B 1 155 ? 4.445 6.121 -13.047 1 86 155 GLU B C 1
ATOM 2779 O O . GLU B 1 155 ? 5.242 6.973 -13.445 1 86 155 GLU B O 1
ATOM 2784 N N . GLU B 1 156 ? 3.848 6.145 -11.914 1 91 156 GLU B N 1
ATOM 2785 C CA . GLU B 1 156 ? 4.238 7.125 -10.898 1 91 156 GLU B CA 1
ATOM 2786 C C . GLU B 1 156 ? 4.672 6.438 -9.609 1 91 156 GLU B C 1
ATOM 2788 O O . GLU B 1 156 ? 4.016 5.508 -9.141 1 91 156 GLU B O 1
ATOM 2793 N N . GLU B 1 157 ? 5.789 6.898 -9.117 1 94.62 157 GLU B N 1
ATOM 2794 C CA . GLU B 1 157 ? 6.246 6.414 -7.82 1 94.62 157 GLU B CA 1
ATOM 2795 C C . GLU B 1 157 ? 5.586 7.184 -6.68 1 94.62 157 GLU B C 1
ATOM 2797 O O . GLU B 1 157 ? 5.598 8.414 -6.668 1 94.62 157 GLU B O 1
ATOM 2802 N N . VAL B 1 158 ? 5.023 6.43 -5.754 1 95.25 158 VAL B N 1
ATOM 2803 C CA . VAL B 1 158 ? 4.355 7.051 -4.613 1 95.25 158 VAL B CA 1
ATOM 2804 C C . VAL B 1 158 ? 4.938 6.496 -3.314 1 95.25 158 VAL B C 1
ATOM 2806 O O . VAL B 1 158 ? 5.031 5.281 -3.135 1 95.25 158 VAL B O 1
ATOM 2809 N N . GLU B 1 159 ? 5.336 7.402 -2.436 1 97 159 GLU B N 1
ATOM 2810 C CA . GLU B 1 159 ? 5.852 7.023 -1.123 1 97 159 GLU B CA 1
ATOM 2811 C C . GLU B 1 159 ? 4.91 7.477 -0.01 1 97 159 GLU B C 1
ATOM 2813 O O . GLU B 1 159 ? 4.395 8.594 -0.043 1 97 159 GLU B O 1
ATOM 2818 N N . ILE B 1 160 ? 4.707 6.613 0.9 1 95.19 160 ILE B N 1
ATOM 2819 C CA . ILE B 1 160 ? 3.83 6.926 2.025 1 95.19 160 ILE B CA 1
ATOM 2820 C C . ILE B 1 160 ? 4.609 6.805 3.334 1 95.19 160 ILE B C 1
ATOM 2822 O O . ILE B 1 160 ? 5.383 5.863 3.516 1 95.19 160 ILE B O 1
ATOM 2826 N N . ARG B 1 161 ? 4.352 7.75 4.227 1 95.06 161 ARG B N 1
ATOM 2827 C CA . ARG B 1 161 ? 4.914 7.73 5.574 1 95.06 161 ARG B CA 1
ATOM 2828 C C . ARG B 1 161 ? 3.812 7.812 6.629 1 95.06 161 ARG B C 1
ATOM 2830 O O . ARG B 1 161 ? 2.947 8.688 6.559 1 95.06 161 ARG B O 1
ATOM 2837 N N . THR B 1 162 ? 3.922 6.918 7.527 1 90.75 162 THR B N 1
ATOM 2838 C CA . THR B 1 162 ? 2.926 6.891 8.594 1 90.75 162 THR B CA 1
ATOM 2839 C C . THR B 1 162 ? 3.584 7.105 9.953 1 90.75 162 THR B C 1
ATOM 2841 O O . THR B 1 162 ? 4.648 6.547 10.227 1 90.75 162 THR B O 1
ATOM 2844 N N . SER B 1 163 ? 2.977 7.934 10.688 1 86.44 163 SER B N 1
ATOM 2845 C CA . SER B 1 163 ? 3.42 8.18 12.055 1 86.44 163 SER B CA 1
ATOM 2846 C C . SER B 1 163 ? 2.32 7.852 13.062 1 86.44 163 SER B C 1
ATOM 2848 O O . SER B 1 163 ? 1.177 8.281 12.906 1 86.44 163 SER B O 1
ATOM 2850 N N . GLU B 1 164 ? 2.768 7.117 13.953 1 84.19 164 GLU B N 1
ATOM 2851 C CA . GLU B 1 164 ? 1.835 6.832 15.031 1 84.19 164 GLU B CA 1
ATOM 2852 C C . GLU B 1 164 ? 1.816 7.965 16.062 1 84.19 164 GLU B C 1
ATOM 2854 O O . GLU B 1 164 ? 2.852 8.578 16.328 1 84.19 164 GLU B O 1
ATOM 2859 N 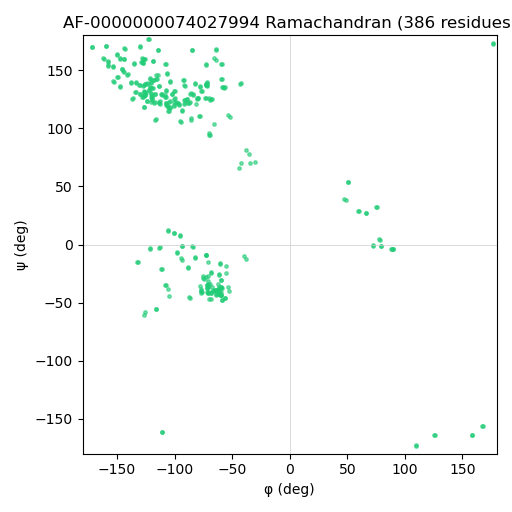N . CYS B 1 165 ? 0.584 8.219 16.469 1 83.19 165 CYS B N 1
ATOM 2860 C CA . CYS B 1 165 ? 0.491 9.227 17.516 1 83.19 165 CYS B CA 1
ATOM 2861 C C . CYS B 1 165 ? -0.63 8.906 18.484 1 83.19 165 CYS B C 1
ATOM 2863 O O . CYS B 1 165 ? -1.578 8.195 18.141 1 83.19 165 CYS B O 1
ATOM 2865 N N . ASP B 1 166 ? -0.407 9.312 19.688 1 83.81 166 ASP B N 1
ATOM 2866 C CA . ASP B 1 166 ? -1.477 9.203 20.672 1 83.81 166 ASP B CA 1
ATOM 2867 C C . ASP B 1 166 ? -2.57 10.234 20.406 1 83.81 166 ASP B C 1
ATOM 2869 O O . ASP B 1 166 ? -2.281 11.375 20.047 1 83.81 166 ASP B O 1
ATOM 2873 N N . THR B 1 167 ? -3.799 9.711 20.547 1 87.12 167 THR B N 1
ATOM 2874 C CA . THR B 1 167 ? -4.918 10.617 20.312 1 87.12 167 THR B CA 1
ATOM 2875 C C . THR B 1 167 ? -5.691 10.859 21.609 1 87.12 167 THR B C 1
ATOM 2877 O O . THR B 1 167 ? -6.152 9.914 22.25 1 87.12 167 THR B O 1
ATOM 2880 N N . ALA B 1 168 ? -5.793 12.078 21.969 1 90.56 168 ALA B N 1
ATOM 2881 C CA . ALA B 1 168 ? -6.672 12.484 23.062 1 90.56 168 ALA B CA 1
ATOM 2882 C C . ALA B 1 168 ? -8.047 12.906 22.531 1 90.56 168 ALA B C 1
ATOM 2884 O O . ALA B 1 168 ? -8.156 13.875 21.781 1 90.56 168 ALA B O 1
ATOM 2885 N N . VAL B 1 169 ? -9.07 12.141 22.922 1 91 169 VAL B N 1
ATOM 2886 C CA . VAL B 1 169 ? -10.406 12.414 22.406 1 91 169 VAL B CA 1
ATOM 2887 C C . VAL B 1 169 ? -11.266 13.016 23.516 1 91 169 VAL B C 1
ATOM 2889 O O . VAL B 1 169 ? -11.352 12.461 24.609 1 91 169 VAL B O 1
ATOM 2892 N N . ILE B 1 170 ? -11.859 14.117 23.266 1 91.56 170 ILE B N 1
ATOM 2893 C CA . ILE B 1 170 ? -12.805 14.766 24.172 1 91.56 170 ILE B CA 1
ATOM 2894 C C . ILE B 1 170 ? -14.18 14.844 23.516 1 91.56 170 ILE B C 1
ATOM 2896 O O . ILE B 1 170 ? -14.312 15.367 22.406 1 91.56 170 ILE B O 1
ATOM 2900 N N . ASP B 1 171 ? -15.242 14.281 24.125 1 90.69 171 ASP B N 1
ATOM 2901 C CA . ASP B 1 171 ? -16.609 14.352 23.594 1 90.69 171 ASP B CA 1
ATOM 2902 C C . ASP B 1 171 ? -17.375 15.508 24.234 1 90.69 171 ASP B C 1
ATOM 2904 O O . ASP B 1 171 ? -17.75 15.445 25.406 1 90.69 171 ASP B O 1
ATOM 2908 N N . LEU B 1 172 ? -17.594 16.5 23.609 1 88 172 LEU B N 1
ATOM 2909 C CA . LEU B 1 172 ? -18.219 17.719 24.109 1 88 172 LEU B CA 1
ATOM 2910 C C . LEU B 1 172 ? -19.719 17.719 23.812 1 88 172 LEU B C 1
ATOM 2912 O O . LEU B 1 172 ? -20.406 18.719 24.047 1 88 172 LEU B O 1
ATOM 2916 N N . THR B 1 173 ? -20.266 16.625 23.312 1 78.56 173 THR B N 1
ATOM 2917 C CA . THR B 1 173 ? -21.688 16.578 22.984 1 78.56 173 THR B CA 1
ATOM 2918 C C . THR B 1 173 ? -22.531 16.422 24.25 1 78.56 173 THR B C 1
ATOM 2920 O O . THR B 1 173 ? -23.703 16.797 24.266 1 78.56 173 THR B O 1
ATOM 2923 N N . GLU B 1 174 ? -22.219 15.672 25.328 1 59.56 174 GLU B N 1
ATOM 2924 C CA . GLU B 1 174 ? -23.016 15.516 26.531 1 59.56 174 GLU B CA 1
ATOM 2925 C C . GLU B 1 174 ? -22.984 16.781 27.375 1 59.56 174 GLU B C 1
ATOM 2927 O O . GLU B 1 174 ? -23.828 16.969 28.266 1 59.56 174 GLU B O 1
ATOM 2932 N N . ALA B 1 175 ? -22.031 17.688 27.438 1 49.84 175 ALA B N 1
ATOM 2933 C CA . ALA B 1 175 ? -22.078 18.797 28.375 1 49.84 175 ALA B CA 1
ATOM 2934 C C . ALA B 1 175 ? -23.359 19.609 28.219 1 49.84 175 ALA B C 1
ATOM 2936 O O . ALA B 1 175 ? -23.75 20.328 29.125 1 49.84 175 ALA B O 1
ATOM 2937 N N . LYS B 1 176 ? -24.016 19.625 27.094 1 44.16 176 LYS B N 1
ATOM 2938 C CA . LYS B 1 176 ? -25.141 20.547 27.219 1 44.16 176 LYS B CA 1
ATOM 2939 C C . LYS B 1 176 ? -26.188 20 28.172 1 44.16 176 LYS B C 1
ATOM 2941 O O . LYS B 1 176 ? -27.188 20.672 28.469 1 44.16 176 LYS B O 1
ATOM 2946 N N . LYS B 1 177 ? -26.375 18.734 28.219 1 39.25 177 LYS B N 1
ATOM 2947 C CA . LYS B 1 177 ? -27.641 18.562 28.922 1 39.25 177 LYS B CA 1
ATOM 2948 C C . LYS B 1 177 ? -27.5 18.906 30.391 1 39.25 177 LYS B C 1
ATOM 2950 O O . LYS B 1 177 ? -28.453 18.75 31.156 1 39.25 177 LYS B O 1
ATOM 2955 N N . ASP B 1 178 ? -26.328 18.781 30.969 1 38.53 178 ASP B N 1
ATOM 2956 C CA . ASP B 1 178 ? -26.375 19.172 32.375 1 38.53 178 ASP B CA 1
ATOM 2957 C C . ASP B 1 178 ? -26.656 20.656 32.531 1 38.53 178 ASP B C 1
ATOM 2959 O O . ASP B 1 178 ? -26 21.5 31.906 1 38.53 178 ASP B O 1
ATOM 2963 N N . THR B 1 179 ? -27.875 21.156 32.906 1 36.38 179 THR B N 1
ATOM 2964 C CA . THR B 1 179 ? -28.406 22.391 33.5 1 36.38 179 THR B CA 1
ATOM 2965 C C . THR B 1 179 ? -27.422 22.969 34.5 1 36.38 179 THR B C 1
ATOM 2967 O O . THR B 1 179 ? -27.141 22.359 35.531 1 36.38 179 THR B O 1
ATOM 2970 N N . ILE B 1 180 ? -26.312 23.484 34.094 1 34.34 180 ILE B N 1
ATOM 2971 C CA . ILE B 1 180 ? -25.516 24.391 34.906 1 34.34 180 ILE B CA 1
ATOM 2972 C C . ILE B 1 180 ? -26.438 25.281 35.75 1 34.34 180 ILE B C 1
ATOM 2974 O O . ILE B 1 180 ? -27.25 26.031 35.188 1 34.34 180 ILE B O 1
ATOM 2978 N N . ASN B 1 181 ? -26.953 24.734 36.812 1 38.09 181 ASN B N 1
ATOM 2979 C CA . ASN B 1 181 ? -27.562 25.484 37.906 1 38.09 181 ASN B CA 1
ATOM 2980 C C . ASN B 1 181 ? -26.719 26.703 38.281 1 38.09 181 ASN B C 1
ATOM 2982 O O . ASN B 1 181 ? -25.688 26.562 38.938 1 38.09 181 ASN B O 1
ATOM 2986 N N . TYR B 1 182 ? -26.578 27.672 37.438 1 34.97 182 TYR B N 1
ATOM 2987 C CA . TYR B 1 182 ? -25.969 28.984 37.562 1 34.97 182 TYR B CA 1
ATOM 2988 C C . TYR B 1 182 ? -26.25 29.578 38.938 1 34.97 182 TYR B C 1
ATOM 2990 O O . TYR B 1 182 ? -25.812 30.688 39.219 1 34.97 182 TYR B O 1
ATOM 2998 N N . SER B 1 183 ? -27.203 28.875 39.594 1 39.72 183 SER B N 1
ATOM 2999 C CA . SER B 1 183 ? -27.625 29.391 40.875 1 39.72 183 SER B CA 1
ATOM 3000 C C . SER B 1 183 ? -26.484 29.406 41.875 1 39.72 183 SER B C 1
ATOM 3002 O O . SER B 1 183 ? -26.359 30.312 42.688 1 39.72 183 SER B O 1
ATOM 3004 N N . GLU B 1 184 ? -25.688 28.328 41.75 1 40.25 184 GLU B N 1
ATOM 3005 C CA . GLU B 1 184 ? -24.703 28.25 42.812 1 40.25 184 GLU B CA 1
ATOM 3006 C C . GLU B 1 184 ? -23.562 29.234 42.594 1 40.25 184 GLU B C 1
ATOM 3008 O O . GLU B 1 184 ? -23.047 29.828 43.531 1 40.25 184 GLU B O 1
ATOM 3013 N N . CYS B 1 185 ? -23.109 29.344 41.281 1 33.72 185 CYS B N 1
ATOM 3014 C CA . CYS B 1 185 ? -22.016 30.266 41.062 1 33.72 185 CYS B CA 1
ATOM 3015 C C . CYS B 1 185 ? -22.469 31.719 41.188 1 33.72 185 CYS B C 1
ATOM 3017 O O . CYS B 1 185 ? -21.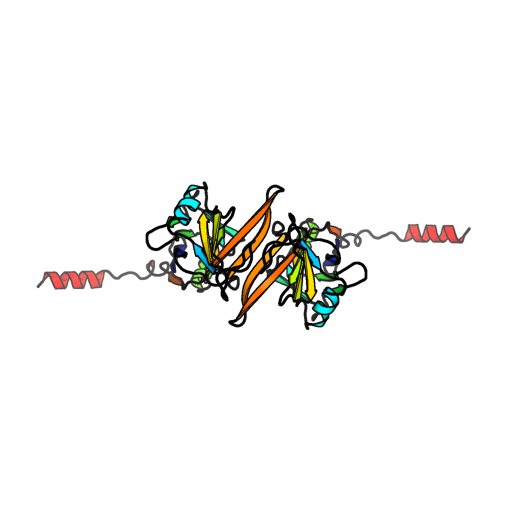719 32.594 41.625 1 33.72 185 CYS B O 1
ATOM 3019 N N . GLU B 1 186 ? -23.719 31.938 40.75 1 37.53 186 GLU B N 1
ATOM 3020 C CA . GLU B 1 186 ? -24.297 33.219 41.094 1 37.53 186 GLU B CA 1
ATOM 3021 C C . GLU B 1 186 ? -24.25 33.5 42.594 1 37.53 186 GLU B C 1
ATOM 3023 O O . GLU B 1 186 ? -23.984 34.594 43.031 1 37.53 186 GLU B O 1
ATOM 3028 N N . ASN B 1 187 ? -24.453 32.406 43.344 1 41.72 187 ASN B N 1
ATOM 3029 C CA . ASN B 1 187 ? -24.422 32.531 44.781 1 41.72 187 ASN B CA 1
ATOM 3030 C C . ASN B 1 187 ? -23.031 32.875 45.312 1 41.72 187 ASN B C 1
ATOM 3032 O O . ASN B 1 187 ? -22.875 33.688 46.219 1 41.72 187 ASN B O 1
ATOM 3036 N N . ARG B 1 188 ? -22.094 32.188 44.625 1 39.12 188 ARG B N 1
ATOM 3037 C CA . ARG B 1 188 ? -20.75 32.406 45.125 1 39.12 188 ARG B CA 1
ATOM 3038 C C . ARG B 1 188 ? -20.25 33.812 44.781 1 39.12 188 ARG B C 1
ATOM 3040 O O . ARG B 1 188 ? -19.594 34.469 45.594 1 39.12 188 ARG B O 1
ATOM 3047 N N . ILE B 1 189 ? -20.547 34.25 43.562 1 38.41 189 ILE B N 1
ATOM 3048 C CA . ILE B 1 189 ? -20.172 35.594 43.188 1 38.41 189 ILE B CA 1
ATOM 3049 C C . ILE B 1 189 ? -20.875 36.594 44.094 1 38.41 189 ILE B C 1
ATOM 3051 O O . ILE B 1 189 ? -20.281 37.594 44.5 1 38.41 189 ILE B O 1
ATOM 3055 N N . LEU B 1 190 ? -22.141 36.312 44.438 1 43.28 190 LEU B N 1
ATOM 3056 C CA . LEU B 1 190 ? -22.875 37.156 45.375 1 43.28 190 LEU B CA 1
ATOM 3057 C C . LEU B 1 190 ? -22.172 37.219 46.719 1 43.28 190 LEU B C 1
ATOM 3059 O O . LEU B 1 190 ? -22.109 38.281 47.344 1 43.28 190 LEU B O 1
ATOM 3063 N N . GLN B 1 191 ? -21.625 36.125 47.094 1 47.19 191 GLN B N 1
ATOM 3064 C CA . GLN B 1 191 ? -20.984 36.094 48.406 1 47.19 191 GLN B CA 1
ATOM 3065 C C . GLN B 1 191 ? -19.672 36.906 48.406 1 47.19 191 GLN B C 1
ATOM 3067 O O . GLN B 1 191 ? -19.312 37.5 49.406 1 47.19 191 GLN B O 1
ATOM 3072 N N . LEU B 1 192 ? -18.953 36.812 47.25 1 43.84 192 LEU B N 1
ATOM 3073 C CA . LEU B 1 192 ? -17.656 37.469 47.25 1 43.84 192 LEU B CA 1
ATOM 3074 C C . LEU B 1 192 ? -17.812 38.969 47.125 1 43.84 192 LEU B C 1
ATOM 3076 O O . LEU B 1 192 ? -16.875 39.719 47.438 1 43.84 192 LEU B O 1
ATOM 3080 N N . LYS B 1 193 ? -18.797 39.5 46.562 1 43.84 193 LYS B N 1
ATOM 3081 C CA . LYS B 1 193 ? -19.047 40.938 46.562 1 43.84 193 LYS B CA 1
ATOM 3082 C C . LYS B 1 193 ? -19.25 41.5 47.969 1 43.84 193 LYS B C 1
ATOM 3084 O O . LYS B 1 193 ? -19.125 42.688 48.219 1 43.84 193 LYS B O 1
ATOM 3089 N N . GLU B 1 194 ? -19.891 40.75 48.812 1 43.69 194 GLU B N 1
ATOM 3090 C CA . GLU B 1 194 ? -20.203 41.281 50.125 1 43.69 194 GLU B CA 1
ATOM 3091 C C . GLU B 1 194 ? -18.953 41.375 51 1 43.69 194 GLU B C 1
ATOM 3093 O O . GLU B 1 194 ? -19 41.969 52.062 1 43.69 194 GLU B O 1
ATOM 3098 N N . ARG B 1 195 ? -17.844 40.844 50.594 1 35.03 195 ARG B N 1
ATOM 3099 C CA . ARG B 1 195 ? -16.719 41.188 51.469 1 35.03 195 ARG B CA 1
ATOM 3100 C C . ARG B 1 195 ? -15.992 42.406 50.938 1 35.03 195 ARG B C 1
ATOM 3102 O O . ARG B 1 195 ? -15.773 42.562 49.719 1 35.03 195 ARG B O 1
#

pLDDT: mean 87.42, std 18.22, range [33.72, 98.69]

=== Feature glossary ===
Key to the feature types in this record:

— What the protein is —

Primary structure: the covalent order of the twenty standard amino acids along the backbone. Two proteins with the same sequence will (almost always) fold to the same structure; two with 30% identity often share a fold but not the details.

Database cross-references. InterPro integrates a dozen domain/family signature databases into unified entries with residue-range hits. GO terms attach function/process/location labels with evidence codes. CATH codes position the fold in a four-level structural taxonomy. Organism is the NCBI-taxonomy species name.

— Where its atoms are —

The mmCIF block holds the 3D Cartesian coordinates of each backbone atom (N, Cα, C, O) in ångströms. mmCIF is the PDB's canonical archive format — a tagged-loop text representation of the atomic model.

Six rendered views show the 3D structure from the faces of a cube — i.e. along ±x, ±y, ±z. Rendering representation is drawn randomly per protein from cartoon (secondary-structure ribbons), sticks (backbone bonds), or molecular surface; coloring is either N→C rainbow (blue at the N-terminus through red at the C-terminus) or one color per chain.

— Local backbone conformation —

DSSP 8-state secondary structure assigns each residue one of H (α-helix), G (3₁₀-helix), I (π-helix), E (extended β-strand), B (isolated β-bridge), T (hydrogen-bonded turn), S (bend), or '-' (coil). The assignment is computed from backbone hydrogen-bond geometry via the Kabsch–Sander algorithm.

P-SEA three-state annotation labels each residue as helix, strand, or coil based purely on the geometry of the Cα trace. It serves as a fallback when the full backbone (and thus DSSP) is unavailable.

The φ/ψ torsion pair specifies the backbone conformation at each residue. φ rotates about the N–Cα bond, ψ about the Cα–C bond. Steric clashes forbid most of the (φ, ψ) plane — the allowed regions (α-helix basin, β-sheet basin, left-handed helix) are the Ramachandran-allowed regions.

— Global shape and packing —

The geometric summary reports three shape descriptors. Rg (radius of gyration) measures how spread out the Cα atoms are about their centre of mass; compact globular proteins have small Rg, elongated or unfolded ones large. Cα contacts (<8 Å, |i−j|>4) count long-range residue pairs in spatial proximity — high for tightly packed folds, near zero for rods or random coil. The bounding-box extents give the protein's footprint along x, y, z in Å.

Accessible surface area quantifies burial. A residue with SASA near zero is packed into the hydrophobic core; one with SASA >100 Å² sits on the surface. Computed here via the Shrake–Rupley numerical algorithm with a 1.4 Å probe.

Plot images: a contact map (which residues are close in 3D, as an N×N binary image), a Ramachandran scatter (backbone torsion angles, revealing secondary-structure composition at a glance), and — for AlphaFold structures — a PAE heatmap (pairwise prediction confidence).

— Structural neighborhood —

The Foldseek 3Di string encodes local tertiary geometry as a 20-letter alphabet — one character per residue — derived from the relative positions of nearby Cα atoms. Unlike the amino-acid sequence, 3Di is a direct function of the 3D structure, so two proteins with the same fold have similar 3Di strings even at low sequence identity.

Nearest PDB neighbors are the top structural matches found by Foldseek when searching this structure against the entire Protein Data Bank. Each hit reports a TM-score (0 to 1; >0.5 almost always implies the same fold) and an E-value. These are *structural* homologs — they may share no detectable sequence similarity.

— Confidence and disorder —

For AlphaFold models, the B-factor field carries pLDDT — the model's own estimate of local accuracy on a 0–100 scale. Regions with pLDDT<50 should be treated as essentially unmodeled; they often correspond to intrinsically disordered segments.

B-factor (Debye–Waller factor) reflects atomic d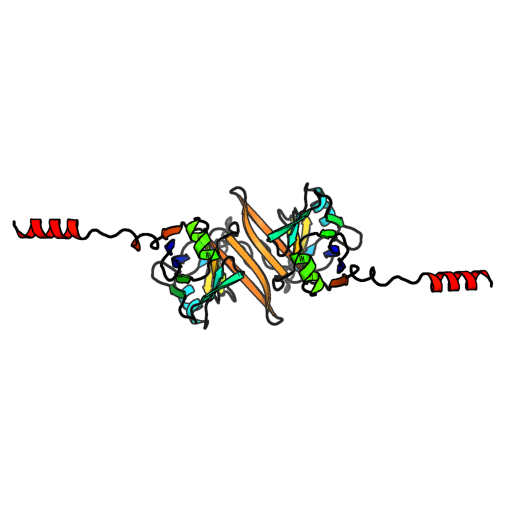isplacement in the crystal lattice. It is an experimental observable (units Å²), not a prediction; low values mean the atom is pinned down, high values mean it moves or is heterogeneous across the crystal.

Predicted aligned error is AlphaFold's pairwise confidence. Unlike pLDDT (per-residue), PAE is per-residue-pair and captures whether two parts of the structure are correctly placed relative to each other. Units are ångströms of expected positional error.